Protein AF-0000000066905579 (afdb_homodimer)

Secondary structure (DSSP, 8-state):
-----HHHHHT--HHHHHHHHHHHHHTTT-SSB-HHHHHHHHT--STTHHHHHHHHHHTTSEEEEE-SS-EEEEE-HHHHHHHHHHHHHHHTS-SEEEEEEEE-SSEEEEEEE-TT--EEEEEEE-TTTT--TT------TT-------HHHHHHHHHHHHHHHHHHHHHTT-S-PPEEEEETTEEEEEPP-EEEGGG----S-HHHHHHHHHHHHHHHHHTTEEETT-STTSEEEETTS-EEE--GGGEEEPP-TTS--/-----HHHHHT--HHHHHHHHHHHHHTTT-SSB-HHHHHHHHT--STTHHHHHHHHHHTTSEEEEE-SS-EEEEE-HHHHHHHHHHHHHHHTS-SEEEEEEEE-SSEEEEEEE-TT--EEEEEEE-TTTT--TT------TT-------HHHHHHHHHHHHHHHHHHHHHTT-S-PPEEEEETTEEEEEPP-EEEGGG----S-HHHHHHHHHHHHHHHHHTTEEETT-STTSEEEETTS-EEE--GGGEEEPP-TTS--

Foldseek 3Di:
DPDQDVVVLVPQDPLNLLLLVQQVVQLQQDVFDAPVSSCVRSVDDPPCSVVSVVVCVVVVQWPWDDDPVDTHIHGDLNVVVSNQVVVCCVVQLFVFWADWDDDDPFKTKTWTAGPVRAIKIKIAGHPCSPVDPPPPPPPPPPDSDNDDDSQQVLQVLQVVQLVVQCVCVVVPQQAWAWRDGDRNMTMTGDDAFDQQVPDDDAPDPPVQVVSLVVNQVVQVVVQKHQQPSDRRQWTAHPNGHTYGHDCSSIDGDDDPPDPD/DPDQDVVVLVPQDPLNLLLLVQQVVQLQQDVFDAPVSSCVRSVDDPPCSVVSVVVCVVVVQWPWDDDPVDTHIHGDLNVVVSNQVVVCCVVQLFVFWADWPDDDPFKTKTWTAGPVRAIKIKIFGHPCSPVDPPPPPPPPPPDSDNDDDSQQVLQVLQVVQLVVQCVCVVVPQQAWAWRDGDRNMTMTGDDAFDQQVPDDDAPDPPVQVVSLVVNQVVCVVVQKHQQPSDRRQWTAHPVGHTYGHDCSSIDGDDDPPDPD

Nearest PDB structures (foldseek):
  6hk6-assembly3_E  TM=9.114E-01  e=1.008E-26  Homo sapiens
  6fdn-assembly1_B  TM=9.1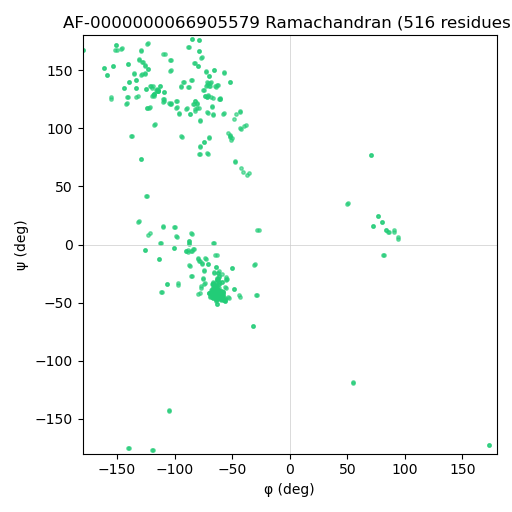80E-01  e=5.402E-25  Homo sapiens
  4gyi-assembly1_A  TM=8.633E-01  e=5.457E-26  Thermochaetoides thermophila DSM 1495
  6fai-assembly1_l  TM=8.806E-01  e=1.103E-23  Saccharomyces cerevisiae S288C
  6fdn-assembly1_A  TM=8.930E-01  e=1.148E-21  Homo sapiens

InterPro domains:
  IPR000687 RIO kinase [SM00090] (66-260)
  IPR000719 Protein kinase domain [PS50011] (95-260)
  IPR011009 Protein kinase-like domain superfamily [SSF56112] (97-257)
  IPR015285 RIO2 kinase winged helix domain, N-terminal [PF09202] (11-90)
  IPR018934 RIO-type domain [PF01163] (108-259)
  IPR030484 Serine/threonine-protein kinase Rio2 [cd05144] (94-259)
  IPR036388 Winged helix-like DNA-binding domain superfamily [G3DSA:1.10.10.10] (2-92)
  IPR036390 Winged helix DNA-binding domain superfamily [SSF46785] (7-92)

Organism: Trichuris trichiura (NCBI:txid36087)

Structure (mmCIF, N/CA/C/O backbone):
data_AF-0000000066905579-model_v1
#
loop_
_entity.id
_entity.type
_entity.pdbx_description
1 polymer 'non-specific serine/threonine protein kinase'
#
loop_
_atom_site.group_PDB
_atom_site.id
_atom_site.type_symbol
_atom_site.label_atom_id
_atom_site.label_alt_id
_atom_site.label_comp_id
_atom_site.label_asym_id
_atom_site.label_entity_id
_atom_site.label_seq_id
_atom_site.pdbx_PDB_ins_code
_atom_site.Cartn_x
_atom_site.Cartn_y
_atom_site.Cartn_z
_atom_site.occupancy
_atom_site.B_iso_or_equiv
_atom_site.auth_seq_id
_atom_site.auth_comp_id
_atom_site.auth_asym_id
_atom_site.auth_atom_id
_atom_site.pdbx_PDB_model_num
ATOM 1 N N . MET A 1 1 ? -20.203 -17.406 2.27 1 39.81 1 MET A N 1
ATOM 2 C CA . MET A 1 1 ? -19.219 -16.422 1.858 1 39.81 1 MET A CA 1
ATOM 3 C C . MET A 1 1 ? -18.953 -16.5 0.359 1 39.81 1 MET A C 1
ATOM 5 O O . MET A 1 1 ? -18.781 -17.594 -0.181 1 39.81 1 MET A O 1
ATOM 9 N N . PRO A 1 2 ? -19.359 -15.609 -0.397 1 47.88 2 PRO A N 1
ATOM 10 C CA . PRO A 1 2 ? -19.344 -15.82 -1.846 1 47.88 2 PRO A CA 1
ATOM 11 C C . PRO A 1 2 ? -17.984 -16.281 -2.355 1 47.88 2 PRO A C 1
ATOM 13 O O . PRO A 1 2 ? -16.953 -15.711 -1.971 1 47.88 2 PRO A O 1
ATOM 16 N N . ARG A 1 3 ? -17.875 -17.562 -2.436 1 58.38 3 ARG A N 1
ATOM 17 C CA . ARG A 1 3 ? -16.719 -18.203 -3.047 1 58.38 3 ARG A CA 1
ATOM 18 C C . ARG A 1 3 ? -16.578 -17.797 -4.508 1 58.38 3 ARG A C 1
ATOM 20 O O . ARG A 1 3 ? -17.562 -17.531 -5.188 1 58.38 3 ARG A O 1
ATOM 27 N N . MET A 1 4 ? -15.352 -17.281 -4.742 1 62.12 4 MET A N 1
ATOM 28 C CA . MET A 1 4 ? -15.07 -16.984 -6.145 1 62.12 4 MET A CA 1
ATOM 29 C C . MET A 1 4 ? -15.562 -18.125 -7.043 1 62.12 4 MET A C 1
ATOM 31 O O . MET A 1 4 ? -15.367 -19.297 -6.73 1 62.12 4 MET A O 1
ATOM 35 N N . ASN A 1 5 ? -16.516 -17.812 -7.848 1 66.94 5 ASN A N 1
ATOM 36 C CA . ASN A 1 5 ? -17 -18.766 -8.844 1 66.94 5 ASN A CA 1
ATOM 37 C C . ASN A 1 5 ? -16.297 -18.562 -10.188 1 66.94 5 ASN A C 1
ATOM 39 O O . ASN A 1 5 ? -16.688 -17.688 -10.969 1 66.94 5 ASN A O 1
ATOM 43 N N . VAL A 1 6 ? -15.227 -19.328 -10.344 1 70.31 6 VAL A N 1
ATOM 44 C CA . VAL A 1 6 ? -14.375 -19.203 -11.523 1 70.31 6 VAL A CA 1
ATOM 45 C C . VAL A 1 6 ? -15.219 -19.375 -12.789 1 70.31 6 VAL A C 1
ATOM 47 O O . VAL A 1 6 ? -14.945 -18.734 -13.812 1 70.31 6 VAL A O 1
ATOM 50 N N . SER A 1 7 ? -16.266 -20.109 -12.672 1 73.12 7 SER A N 1
ATOM 51 C CA . SER A 1 7 ? -17.109 -20.344 -13.836 1 73.12 7 SER A CA 1
ATOM 52 C C . SER A 1 7 ? -17.828 -19.062 -14.258 1 73.12 7 SER A C 1
ATOM 54 O O . SER A 1 7 ? -17.969 -18.781 -15.453 1 73.12 7 SER A O 1
ATOM 56 N N . ILE A 1 8 ? -18.234 -18.344 -13.32 1 73.5 8 ILE A N 1
ATOM 57 C CA . ILE A 1 8 ? -18.938 -17.094 -13.602 1 73.5 8 ILE A CA 1
ATOM 58 C C . ILE A 1 8 ? -17.984 -16.094 -14.25 1 73.5 8 ILE A C 1
ATOM 60 O O . ILE A 1 8 ? -18.359 -15.367 -15.172 1 73.5 8 ILE A O 1
ATOM 64 N N . ILE A 1 9 ? -16.781 -16.156 -13.891 1 76 9 ILE A N 1
ATOM 65 C CA . ILE A 1 9 ? -15.766 -15.234 -14.391 1 76 9 ILE A CA 1
ATOM 66 C C . ILE A 1 9 ? -15.414 -15.586 -15.836 1 76 9 ILE A C 1
ATOM 68 O O . ILE A 1 9 ? -15.273 -14.695 -16.672 1 76 9 ILE A O 1
ATOM 72 N N . ARG A 1 10 ? -15.469 -16.812 -16.109 1 75.62 10 ARG A N 1
ATOM 73 C CA . ARG A 1 10 ? -15.156 -17.281 -17.453 1 75.62 10 ARG A CA 1
ATOM 74 C C . ARG A 1 10 ? -16.297 -16.969 -18.422 1 75.62 10 ARG A C 1
ATOM 76 O O . ARG A 1 10 ? -16.078 -16.828 -19.625 1 75.62 10 ARG A O 1
ATOM 83 N N . GLN A 1 11 ? -17.469 -16.797 -17.844 1 81.25 11 GLN A N 1
ATOM 84 C CA . GLN A 1 11 ? -18.656 -16.594 -18.672 1 81.25 11 GLN A CA 1
ATOM 85 C C . GLN A 1 11 ? -18.875 -15.109 -18.953 1 81.25 11 GLN A C 1
ATOM 87 O O . GLN A 1 11 ? -19.766 -14.742 -19.719 1 81.25 11 GLN A O 1
ATOM 92 N N . ALA A 1 12 ? -18.047 -14.328 -18.328 1 86.56 12 ALA A N 1
ATOM 93 C CA . ALA A 1 12 ? -18.25 -12.898 -18.516 1 86.56 12 ALA A CA 1
ATOM 94 C C . ALA A 1 12 ? -17.922 -12.492 -19.953 1 86.56 12 ALA A C 1
ATOM 96 O O . ALA A 1 12 ? -16.844 -12.836 -20.469 1 86.56 12 ALA A O 1
ATOM 97 N N . THR A 1 13 ? -18.859 -11.82 -20.594 1 86.81 13 THR A N 1
ATOM 98 C CA . THR A 1 13 ? -18.672 -11.352 -21.953 1 86.81 13 THR A CA 1
ATOM 99 C C . THR A 1 13 ? -17.812 -10.086 -21.984 1 86.81 13 THR A C 1
ATOM 101 O O . THR A 1 13 ? -17.531 -9.492 -20.938 1 86.81 13 THR A O 1
ATOM 104 N N . GLY A 1 14 ? -17.359 -9.758 -23.188 1 90.31 14 GLY A N 1
ATOM 105 C CA . GLY A 1 14 ? -16.641 -8.508 -23.344 1 90.31 14 GLY A CA 1
ATOM 106 C C . GLY A 1 14 ? -17.422 -7.301 -22.891 1 90.31 14 GLY A C 1
ATOM 107 O O . GLY A 1 14 ? -16.875 -6.379 -22.281 1 90.31 14 GLY A O 1
ATOM 108 N N . GLU A 1 15 ? -18.688 -7.395 -23.156 1 91.38 15 GLU A N 1
ATOM 109 C CA . GLU A 1 15 ? -19.547 -6.297 -22.75 1 91.38 15 GLU A CA 1
ATOM 110 C C . GLU A 1 15 ? -19.688 -6.238 -21.219 1 91.38 15 GLU A C 1
ATOM 112 O O . GLU A 1 15 ? -19.734 -5.156 -20.641 1 91.38 15 GLU A O 1
ATOM 117 N N . ASP A 1 16 ? -19.844 -7.402 -20.625 1 94.12 16 ASP A N 1
ATOM 118 C CA . ASP A 1 16 ? -19.875 -7.453 -19.156 1 94.12 16 ASP A CA 1
ATOM 119 C C . ASP A 1 16 ? -18.641 -6.758 -18.562 1 94.12 16 ASP A C 1
ATOM 121 O O . ASP A 1 16 ? -18.781 -5.922 -17.672 1 94.12 16 ASP A O 1
ATOM 125 N N . LEU A 1 17 ? -17.516 -7.121 -19.172 1 95.44 17 LEU A N 1
ATOM 126 C CA . LEU A 1 17 ? -16.25 -6.602 -18.672 1 95.44 17 LEU A CA 1
ATOM 127 C C . LEU A 1 17 ? -16.172 -5.09 -18.844 1 95.44 17 LEU A C 1
ATOM 129 O O . LEU A 1 17 ? -15.68 -4.383 -17.969 1 95.44 17 LEU A O 1
ATOM 133 N N . ARG A 1 18 ? -16.672 -4.625 -19.891 1 95.5 18 ARG A N 1
ATOM 134 C CA . ARG A 1 18 ? -16.672 -3.189 -20.156 1 95.5 18 ARG A CA 1
ATOM 135 C C . ARG A 1 18 ? -17.531 -2.449 -19.141 1 95.5 18 ARG A C 1
ATOM 137 O O . ARG A 1 18 ? -17.156 -1.376 -18.656 1 95.5 18 ARG A O 1
ATOM 144 N N . LEU A 1 19 ? -18.656 -2.988 -18.844 1 96.62 19 LEU A N 1
ATOM 145 C CA . LEU A 1 19 ? -19.562 -2.373 -17.859 1 96.62 19 LEU A CA 1
ATOM 146 C C . LEU A 1 19 ? -18.938 -2.385 -16.469 1 96.62 19 LEU A C 1
ATOM 148 O O . LEU A 1 19 ? -19 -1.386 -15.75 1 96.62 19 LEU A O 1
ATOM 152 N N . LEU A 1 20 ? -18.375 -3.545 -16.125 1 97.31 20 LEU A N 1
ATOM 153 C CA . LEU A 1 20 ? -17.703 -3.643 -14.828 1 97.31 20 LEU A CA 1
ATOM 154 C C . LEU A 1 20 ? -16.578 -2.623 -14.727 1 97.31 20 LEU A C 1
ATOM 156 O O . LEU A 1 20 ? -16.406 -1.972 -13.695 1 97.31 20 LEU A O 1
ATOM 160 N N . GLN A 1 21 ? -15.828 -2.453 -15.789 1 97.56 21 GLN A N 1
ATOM 161 C CA . GLN A 1 21 ? -14.727 -1.494 -15.82 1 97.56 21 GLN A CA 1
ATOM 162 C C . GLN A 1 21 ? -15.242 -0.062 -15.695 1 97.56 21 GLN A C 1
ATOM 164 O O . GLN A 1 21 ? -14.617 0.774 -15.039 1 97.56 21 GLN A O 1
ATOM 169 N N . ALA A 1 22 ? -16.297 0.18 -16.344 1 97.5 22 ALA A N 1
ATOM 170 C CA . ALA A 1 22 ? -16.906 1.506 -16.266 1 97.5 22 ALA A CA 1
ATOM 171 C C . ALA A 1 22 ? -17.297 1.845 -14.836 1 97.5 22 ALA A C 1
ATOM 173 O O . ALA A 1 22 ? -17.062 2.961 -14.367 1 97.5 22 ALA A O 1
ATOM 174 N N . VAL A 1 23 ? -17.922 0.894 -14.18 1 97.31 23 VAL A N 1
ATOM 175 C CA . VAL A 1 23 ? -18.312 1.113 -12.789 1 97.31 23 VAL A CA 1
ATOM 176 C C . VAL A 1 23 ? -17.062 1.329 -11.938 1 97.31 23 VAL A C 1
ATOM 178 O O . VAL A 1 23 ? -17.031 2.211 -11.07 1 97.31 23 VAL A O 1
ATOM 181 N N . GLU A 1 24 ? -16.016 0.549 -12.172 1 96.75 24 GLU A N 1
ATOM 182 C CA . GLU A 1 24 ? -14.75 0.708 -11.445 1 96.75 24 GLU A CA 1
ATOM 183 C C . GLU A 1 24 ? -14.203 2.125 -11.602 1 96.75 24 GLU A C 1
ATOM 185 O O . GLU A 1 24 ? -13.812 2.75 -10.609 1 96.75 24 GLU A O 1
ATOM 190 N N . LEU A 1 25 ? -14.188 2.559 -12.812 1 95.81 25 LEU A N 1
ATOM 191 C CA . LEU A 1 25 ? -13.672 3.896 -13.102 1 95.81 25 LEU A CA 1
ATOM 192 C C . LEU A 1 25 ? -14.531 4.961 -12.414 1 95.81 25 LEU A C 1
ATOM 194 O O . LEU A 1 25 ? -14 5.922 -11.859 1 95.81 25 LEU A O 1
ATOM 198 N N . GLY A 1 26 ? -15.82 4.809 -12.453 1 94.81 26 GLY A N 1
ATOM 199 C CA . GLY A 1 26 ? -16.719 5.746 -11.797 1 94.81 26 GLY A CA 1
ATOM 200 C C . GLY A 1 26 ? -16.547 5.781 -10.289 1 94.81 26 GLY A C 1
ATOM 201 O O . GLY A 1 26 ? -16.75 6.82 -9.664 1 94.81 26 GLY A O 1
ATOM 202 N N . MET A 1 27 ? -16.156 4.672 -9.727 1 93.88 27 MET A N 1
ATOM 203 C CA . MET A 1 27 ? -16.031 4.531 -8.273 1 93.88 27 MET A CA 1
ATOM 204 C C . MET A 1 27 ? -14.828 5.293 -7.75 1 93.88 27 MET A C 1
ATOM 206 O O . MET A 1 27 ? -14.68 5.48 -6.543 1 93.88 27 MET A O 1
ATOM 210 N N . LYS A 1 28 ? -13.961 5.723 -8.609 1 89.81 28 LYS A N 1
ATOM 211 C CA . LYS A 1 28 ? -12.82 6.527 -8.188 1 89.81 28 LYS A CA 1
ATOM 212 C C . LYS A 1 28 ? -13.273 7.844 -7.562 1 89.81 28 LYS A C 1
ATOM 214 O O . LYS A 1 28 ? -12.648 8.344 -6.621 1 89.81 28 LYS A O 1
ATOM 219 N N . ASN A 1 29 ? -14.422 8.289 -8.055 1 87.88 29 ASN A N 1
ATOM 220 C CA . ASN A 1 29 ? -14.859 9.602 -7.598 1 87.88 29 ASN A CA 1
ATOM 221 C C . ASN A 1 29 ? -16.266 9.547 -7.027 1 87.88 29 ASN A C 1
ATOM 223 O O . ASN A 1 29 ? -16.797 10.562 -6.562 1 87.88 29 ASN A O 1
ATOM 227 N N . HIS A 1 30 ? -16.891 8.359 -7.129 1 89 30 HIS A N 1
ATOM 228 C CA . HIS A 1 30 ? -18.266 8.219 -6.664 1 89 30 HIS A CA 1
ATOM 229 C C . HIS A 1 30 ? -18.438 6.957 -5.824 1 89 30 HIS A C 1
ATOM 231 O O . HIS A 1 30 ? -17.922 5.895 -6.18 1 89 30 HIS A O 1
ATOM 237 N N . GLU A 1 31 ? -19.078 7.09 -4.77 1 86.69 31 GLU A N 1
ATOM 238 C CA . GLU A 1 31 ? -19.406 5.898 -3.984 1 86.69 31 GLU A CA 1
ATOM 239 C C . GLU A 1 31 ? -20.328 4.957 -4.758 1 86.69 31 GLU A C 1
ATOM 241 O O . GLU A 1 31 ? -20.125 3.74 -4.742 1 86.69 31 GLU A O 1
ATOM 246 N N . LEU A 1 32 ? -21.359 5.598 -5.336 1 92.88 32 LEU A N 1
ATOM 247 C CA . LEU A 1 32 ? -22.297 4.906 -6.215 1 92.88 32 LEU A CA 1
ATOM 248 C C . LEU A 1 32 ? -22.281 5.512 -7.613 1 92.88 32 LEU A C 1
ATOM 250 O O . LEU A 1 32 ? -22.25 6.734 -7.766 1 92.88 32 LEU A O 1
ATOM 254 N N . VAL A 1 33 ? -22.25 4.641 -8.562 1 95.31 33 VAL A N 1
ATOM 255 C CA . VAL A 1 33 ? -22.156 5.113 -9.938 1 95.31 33 VAL A CA 1
ATOM 256 C C . VAL A 1 33 ? -23.516 5.008 -10.625 1 95.31 33 VAL A C 1
ATOM 258 O O . VAL A 1 33 ? -24.078 3.918 -10.734 1 95.31 33 VAL A O 1
ATOM 261 N N . GLY A 1 34 ? -23.969 6.141 -11.094 1 94.56 34 GLY A N 1
ATOM 262 C CA . GLY A 1 34 ? -25.266 6.16 -11.766 1 94.56 34 GLY A CA 1
ATOM 263 C C . GLY A 1 34 ? -25.219 5.609 -13.172 1 94.56 34 GLY A C 1
ATOM 264 O O . GLY A 1 34 ? -24.141 5.551 -13.781 1 94.56 34 GLY A O 1
ATOM 265 N N . GLU A 1 35 ? -26.422 5.227 -13.672 1 93.44 35 GLU A N 1
ATOM 266 C CA . GLU A 1 35 ? -26.531 4.605 -14.984 1 93.44 35 GLU A CA 1
ATOM 267 C C . GLU A 1 35 ? -26 5.531 -16.078 1 93.44 35 GLU A C 1
ATOM 269 O O . GLU A 1 35 ? -25.297 5.09 -16.984 1 93.44 35 GLU A O 1
ATOM 274 N N . PRO A 1 36 ? -26.281 6.836 -16.016 1 92.81 36 PRO A N 1
ATOM 275 C CA . PRO A 1 36 ? -25.766 7.715 -17.062 1 92.81 36 PRO A CA 1
ATOM 276 C C . PRO A 1 36 ? -24.25 7.742 -17.141 1 92.81 36 PRO A C 1
ATOM 278 O O . PRO A 1 36 ? -23.672 7.711 -18.219 1 92.81 36 PRO A O 1
ATOM 281 N N . LEU A 1 37 ? -23.625 7.781 -16 1 94.69 37 LEU A N 1
ATOM 282 C CA . LEU A 1 37 ? -22.172 7.801 -15.977 1 94.69 37 LEU A CA 1
ATOM 283 C C . LEU A 1 37 ? -21.594 6.477 -16.484 1 94.69 37 LEU A C 1
ATOM 285 O O . LEU A 1 37 ? -20.609 6.461 -17.203 1 94.69 37 LEU A O 1
ATOM 289 N N . ILE A 1 38 ? -22.219 5.426 -16.141 1 96.38 38 ILE A N 1
ATOM 290 C CA . ILE A 1 38 ? -21.781 4.113 -16.594 1 96.38 38 ILE A CA 1
ATOM 291 C C . ILE A 1 38 ? -21.859 4.039 -18.109 1 96.38 38 ILE A C 1
ATOM 293 O O . ILE A 1 38 ? -20.922 3.562 -18.766 1 96.38 38 ILE A O 1
ATOM 297 N N . THR A 1 39 ? -22.953 4.508 -18.609 1 93.75 39 THR A N 1
ATOM 298 C CA . THR A 1 39 ? -23.156 4.5 -20.062 1 93.75 39 THR A CA 1
ATOM 299 C C . THR A 1 39 ? -22.078 5.312 -20.766 1 93.75 39 THR A C 1
ATOM 301 O O . THR A 1 39 ? -21.531 4.875 -21.781 1 93.75 39 THR A O 1
ATOM 304 N N . ALA A 1 40 ? -21.719 6.387 -20.234 1 94.44 40 ALA A N 1
ATOM 305 C CA . ALA A 1 40 ? -20.719 7.266 -20.812 1 94.44 40 ALA A CA 1
ATOM 306 C C . ALA A 1 40 ? -19.328 6.621 -20.781 1 94.44 40 ALA A C 1
ATOM 308 O O . ALA A 1 40 ? -18.578 6.699 -21.75 1 94.44 40 ALA A O 1
ATOM 309 N N . LEU A 1 41 ? -19.031 5.984 -19.688 1 94.62 41 LEU A N 1
ATOM 310 C CA . LEU A 1 41 ? -17.703 5.41 -19.484 1 94.62 41 LEU A CA 1
ATOM 311 C C . LEU A 1 41 ? -17.531 4.121 -20.266 1 94.62 41 LEU A C 1
ATOM 313 O O . LEU A 1 41 ? -16.438 3.801 -20.734 1 94.62 41 LEU A O 1
ATOM 317 N N . ALA A 1 42 ? -18.562 3.342 -20.375 1 93.62 42 ALA A N 1
ATOM 318 C CA . ALA A 1 42 ? -18.484 2.031 -21.016 1 93.62 42 ALA A CA 1
ATOM 319 C C . ALA A 1 42 ? -18.5 2.162 -22.547 1 93.62 42 ALA A C 1
ATOM 321 O O . ALA A 1 42 ? -18.156 1.224 -23.25 1 93.62 42 ALA A O 1
ATOM 322 N N . LYS A 1 43 ? -18.844 3.27 -23.031 1 88 43 LYS A N 1
ATOM 323 C CA . LYS A 1 43 ? -18.953 3.516 -24.469 1 88 43 LYS A CA 1
ATOM 324 C C . LYS A 1 43 ? -19.797 2.436 -25.141 1 88 43 LYS A C 1
ATOM 326 O O . LYS A 1 43 ? -19.406 1.908 -26.188 1 88 43 LYS A O 1
ATOM 331 N N . VAL A 1 44 ? -20.781 1.977 -24.469 1 79.25 44 VAL A N 1
ATOM 332 C CA . VAL A 1 44 ? -21.688 0.986 -25.047 1 79.25 44 VAL A CA 1
ATOM 333 C C . VAL A 1 44 ? -23 1.655 -25.438 1 79.25 44 VAL A C 1
ATOM 335 O O . VAL A 1 44 ? -23.297 2.764 -24.984 1 79.25 44 VAL A O 1
ATOM 338 N N . ARG A 1 45 ? -23.719 0.98 -26.359 1 77.44 45 ARG A N 1
ATOM 339 C CA . ARG A 1 45 ? -25.016 1.499 -26.781 1 77.44 45 ARG A CA 1
ATOM 340 C C . ARG A 1 45 ? -26 1.542 -25.609 1 77.44 45 ARG A C 1
ATOM 342 O O . ARG A 1 45 ? -26 0.644 -24.766 1 77.44 45 ARG A O 1
ATOM 349 N N . GLN A 1 46 ? -26.641 2.561 -25.594 1 75.94 46 GLN A N 1
ATOM 350 C CA . GLN A 1 46 ? -27.578 2.811 -24.516 1 75.94 46 GLN A CA 1
ATOM 351 C C . GLN A 1 46 ? -28.688 1.749 -24.484 1 75.94 46 GLN A C 1
ATOM 353 O O . GLN A 1 46 ? -29.219 1.43 -23.422 1 75.94 46 GLN A O 1
ATOM 358 N N . HIS A 1 47 ? -28.859 1.161 -25.625 1 79.75 47 HIS A N 1
ATOM 359 C CA . HIS A 1 47 ? -29.969 0.226 -25.688 1 79.75 47 HIS A CA 1
ATOM 360 C C . HIS A 1 47 ? -29.672 -1.037 -24.875 1 79.75 47 HIS A C 1
ATOM 362 O O . HIS A 1 47 ? -28.672 -1.718 -25.141 1 79.75 47 HIS A O 1
ATOM 368 N N . GLY A 1 48 ? -30.406 -1.287 -23.766 1 84.25 48 GLY A N 1
ATOM 369 C CA . GLY A 1 48 ? -30.359 -2.527 -23.016 1 84.25 48 GLY A CA 1
ATOM 370 C C . GLY A 1 48 ? -29.375 -2.48 -21.859 1 84.25 48 GLY A C 1
ATOM 371 O O . GLY A 1 48 ? -29.078 -3.51 -21.25 1 84.25 48 GLY A O 1
ATOM 372 N N . ILE A 1 49 ? -28.844 -1.358 -21.688 1 90.31 49 ILE A N 1
ATOM 373 C CA . ILE A 1 49 ? -27.828 -1.243 -20.641 1 90.31 49 ILE A CA 1
ATOM 374 C C . ILE A 1 49 ? -28.453 -1.579 -19.281 1 90.31 49 ILE A C 1
ATOM 376 O O . ILE A 1 49 ? -27.812 -2.219 -18.438 1 90.31 49 ILE A O 1
ATOM 380 N N . ASN A 1 50 ? -29.672 -1.146 -19.141 1 90.62 50 ASN A N 1
ATOM 381 C CA . ASN A 1 50 ? -30.359 -1.408 -17.875 1 90.62 50 ASN A CA 1
ATOM 382 C C . ASN A 1 50 ? -30.531 -2.906 -17.625 1 90.62 50 ASN A C 1
ATOM 384 O O . ASN A 1 50 ? -30.297 -3.383 -16.516 1 90.62 50 ASN A O 1
ATOM 388 N N . LYS A 1 51 ? -30.922 -3.566 -18.625 1 93.12 51 LYS A N 1
ATOM 389 C CA . LYS A 1 51 ? -31.094 -5.012 -18.516 1 93.12 51 LYS A CA 1
ATOM 390 C C . LYS A 1 51 ? -29.766 -5.695 -18.203 1 93.12 51 LYS A C 1
ATOM 392 O O . LYS A 1 51 ? -29.703 -6.617 -17.375 1 93.12 51 LYS A O 1
ATOM 397 N N . ARG A 1 52 ? -28.766 -5.273 -18.797 1 94 52 ARG A N 1
ATOM 398 C CA . ARG A 1 52 ? -27.438 -5.855 -18.594 1 94 52 ARG A CA 1
ATOM 399 C C . ARG A 1 52 ? -26.938 -5.578 -17.188 1 94 52 ARG A C 1
ATOM 401 O O . ARG A 1 52 ? -26.359 -6.457 -16.547 1 94 52 ARG A O 1
ATOM 408 N N . LEU A 1 53 ? -27.156 -4.348 -16.781 1 96.38 53 LEU A N 1
ATOM 409 C CA . LEU A 1 53 ? -26.766 -4 -15.422 1 96.38 53 LEU A CA 1
ATOM 410 C C . LEU A 1 53 ? -27.531 -4.844 -14.406 1 96.38 53 LEU A C 1
ATOM 412 O O . LEU A 1 53 ? -26.938 -5.309 -13.422 1 96.38 53 LEU A O 1
ATOM 416 N N . ARG A 1 54 ? -28.719 -5.031 -14.656 1 95.69 54 ARG A N 1
ATOM 417 C CA . ARG A 1 54 ? -29.531 -5.875 -13.773 1 95.69 54 ARG A CA 1
ATOM 418 C C . ARG A 1 54 ? -29 -7.309 -13.766 1 95.69 54 ARG A C 1
ATOM 420 O O . ARG A 1 54 ? -28.984 -7.957 -12.719 1 95.69 54 ARG A O 1
ATOM 427 N N . SER A 1 55 ? -28.656 -7.762 -14.906 1 94.56 55 SER A N 1
ATOM 428 C CA . SER A 1 55 ? -28.094 -9.109 -15.008 1 94.56 55 SER A CA 1
ATOM 429 C C . SER A 1 55 ? -26.828 -9.234 -14.18 1 94.56 55 SER A C 1
ATOM 431 O O . SER A 1 55 ? -26.609 -10.242 -13.508 1 94.56 55 SER A O 1
ATOM 433 N N . LEU A 1 56 ? -25.984 -8.25 -14.25 1 95.81 56 LEU A N 1
ATOM 434 C CA . LEU A 1 56 ? -24.734 -8.258 -13.492 1 95.81 56 LEU A CA 1
ATOM 435 C C . LEU A 1 56 ? -25.016 -8.242 -11.992 1 95.81 56 LEU A C 1
ATOM 437 O O . LEU A 1 56 ? -24.281 -8.852 -11.219 1 95.81 56 LEU A O 1
ATOM 441 N N . VAL A 1 57 ? -26.062 -7.562 -11.586 1 96.31 57 VAL A N 1
ATOM 442 C CA . VAL A 1 57 ? -26.469 -7.543 -10.188 1 96.31 57 VAL A CA 1
ATOM 443 C C . VAL A 1 57 ? -26.969 -8.922 -9.773 1 96.31 57 VAL A C 1
ATOM 445 O O . VAL A 1 57 ? -26.609 -9.43 -8.703 1 96.31 57 VAL A O 1
ATOM 448 N N . GLN A 1 58 ? -27.703 -9.492 -10.609 1 94.69 58 GLN A N 1
ATOM 449 C CA . GLN A 1 58 ? -28.25 -10.812 -10.328 1 94.69 58 GLN A CA 1
ATOM 450 C C . GLN A 1 58 ? -27.125 -11.852 -10.195 1 94.69 58 GLN A C 1
ATOM 452 O O . GLN A 1 58 ? -27.234 -12.781 -9.391 1 94.69 58 GLN A O 1
ATOM 457 N N . ARG A 1 59 ? -26.109 -11.664 -10.961 1 92.94 59 ARG A N 1
ATOM 458 C CA . ARG A 1 59 ? -24.984 -12.594 -10.938 1 92.94 59 ARG A CA 1
ATOM 459 C C . ARG A 1 59 ? -24.016 -12.266 -9.797 1 92.94 59 ARG A C 1
ATOM 461 O O . ARG A 1 59 ? -23.016 -12.945 -9.617 1 92.94 59 ARG A O 1
ATOM 468 N N . GLY A 1 60 ? -24.234 -11.227 -9.062 1 92.94 60 GLY A N 1
ATOM 469 C CA . GLY A 1 60 ? -23.453 -10.875 -7.879 1 92.94 60 GLY A CA 1
ATOM 470 C C . GLY A 1 60 ? -22.203 -10.086 -8.195 1 92.94 60 GLY A C 1
ATOM 471 O O . GLY A 1 60 ? -21.359 -9.875 -7.32 1 92.94 60 GLY A O 1
ATOM 472 N N . LEU A 1 61 ? -22.109 -9.633 -9.492 1 95.06 61 LEU A N 1
ATOM 473 C CA . LEU A 1 61 ? -20.922 -8.914 -9.914 1 95.06 61 LEU A CA 1
ATOM 474 C C . LEU A 1 61 ? -21.031 -7.426 -9.578 1 95.06 61 LEU A C 1
ATOM 476 O O . LEU A 1 61 ? -20.016 -6.75 -9.391 1 95.06 61 LEU A O 1
ATOM 480 N N . LEU A 1 62 ? -22.203 -6.906 -9.508 1 96.38 62 LEU A N 1
ATOM 481 C CA . LEU A 1 62 ? -22.516 -5.547 -9.086 1 96.38 62 LEU A CA 1
ATOM 482 C C . LEU A 1 62 ? -23.547 -5.551 -7.957 1 96.38 62 LEU A C 1
ATOM 484 O O . LEU A 1 62 ? -24.25 -6.547 -7.75 1 96.38 62 LEU A O 1
ATOM 488 N N . ALA A 1 63 ? -23.516 -4.535 -7.191 1 95.56 63 ALA A N 1
ATOM 489 C CA . ALA A 1 63 ? -24.578 -4.254 -6.234 1 95.56 63 ALA A CA 1
ATOM 490 C C . ALA A 1 63 ? -25.297 -2.945 -6.566 1 95.56 63 ALA A C 1
ATOM 492 O O . ALA A 1 63 ? -24.656 -1.966 -6.953 1 95.56 63 ALA A O 1
ATOM 493 N N . TYR A 1 64 ? -26.562 -3.004 -6.543 1 95.38 64 TYR A N 1
ATOM 494 C CA . TYR A 1 64 ? -27.375 -1.79 -6.652 1 95.38 64 TYR A CA 1
ATOM 495 C C . TYR A 1 64 ? -27.828 -1.312 -5.281 1 95.38 64 TYR A C 1
ATOM 497 O O . TYR A 1 64 ? -28.375 -2.09 -4.5 1 95.38 64 TYR A O 1
ATOM 505 N N . VAL A 1 65 ? -27.5 -0.087 -4.973 1 91.5 65 VAL A N 1
ATOM 506 C CA . VAL A 1 65 ? -27.859 0.463 -3.668 1 91.5 65 VAL A CA 1
ATOM 507 C C . VAL A 1 65 ? -28.781 1.658 -3.844 1 91.5 65 VAL A C 1
ATOM 509 O O . VAL A 1 65 ? -28.531 2.545 -4.66 1 91.5 65 VAL A O 1
ATOM 512 N N . LYS A 1 66 ? -29.828 1.612 -3.168 1 88.56 66 LYS A N 1
ATOM 513 C CA . LYS A 1 66 ? -30.781 2.721 -3.139 1 88.56 66 LYS A CA 1
ATOM 514 C C . LYS A 1 66 ? -30.891 3.305 -1.732 1 88.56 66 LYS A C 1
ATOM 516 O O . LYS A 1 66 ? -31.344 2.621 -0.808 1 88.56 66 LYS A O 1
ATOM 521 N N . GLN A 1 67 ? -30.281 4.406 -1.559 1 77.94 67 GLN A N 1
ATOM 522 C CA . GLN A 1 67 ? -30.406 5.141 -0.303 1 77.94 67 GLN A CA 1
ATOM 523 C C . GLN A 1 67 ? -31.203 6.426 -0.494 1 77.94 67 GLN A C 1
ATOM 525 O O . GLN A 1 67 ? -31.625 6.746 -1.609 1 77.94 67 GLN A O 1
ATOM 530 N N . THR A 1 68 ? -31.688 7.062 0.571 1 71 68 THR A N 1
ATOM 531 C CA . THR A 1 68 ? -32.625 8.195 0.569 1 71 68 THR A CA 1
ATOM 532 C C . THR A 1 68 ? -32.219 9.219 -0.49 1 71 68 THR A C 1
ATOM 534 O O . THR A 1 68 ? -33.062 9.719 -1.227 1 71 68 THR A O 1
ATOM 537 N N . ARG A 1 69 ? -30.984 9.539 -0.627 1 73.44 69 ARG A N 1
ATOM 538 C CA . ARG A 1 69 ? -30.625 10.625 -1.539 1 73.44 69 ARG A CA 1
ATOM 539 C C . ARG A 1 69 ? -29.641 10.156 -2.598 1 73.44 69 ARG A C 1
ATOM 541 O O . ARG A 1 69 ? -29.141 10.961 -3.385 1 73.44 69 ARG A O 1
ATOM 548 N N . ARG A 1 70 ? -29.391 8.906 -2.668 1 81.69 70 ARG A N 1
ATOM 549 C CA . ARG A 1 70 ? -28.391 8.477 -3.65 1 81.69 70 ARG A CA 1
ATOM 550 C C . ARG A 1 70 ? -28.625 7.023 -4.059 1 81.69 70 ARG A C 1
ATOM 552 O O . ARG A 1 70 ? -29.031 6.199 -3.236 1 81.69 70 ARG A O 1
ATOM 559 N N . GLU A 1 71 ? -28.75 6.836 -5.41 1 90.88 71 GLU A N 1
ATOM 560 C CA . GLU A 1 71 ? -28.844 5.465 -5.895 1 90.88 71 GLU A CA 1
ATOM 561 C C . GLU A 1 71 ? -27.828 5.203 -7.008 1 90.88 71 GLU A C 1
ATOM 563 O O . GLU A 1 71 ? -27.422 6.125 -7.719 1 90.88 71 GLU A O 1
ATOM 568 N N . GLY A 1 72 ? -27.344 3.988 -7.035 1 94.94 72 GLY A N 1
ATOM 569 C CA . GLY A 1 72 ? -26.406 3.627 -8.094 1 94.94 72 GLY A CA 1
ATOM 570 C C . GLY A 1 72 ? -25.797 2.252 -7.902 1 94.94 72 GLY A C 1
ATOM 571 O O . GLY A 1 72 ? -26.312 1.439 -7.129 1 94.94 72 GLY A O 1
ATOM 572 N N . TYR A 1 73 ? -24.859 2.039 -8.781 1 96.25 73 TYR A N 1
ATOM 573 C CA . TYR A 1 73 ? -24.188 0.743 -8.812 1 96.25 73 TYR A CA 1
ATOM 574 C C . TYR A 1 73 ? -22.812 0.827 -8.195 1 96.25 73 TYR A C 1
ATOM 576 O O . TYR A 1 73 ? -22.172 1.888 -8.203 1 96.25 73 TYR A O 1
ATOM 584 N N . ARG A 1 74 ? -22.391 -0.296 -7.605 1 95.44 74 ARG A N 1
ATOM 585 C CA . ARG A 1 74 ? -21 -0.453 -7.188 1 95.44 74 ARG A CA 1
ATOM 586 C C . ARG A 1 74 ? -20.5 -1.867 -7.465 1 95.44 74 ARG A C 1
ATOM 588 O O . ARG A 1 74 ? -21.297 -2.807 -7.551 1 95.44 74 ARG A O 1
ATOM 595 N N . LEU A 1 75 ? -19.234 -1.987 -7.602 1 95.56 75 LEU A N 1
ATOM 596 C CA . LEU A 1 75 ? -18.625 -3.299 -7.785 1 95.56 75 LEU A CA 1
ATOM 597 C C . LEU A 1 75 ? -18.656 -4.102 -6.488 1 95.56 75 LEU A C 1
ATOM 599 O O . LEU A 1 75 ? -18.422 -3.551 -5.41 1 95.56 75 LEU A O 1
ATOM 603 N N . THR A 1 76 ? -18.984 -5.348 -6.594 1 93.44 76 THR A N 1
ATOM 604 C CA . THR A 1 76 ? -18.75 -6.277 -5.492 1 93.44 76 THR A CA 1
ATOM 605 C C . THR A 1 76 ? -17.359 -6.883 -5.578 1 93.44 76 THR A C 1
ATOM 607 O O . THR A 1 76 ? -16.656 -6.695 -6.57 1 93.44 76 THR A O 1
ATOM 610 N N . PHE A 1 77 ? -16.922 -7.586 -4.562 1 92.88 77 PHE A N 1
ATOM 611 C CA . PHE A 1 77 ? -15.641 -8.289 -4.637 1 92.88 77 PHE A CA 1
ATOM 612 C C . PHE A 1 77 ? -15.664 -9.328 -5.754 1 92.88 77 PHE A C 1
ATOM 614 O O . PHE A 1 77 ? -14.641 -9.57 -6.402 1 92.88 77 PHE A O 1
ATOM 621 N N . PHE A 1 78 ? -16.781 -9.867 -5.961 1 92.75 78 PHE A N 1
ATOM 622 C CA . PHE A 1 78 ? -16.891 -10.844 -7.039 1 92.75 78 PHE A CA 1
ATOM 623 C C . PHE A 1 78 ? -16.688 -10.18 -8.391 1 92.75 78 PHE A C 1
ATOM 625 O O . PHE A 1 78 ? -16 -10.727 -9.258 1 92.75 78 PHE A O 1
ATOM 632 N N . GLY A 1 79 ? -17.359 -9.047 -8.555 1 94.75 79 GLY A N 1
ATOM 633 C CA . GLY A 1 79 ? -17.109 -8.281 -9.766 1 94.75 79 GLY A CA 1
ATOM 634 C C . GLY A 1 79 ? -15.656 -7.875 -9.93 1 94.75 79 GLY A C 1
ATOM 635 O O . GLY A 1 79 ? -15.117 -7.91 -11.039 1 94.75 79 GLY A O 1
ATOM 636 N N . TYR A 1 80 ? -15.094 -7.5 -8.844 1 95.75 80 TYR A N 1
ATOM 637 C CA . TYR A 1 80 ? -13.688 -7.102 -8.844 1 95.75 80 TYR A CA 1
ATOM 638 C C . TYR A 1 80 ? -12.781 -8.281 -9.164 1 95.75 80 TYR A C 1
ATOM 640 O O . TYR A 1 80 ? -11.797 -8.141 -9.891 1 95.75 80 TYR A O 1
ATOM 648 N N . ASP A 1 81 ? -13.148 -9.516 -8.68 1 95.25 81 ASP A N 1
ATOM 649 C CA . ASP A 1 81 ? -12.453 -10.75 -9.031 1 95.25 81 ASP A CA 1
ATOM 650 C C . ASP A 1 81 ? -12.477 -10.977 -10.539 1 95.25 81 ASP A C 1
ATOM 652 O O . ASP A 1 81 ? -11.453 -11.344 -11.133 1 95.25 81 ASP A O 1
ATOM 656 N N . CYS A 1 82 ? -13.609 -10.758 -11.039 1 95.06 82 CYS A N 1
ATOM 657 C CA . CYS A 1 82 ? -13.797 -10.977 -12.469 1 95.06 82 CYS A CA 1
ATOM 658 C C . CYS A 1 82 ? -12.852 -10.094 -13.281 1 95.06 82 CYS A C 1
ATOM 660 O O . CYS A 1 82 ? -12.164 -10.578 -14.188 1 95.06 82 CYS A O 1
ATOM 662 N N . LEU A 1 83 ? -12.82 -8.867 -12.93 1 96.5 83 LEU A N 1
ATOM 663 C CA . LEU A 1 83 ? -11.953 -7.926 -13.625 1 96.5 83 LEU A CA 1
ATOM 664 C C . LEU A 1 83 ? -10.484 -8.305 -13.453 1 96.5 83 LEU A C 1
ATOM 666 O O . LEU A 1 83 ? -9.719 -8.305 -14.422 1 96.5 83 LEU A O 1
ATOM 670 N N . ALA A 1 84 ? -10.086 -8.625 -12.266 1 96.75 84 ALA A N 1
ATOM 671 C CA . ALA A 1 84 ? -8.695 -8.953 -11.953 1 96.75 84 ALA A CA 1
ATOM 672 C C . ALA A 1 84 ? -8.25 -10.211 -12.68 1 96.75 84 ALA A C 1
ATOM 674 O O . ALA A 1 84 ? -7.184 -10.234 -13.297 1 96.75 84 ALA A O 1
ATOM 675 N N . LEU A 1 85 ? -9.031 -11.25 -12.633 1 94.69 85 LEU A N 1
ATOM 676 C CA . LEU A 1 85 ? -8.68 -12.523 -13.242 1 94.69 85 LEU A CA 1
ATOM 677 C C . LEU A 1 85 ? -8.609 -12.391 -14.766 1 94.69 85 LEU A C 1
ATOM 679 O O . LEU A 1 85 ? -7.703 -12.938 -15.398 1 94.69 85 LEU A O 1
ATOM 683 N N . ASN A 1 86 ? -9.578 -11.688 -15.289 1 93.5 86 ASN A N 1
ATOM 684 C CA . ASN A 1 86 ? -9.547 -11.461 -16.734 1 93.5 86 ASN A CA 1
ATOM 685 C C . ASN A 1 86 ? -8.242 -10.797 -17.156 1 93.5 86 ASN A C 1
ATOM 687 O O . ASN A 1 86 ? -7.633 -11.195 -18.156 1 93.5 86 ASN A O 1
ATOM 691 N N . ALA A 1 87 ? -7.895 -9.797 -16.422 1 94.94 87 ALA A N 1
ATOM 692 C CA . ALA A 1 87 ? -6.648 -9.102 -16.719 1 94.94 87 ALA A CA 1
ATOM 693 C C . ALA A 1 87 ? -5.445 -10.031 -16.578 1 94.94 87 ALA A C 1
ATOM 695 O O . ALA A 1 87 ? -4.539 -10.008 -17.422 1 94.94 87 ALA A O 1
ATOM 696 N N . LEU A 1 88 ? -5.391 -10.836 -15.594 1 94.81 88 LEU A N 1
ATOM 697 C CA . LEU A 1 88 ? -4.281 -11.75 -15.344 1 94.81 88 LEU A CA 1
ATOM 698 C C . LEU A 1 88 ? -4.184 -12.805 -16.438 1 94.81 88 LEU A C 1
ATOM 700 O O . LEU A 1 88 ? -3.086 -13.203 -16.828 1 94.81 88 LEU A O 1
ATOM 704 N N . PHE A 1 89 ? -5.324 -13.25 -16.891 1 92.12 89 PHE A N 1
ATOM 705 C CA . PHE A 1 89 ? -5.355 -14.188 -18 1 92.12 89 PHE A CA 1
ATOM 706 C C . PHE A 1 89 ? -4.797 -13.547 -19.266 1 92.12 89 PHE A C 1
ATOM 708 O O . PHE A 1 89 ? -3.951 -14.141 -19.938 1 92.12 89 PHE A O 1
ATOM 715 N N . HIS A 1 90 ? -5.215 -12.352 -19.547 1 91.19 90 HIS A N 1
ATOM 716 C CA . HIS A 1 90 ? -4.82 -11.648 -20.766 1 91.19 90 HIS A CA 1
ATOM 717 C C . HIS A 1 90 ? -3.33 -11.32 -20.75 1 91.19 90 HIS A C 1
ATOM 719 O O . HIS A 1 90 ? -2.676 -11.344 -21.797 1 91.19 90 HIS A O 1
ATOM 725 N N . GLN A 1 91 ? -2.809 -11.039 -19.562 1 91.94 91 GLN A N 1
ATOM 726 C CA . GLN A 1 91 ? -1.396 -10.703 -19.422 1 91.94 91 GLN A CA 1
ATOM 727 C C . GLN A 1 91 ? -0.527 -11.961 -19.438 1 91.94 91 GLN A C 1
ATOM 729 O O . GLN A 1 91 ? 0.701 -11.875 -19.5 1 91.94 91 GLN A O 1
ATOM 734 N N . GLY A 1 92 ? -1.135 -13.102 -19.328 1 91.69 92 GLY A N 1
ATOM 735 C CA . GLY A 1 92 ? -0.412 -14.367 -19.375 1 91.69 92 GLY A CA 1
ATOM 736 C C . GLY A 1 92 ? 0.182 -14.766 -18.031 1 91.69 92 GLY A C 1
ATOM 737 O O . GLY A 1 92 ? 1.032 -15.648 -17.969 1 91.69 92 GLY A O 1
ATOM 738 N N . ALA A 1 93 ? -0.212 -14.109 -17 1 93.19 93 ALA A N 1
ATOM 739 C CA . ALA A 1 93 ? 0.3 -14.414 -15.672 1 93.19 93 ALA A CA 1
ATOM 740 C C . ALA A 1 93 ? -0.317 -15.703 -15.125 1 93.19 93 ALA A C 1
ATOM 742 O O . ALA A 1 93 ? 0.303 -16.406 -14.32 1 93.19 93 ALA A O 1
ATOM 743 N N . VAL A 1 94 ? -1.52 -15.984 -15.547 1 94.75 94 VAL A N 1
ATOM 744 C CA . VAL A 1 94 ? -2.248 -17.172 -15.102 1 94.75 94 VAL A CA 1
ATOM 745 C C . VAL A 1 94 ? -2.99 -17.797 -16.281 1 94.75 94 VAL A C 1
ATOM 747 O O . VAL A 1 94 ? -3.566 -17.078 -17.109 1 94.75 94 VAL A O 1
ATOM 750 N N . GLU A 1 95 ? -2.967 -19.031 -16.297 1 93.75 95 GLU A N 1
ATOM 751 C CA . GLU A 1 95 ? -3.672 -19.75 -17.359 1 93.75 95 GLU A CA 1
ATOM 752 C C . GLU A 1 95 ? -4.945 -20.406 -16.828 1 93.75 95 GLU A C 1
ATOM 754 O O . GLU A 1 95 ? -5.953 -20.484 -17.531 1 93.75 95 GLU A O 1
ATOM 759 N N . SER A 1 96 ? -4.863 -20.828 -15.602 1 92.56 96 SER A N 1
ATOM 760 C CA . SER A 1 96 ? -6.023 -21.484 -15.008 1 92.56 96 SER A CA 1
ATOM 761 C C . SER A 1 96 ? -6.02 -21.328 -13.484 1 92.56 96 SER A C 1
ATOM 763 O O . SER A 1 96 ? -4.965 -21.141 -12.875 1 92.56 96 SER A O 1
ATOM 765 N N . VAL A 1 97 ? -7.195 -21.391 -12.984 1 93.69 97 VAL A N 1
ATOM 766 C CA . VAL A 1 97 ? -7.375 -21.312 -11.539 1 93.69 97 VAL A CA 1
ATOM 767 C C . VAL A 1 97 ? -7.93 -22.641 -11.016 1 93.69 97 VAL A C 1
ATOM 769 O O . VAL A 1 97 ? -8.859 -23.203 -11.602 1 93.69 97 VAL A O 1
ATOM 772 N N . GLY A 1 98 ? -7.285 -23.109 -9.953 1 92.44 98 GLY A N 1
ATOM 773 C CA . GLY A 1 98 ? -7.695 -24.375 -9.367 1 92.44 98 GLY A CA 1
ATOM 774 C C . GLY A 1 98 ? -8.461 -24.219 -8.07 1 92.44 98 GLY A C 1
ATOM 775 O O . GLY A 1 98 ? -9.312 -23.328 -7.945 1 92.44 98 GLY A O 1
ATOM 776 N N . SER A 1 99 ? -8.266 -25.094 -7.109 1 92.19 99 SER A N 1
ATOM 777 C CA . SER A 1 99 ? -9.031 -25.172 -5.867 1 92.19 99 SER A CA 1
ATOM 778 C C . SER A 1 99 ? -8.547 -24.125 -4.863 1 92.19 99 SER A C 1
ATOM 780 O O . SER A 1 99 ? -7.391 -23.703 -4.91 1 92.19 99 SER A O 1
ATOM 782 N N . MET A 1 100 ? -9.445 -23.781 -4.047 1 91.69 100 MET A N 1
ATOM 783 C CA . MET A 1 100 ? -9.094 -22.953 -2.904 1 91.69 100 MET A CA 1
ATOM 784 C C . MET A 1 100 ? -8.281 -23.734 -1.884 1 91.69 100 MET A C 1
ATOM 786 O O . MET A 1 100 ? -8.68 -24.828 -1.482 1 91.69 100 MET A O 1
ATOM 790 N N . ILE A 1 101 ? -7.184 -23.25 -1.475 1 89.88 101 ILE A N 1
ATOM 791 C CA . ILE A 1 101 ? -6.328 -23.984 -0.557 1 89.88 101 ILE A CA 1
ATOM 792 C C . ILE A 1 101 ? -6.266 -23.266 0.789 1 89.88 101 ILE A C 1
ATOM 794 O O . ILE A 1 101 ? -5.715 -23.797 1.759 1 89.88 101 ILE A O 1
ATOM 798 N N . GLY A 1 102 ? -6.719 -22.078 0.861 1 87.19 102 GLY A N 1
ATOM 799 C CA . GLY A 1 102 ? -6.742 -21.312 2.105 1 87.19 102 GLY A CA 1
ATOM 800 C C . GLY A 1 102 ? -7.746 -20.188 2.094 1 87.19 102 GLY A C 1
ATOM 801 O O . GLY A 1 102 ? -8 -19.578 1.046 1 87.19 102 GLY A O 1
ATOM 802 N N . THR A 1 103 ? -8.359 -19.906 3.27 1 85.81 103 THR A N 1
ATOM 803 C CA . THR A 1 103 ? -9.273 -18.781 3.441 1 85.81 103 THR A CA 1
ATOM 804 C C . THR A 1 103 ? -9.07 -18.141 4.805 1 85.81 103 THR A C 1
ATOM 806 O O . THR A 1 103 ? -8.875 -18.828 5.809 1 85.81 103 THR A O 1
ATOM 809 N N . GLY A 1 104 ? -8.859 -16.859 4.738 1 78 104 GLY A N 1
ATOM 810 C CA . GLY A 1 104 ? -8.805 -16.094 5.977 1 78 104 GLY A CA 1
ATOM 811 C C . GLY A 1 104 ? -9.867 -15.023 6.062 1 78 104 GLY A C 1
ATOM 812 O O . GLY A 1 104 ? -10.758 -14.953 5.215 1 78 104 GLY A O 1
ATOM 813 N N . LYS A 1 105 ? -9.797 -14.242 7.168 1 76.06 105 LYS A N 1
ATOM 814 C CA . LYS A 1 105 ? -10.75 -13.156 7.383 1 76.06 105 LYS A CA 1
ATOM 815 C C . LYS A 1 105 ? -10.695 -12.141 6.242 1 76.06 105 LYS A C 1
ATOM 817 O O . LYS A 1 105 ? -11.727 -11.594 5.844 1 76.06 105 LYS A O 1
ATOM 822 N N . GLU A 1 106 ? -9.477 -12.023 5.719 1 83.56 106 GLU A N 1
ATOM 823 C CA . GLU A 1 106 ? -9.359 -10.93 4.762 1 83.56 106 GLU A CA 1
ATOM 824 C C . GLU A 1 106 ? -8.68 -11.391 3.475 1 83.56 106 GLU A C 1
ATOM 826 O O . GLU A 1 106 ? -8.109 -10.578 2.742 1 83.56 106 GLU A O 1
ATOM 831 N N . SER A 1 107 ? -8.672 -12.711 3.229 1 89.5 107 SER A N 1
ATOM 832 C CA . SER A 1 107 ? -8.055 -13.148 1.98 1 89.5 107 SER A CA 1
ATOM 833 C C . SER A 1 107 ? -8.508 -14.555 1.604 1 89.5 107 SER A C 1
ATOM 835 O O . SER A 1 107 ? -8.906 -15.336 2.471 1 89.5 107 SER A O 1
ATOM 837 N N . ASP A 1 108 ? -8.531 -14.859 0.375 1 92.06 108 ASP A N 1
ATOM 838 C CA . ASP A 1 108 ? -8.727 -16.188 -0.19 1 92.06 108 ASP A CA 1
ATOM 839 C C . ASP A 1 108 ? -7.531 -16.594 -1.052 1 92.06 108 ASP A C 1
ATOM 841 O O . ASP A 1 108 ? -6.996 -15.781 -1.806 1 92.06 108 ASP A O 1
ATOM 845 N N . ILE A 1 109 ? -7.117 -17.844 -0.881 1 93.75 109 ILE A N 1
ATOM 846 C CA . ILE A 1 109 ? -5.941 -18.344 -1.591 1 93.75 109 ILE A CA 1
ATOM 847 C C . ILE A 1 109 ? -6.336 -19.5 -2.504 1 93.75 109 ILE A C 1
ATOM 849 O O . ILE A 1 109 ? -6.945 -20.469 -2.055 1 93.75 109 ILE A O 1
ATOM 853 N N . TYR A 1 110 ? -5.938 -19.406 -3.74 1 95.19 110 TYR A N 1
ATOM 854 C CA . TYR A 1 110 ? -6.281 -20.422 -4.73 1 95.19 110 TYR A CA 1
ATOM 855 C C . TYR A 1 110 ? -5.031 -20.953 -5.414 1 95.19 110 TYR A C 1
ATOM 857 O O . TYR A 1 110 ? -4.062 -20.234 -5.617 1 95.19 110 TYR A O 1
ATOM 865 N N . LEU A 1 111 ? -5.094 -22.25 -5.762 1 96.12 111 LEU A N 1
ATOM 866 C CA . LEU A 1 111 ? -4.102 -22.797 -6.68 1 96.12 111 LEU A CA 1
ATOM 867 C C . LEU A 1 111 ? -4.34 -22.297 -8.102 1 96.12 111 LEU A C 1
ATOM 869 O O . LEU A 1 111 ? -5.477 -21.984 -8.477 1 96.12 111 LEU A O 1
ATOM 873 N N . ALA A 1 112 ? -3.268 -22.172 -8.805 1 96.5 112 ALA A N 1
ATOM 874 C CA . ALA A 1 112 ? -3.342 -21.766 -10.203 1 96.5 112 ALA A CA 1
ATOM 875 C C . ALA A 1 112 ? -2.189 -22.344 -11.008 1 96.5 112 ALA A C 1
ATOM 877 O O . ALA A 1 112 ? -1.31 -23.016 -10.453 1 96.5 112 ALA A O 1
ATOM 878 N N . LYS A 1 113 ? -2.268 -22.172 -12.32 1 96.56 113 LYS A N 1
ATOM 879 C CA . LYS A 1 113 ? -1.199 -22.625 -13.203 1 96.56 113 LYS A CA 1
ATOM 880 C C . LYS A 1 113 ? -0.849 -21.578 -14.242 1 96.56 113 LYS A C 1
ATOM 882 O O . LYS A 1 113 ? -1.712 -20.797 -14.672 1 96.56 113 LYS A O 1
ATOM 887 N N . SER A 1 114 ? 0.42 -21.594 -14.57 1 95.81 114 SER A N 1
ATOM 888 C CA . SER A 1 114 ? 0.867 -20.766 -15.688 1 95.81 114 SER A CA 1
ATOM 889 C C . SER A 1 114 ? 0.682 -21.484 -17.016 1 95.81 114 SER A C 1
ATOM 891 O O . SER A 1 114 ? 0.244 -22.625 -17.047 1 95.81 114 SER A O 1
ATOM 893 N N . LYS A 1 115 ? 1.008 -20.734 -18.078 1 93.12 115 LYS A N 1
ATOM 894 C CA . LYS A 1 115 ? 0.935 -21.328 -19.406 1 93.12 115 LYS A CA 1
ATOM 895 C C . LYS A 1 115 ? 1.89 -22.516 -19.547 1 93.12 115 LYS A C 1
ATOM 897 O O . LYS A 1 115 ? 1.595 -23.484 -20.25 1 93.12 115 LYS A O 1
ATOM 902 N N . GLU A 1 116 ? 3.021 -22.422 -18.875 1 94.69 116 GLU A N 1
ATOM 903 C CA . GLU A 1 116 ? 4.039 -23.469 -18.906 1 94.69 116 GLU A CA 1
ATOM 904 C C . GLU A 1 116 ? 3.748 -24.547 -17.859 1 94.69 116 GLU A C 1
ATOM 906 O O . GLU A 1 116 ? 4.609 -25.375 -17.562 1 94.69 116 GLU A O 1
ATOM 911 N N . GLU A 1 117 ? 2.586 -24.484 -17.266 1 93.31 117 GLU A N 1
ATOM 912 C CA . GLU A 1 117 ? 2.084 -25.484 -16.344 1 93.31 117 GLU A CA 1
ATOM 913 C C . GLU A 1 117 ? 2.82 -25.422 -15.008 1 93.31 117 GLU A C 1
ATOM 915 O O . GLU A 1 117 ? 2.863 -26.406 -14.273 1 93.31 117 GLU A O 1
ATOM 920 N N . GLN A 1 118 ? 3.479 -24.328 -14.836 1 95.44 118 GLN A N 1
ATOM 921 C CA . GLN A 1 118 ? 4.047 -24.109 -13.508 1 95.44 118 GLN A CA 1
ATOM 922 C C . GLN A 1 118 ? 2.953 -23.859 -12.477 1 95.44 118 GLN A C 1
ATOM 924 O O . GLN A 1 118 ? 1.982 -23.156 -12.758 1 95.44 118 GLN A O 1
ATOM 929 N N . GLU A 1 119 ? 3.146 -24.453 -11.289 1 97.31 119 GLU A N 1
ATOM 930 C CA . GLU A 1 119 ? 2.168 -24.266 -10.219 1 97.31 119 GLU A CA 1
ATOM 931 C C . GLU A 1 119 ? 2.295 -22.875 -9.602 1 97.31 119 GLU A C 1
ATOM 933 O O . GLU A 1 119 ? 3.402 -22.406 -9.312 1 97.31 119 GLU A O 1
ATOM 938 N N . LEU A 1 120 ? 1.154 -22.25 -9.453 1 97.88 120 LEU A N 1
ATOM 939 C CA . LEU A 1 120 ? 1.076 -20.891 -8.906 1 97.88 120 LEU A CA 1
ATOM 940 C C . LEU A 1 120 ? 0.048 -20.828 -7.781 1 97.88 120 LEU A C 1
ATOM 942 O O . LEU A 1 120 ? -0.695 -21.781 -7.551 1 97.88 120 LEU A O 1
ATOM 946 N N . VAL A 1 121 ? 0.135 -19.719 -7.074 1 97.12 121 VAL A N 1
ATOM 947 C CA . VAL A 1 121 ? -0.852 -19.359 -6.059 1 97.12 121 VAL A CA 1
ATOM 948 C C . VAL A 1 121 ? -1.42 -17.969 -6.363 1 97.12 121 VAL A C 1
ATOM 950 O O . VAL A 1 121 ? -0.68 -17.047 -6.73 1 97.12 121 VAL A O 1
ATOM 953 N N . ILE A 1 122 ? -2.748 -17.875 -6.277 1 97 122 ILE A N 1
ATOM 954 C CA . ILE A 1 122 ? -3.404 -16.578 -6.355 1 97 122 ILE A CA 1
ATOM 955 C C . ILE A 1 122 ? -3.969 -16.203 -4.984 1 97 122 ILE A C 1
ATOM 957 O O . ILE A 1 122 ? -4.711 -16.969 -4.379 1 97 122 ILE A O 1
ATOM 961 N N . LYS A 1 123 ? -3.578 -15.109 -4.488 1 95.38 123 LYS A N 1
ATOM 962 C CA . LYS A 1 123 ? -4.137 -14.562 -3.256 1 95.38 123 LYS A CA 1
ATOM 963 C C . LYS A 1 123 ? -5.094 -13.414 -3.551 1 95.38 123 LYS A C 1
ATOM 965 O O . LYS A 1 123 ? -4.707 -12.422 -4.164 1 95.38 123 LYS A O 1
ATOM 970 N N . PHE A 1 124 ? -6.379 -13.508 -3.146 1 95.5 124 PHE A N 1
ATOM 971 C CA . PHE A 1 124 ? -7.371 -12.438 -3.215 1 95.5 124 PHE A CA 1
ATOM 972 C C . PHE A 1 124 ? -7.469 -11.703 -1.882 1 95.5 124 PHE A C 1
ATOM 974 O O . PHE A 1 124 ? -7.879 -12.289 -0.875 1 95.5 124 PHE A O 1
ATOM 981 N N . THR A 1 125 ? -7.047 -10.461 -1.894 1 93.06 125 THR A N 1
ATOM 982 C CA . THR A 1 125 ? -7.168 -9.648 -0.691 1 93.06 125 THR A CA 1
ATOM 983 C C . THR A 1 125 ? -8.578 -9.062 -0.573 1 93.06 125 THR A C 1
ATOM 985 O O . THR A 1 125 ? -9.062 -8.398 -1.492 1 93.06 125 THR A O 1
ATOM 988 N N . ARG A 1 126 ? -9.273 -9.32 0.548 1 91 126 ARG A N 1
ATOM 989 C CA . ARG A 1 126 ? -10.656 -8.898 0.72 1 91 126 ARG A CA 1
ATOM 990 C C . ARG A 1 126 ? -10.844 -8.148 2.035 1 91 126 ARG A C 1
ATOM 992 O O . ARG A 1 126 ? -11.531 -8.633 2.941 1 91 126 ARG A O 1
ATOM 999 N N . LEU A 1 127 ? -10.383 -6.992 2.049 1 86.94 127 LEU A N 1
ATOM 1000 C CA . LEU A 1 127 ? -10.531 -6.18 3.254 1 86.94 127 LEU A CA 1
ATOM 1001 C C . LEU A 1 127 ? -11.984 -5.766 3.457 1 86.94 127 LEU A C 1
ATOM 1003 O O . LEU A 1 127 ? -12.688 -5.469 2.49 1 86.94 127 LEU A O 1
ATOM 1007 N N . GLY A 1 128 ? -12.438 -5.688 4.77 1 78.94 128 GLY A N 1
ATOM 1008 C CA . GLY A 1 128 ? -13.773 -5.227 5.094 1 78.94 128 GLY A CA 1
ATOM 1009 C C . GLY A 1 128 ? -14.828 -6.309 4.934 1 78.94 128 GLY A C 1
ATOM 1010 O O . GLY A 1 128 ? -16.016 -6.066 5.176 1 78.94 128 GLY A O 1
ATOM 1011 N N . ARG A 1 129 ? -14.438 -7.418 4.375 1 74.12 129 ARG A N 1
ATOM 1012 C CA . ARG A 1 129 ? -15.367 -8.531 4.184 1 74.12 129 ARG A CA 1
ATOM 1013 C C . ARG A 1 129 ? -16.141 -8.828 5.465 1 74.12 129 ARG A C 1
ATOM 1015 O O . ARG A 1 129 ? -17.328 -9.156 5.418 1 74.12 129 ARG A O 1
ATOM 1022 N N . SER A 1 130 ? -15.477 -8.727 6.551 1 64 130 SER A N 1
ATOM 1023 C CA . SER A 1 130 ? -16.125 -9.039 7.828 1 64 130 SER A CA 1
ATOM 1024 C C . SER A 1 130 ? -16.812 -7.809 8.406 1 64 130 SER A C 1
ATOM 1026 O O . SER A 1 130 ? -17.391 -7.871 9.492 1 64 130 SER A O 1
ATOM 1028 N N . SER A 1 131 ? -16.594 -6.672 7.688 1 60.66 131 SER A N 1
ATOM 1029 C CA . SER A 1 131 ? -17.125 -5.438 8.266 1 60.66 131 SER A CA 1
ATOM 1030 C C . SER A 1 131 ? -18.656 -5.41 8.203 1 60.66 131 SER A C 1
ATOM 1032 O O . SER A 1 131 ? -19.25 -5.691 7.16 1 60.66 131 SER A O 1
ATOM 1034 N N . PHE A 1 132 ? -19.328 -5.867 9.266 1 51.72 132 PHE A N 1
ATOM 1035 C CA . PHE A 1 132 ? -20.781 -5.789 9.398 1 51.72 132 PHE A CA 1
ATOM 1036 C C . PHE A 1 132 ? -21.281 -4.383 9.07 1 51.72 132 PHE A C 1
ATOM 1038 O O . PHE A 1 132 ? -20.609 -3.396 9.383 1 51.72 132 PHE A O 1
ATOM 1045 N N . ARG A 1 133 ? -21.953 -4.105 7.949 1 48.09 133 ARG A N 1
ATOM 1046 C CA . ARG A 1 133 ? -22.594 -2.959 7.312 1 48.09 133 ARG A CA 1
ATOM 1047 C C . ARG A 1 133 ? -23.125 -1.978 8.359 1 48.09 133 ARG A C 1
ATOM 1049 O O . ARG A 1 133 ? -23.734 -0.966 8.008 1 48.09 133 ARG A O 1
ATOM 1056 N N . GLN A 1 134 ? -23.25 -2.391 9.578 1 42.34 134 GLN A N 1
ATOM 1057 C CA . GLN A 1 134 ? -24.219 -1.528 10.242 1 42.34 134 GLN A CA 1
ATOM 1058 C C . GLN A 1 134 ? -23.719 -0.089 10.312 1 42.34 134 GLN A C 1
ATOM 1060 O O . GLN A 1 134 ? -24.344 0.765 10.938 1 42.34 134 GLN A O 1
ATOM 1065 N N . LEU A 1 135 ? -22.547 0.051 9.969 1 41.28 135 LEU A N 1
ATOM 1066 C CA . LEU A 1 135 ? -22.297 1.4 10.461 1 41.28 135 LEU A CA 1
ATOM 1067 C C . LEU A 1 135 ? -23.016 2.438 9.609 1 41.28 135 LEU A C 1
ATOM 1069 O O . LEU A 1 135 ? -22.781 2.518 8.398 1 41.28 135 LEU A O 1
ATOM 1073 N N . ARG A 1 136 ? -24.25 2.586 9.82 1 38.72 136 ARG A N 1
ATOM 1074 C CA . ARG A 1 136 ? -25.062 3.703 9.352 1 38.72 136 ARG A CA 1
ATOM 1075 C C . ARG A 1 136 ? -24.281 5.012 9.406 1 38.72 136 ARG A C 1
ATOM 1077 O O . ARG A 1 136 ? -24.094 5.586 10.484 1 38.72 136 ARG A O 1
ATOM 1084 N N . LEU A 1 137 ? -23.219 5.105 8.742 1 42.19 137 LEU A N 1
ATOM 1085 C CA . LEU A 1 137 ? -22.625 6.434 8.867 1 42.19 137 LEU A CA 1
ATOM 1086 C C . LEU A 1 137 ? -23.641 7.512 8.5 1 42.19 137 LEU A C 1
ATOM 1088 O O . LEU A 1 137 ? -24.312 7.422 7.465 1 42.19 137 LEU A O 1
ATOM 1092 N N . LYS A 1 138 ? -24.297 8.07 9.422 1 40 138 LYS A N 1
ATOM 1093 C CA . LYS A 1 138 ? -24.891 9.383 9.188 1 40 138 LYS A CA 1
ATOM 1094 C C . LYS A 1 138 ? -23.953 10.281 8.398 1 40 138 LYS A C 1
ATOM 1096 O O . LYS A 1 138 ? -22.984 10.82 8.953 1 40 138 LYS A O 1
ATOM 1101 N N . ARG A 1 139 ? -23.656 9.859 7.203 1 40.34 139 ARG A N 1
ATOM 1102 C CA . ARG A 1 139 ? -22.812 10.688 6.355 1 40.34 139 ARG A CA 1
ATOM 1103 C C . ARG A 1 139 ? -23.312 12.125 6.297 1 40.34 139 ARG A C 1
ATOM 1105 O O . ARG A 1 139 ? -24.5 12.359 6.02 1 40.34 139 ARG A O 1
ATOM 1112 N N . ASP A 1 140 ? -22.938 13.008 7.055 1 37.66 140 ASP A N 1
ATOM 1113 C CA . ASP A 1 140 ? -23.156 14.398 6.664 1 37.66 140 ASP A CA 1
ATOM 1114 C C . ASP A 1 140 ? -22.844 14.609 5.184 1 37.66 140 ASP A C 1
ATOM 1116 O O . ASP A 1 140 ? -21.781 14.195 4.707 1 37.66 140 ASP A O 1
ATOM 1120 N N . TYR A 1 141 ? -23.812 14.633 4.344 1 36.91 141 TYR A N 1
ATOM 1121 C CA . TYR A 1 141 ? -24 14.828 2.912 1 36.91 141 TYR A CA 1
ATOM 1122 C C . TYR A 1 141 ? -22.906 15.727 2.338 1 36.91 141 TYR A C 1
ATOM 1124 O O . TYR A 1 141 ? -22.641 15.688 1.136 1 36.91 141 TYR A O 1
ATOM 1132 N N . HIS A 1 142 ? -22.5 16.812 2.918 1 37.69 142 HIS A N 1
ATOM 1133 C CA . HIS A 1 142 ? -21.875 17.938 2.227 1 37.69 142 HIS A CA 1
ATOM 1134 C C . HIS A 1 142 ? -20.422 17.656 1.904 1 37.69 142 HIS A C 1
ATOM 1136 O O . HIS A 1 142 ? -19.781 18.406 1.169 1 37.69 142 HIS A O 1
ATOM 1142 N N . ALA A 1 143 ? -19.547 17.062 2.707 1 41.69 143 ALA A N 1
ATOM 1143 C CA . ALA A 1 143 ? -18.109 17.219 2.449 1 41.69 143 ALA A CA 1
ATOM 1144 C C . ALA A 1 143 ? -17.656 16.312 1.305 1 41.69 143 ALA A C 1
ATOM 1146 O O . ALA A 1 143 ? -17.984 15.125 1.277 1 41.69 143 ALA A O 1
ATOM 1147 N N . ARG A 1 144 ? -17.359 16.688 0.128 1 43.53 144 ARG A N 1
ATOM 1148 C CA . ARG A 1 144 ? -16.688 16.234 -1.093 1 43.53 144 ARG A CA 1
ATOM 1149 C C . ARG A 1 144 ? -15.625 15.188 -0.784 1 43.53 144 ARG A C 1
ATOM 1151 O O . ARG A 1 144 ? -14.641 15.062 -1.516 1 43.53 144 ARG A O 1
ATOM 1158 N N . ARG A 1 145 ? -15.562 14.617 0.403 1 50.41 145 ARG A N 1
ATOM 1159 C CA . ARG A 1 145 ? -14.336 13.859 0.64 1 50.41 145 ARG A CA 1
ATOM 1160 C C . ARG A 1 145 ? -14.438 12.469 0.027 1 50.41 145 ARG A C 1
ATOM 1162 O O . ARG A 1 145 ? -15.492 11.828 0.083 1 50.41 145 ARG A O 1
ATOM 1169 N N . SER A 1 146 ? -13.617 12.156 -0.938 1 53.62 146 SER A N 1
ATOM 1170 C CA . SER A 1 146 ? -13.445 10.914 -1.687 1 53.62 146 SER A CA 1
ATOM 1171 C C . SER A 1 146 ? -13.57 9.695 -0.777 1 53.62 146 SER A C 1
ATOM 1173 O O . SER A 1 146 ? -12.977 9.656 0.302 1 53.62 146 SER A O 1
ATOM 1175 N N . HIS A 1 147 ? -14.734 9.031 -0.814 1 67.12 147 HIS A N 1
ATOM 1176 C CA . HIS A 1 147 ? -15 7.773 -0.13 1 67.12 147 HIS A CA 1
ATOM 1177 C C . HIS A 1 147 ? -14.008 6.695 -0.546 1 67.12 147 HIS A C 1
ATOM 1179 O O . HIS A 1 147 ? -13.781 6.484 -1.738 1 67.12 147 HIS A O 1
ATOM 1185 N N . ILE A 1 148 ? -13.188 6.324 0.462 1 72.62 148 ILE A N 1
ATOM 1186 C CA . ILE A 1 148 ? -12.266 5.23 0.172 1 72.62 148 ILE A CA 1
ATOM 1187 C C . ILE A 1 148 ? -12.992 3.895 0.285 1 72.62 148 ILE A C 1
ATOM 1189 O O . ILE A 1 148 ? -13.57 3.58 1.329 1 72.62 148 ILE A O 1
ATOM 1193 N N . SER A 1 149 ? -13.07 3.164 -0.826 1 86.12 149 SER A N 1
ATOM 1194 C CA . SER A 1 149 ? -13.766 1.881 -0.864 1 86.12 149 SER A CA 1
ATOM 1195 C C . SER A 1 149 ? -12.875 0.754 -0.352 1 86.12 149 SER A C 1
ATOM 1197 O O . SER A 1 149 ? -11.648 0.865 -0.381 1 86.12 149 SER A O 1
ATOM 1199 N N . TRP A 1 150 ? -13.531 -0.282 0.107 1 87.81 150 TRP A N 1
A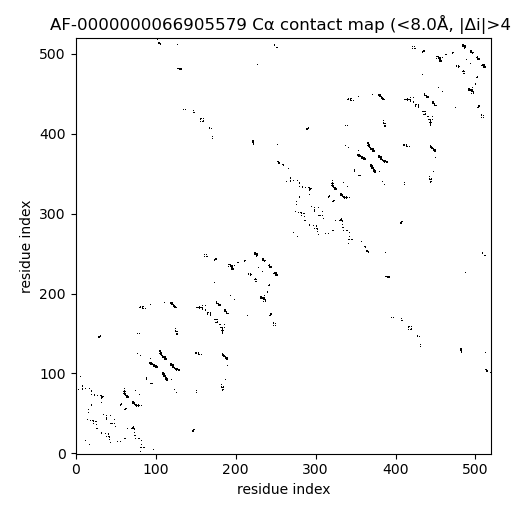TOM 1200 C CA . TRP A 1 150 ? -12.82 -1.485 0.535 1 87.81 150 TRP A CA 1
ATOM 1201 C C . TRP A 1 150 ? -12.078 -2.123 -0.633 1 87.81 150 TRP A C 1
ATOM 1203 O O . TRP A 1 150 ? -11.016 -2.721 -0.447 1 87.81 150 TRP A O 1
ATOM 12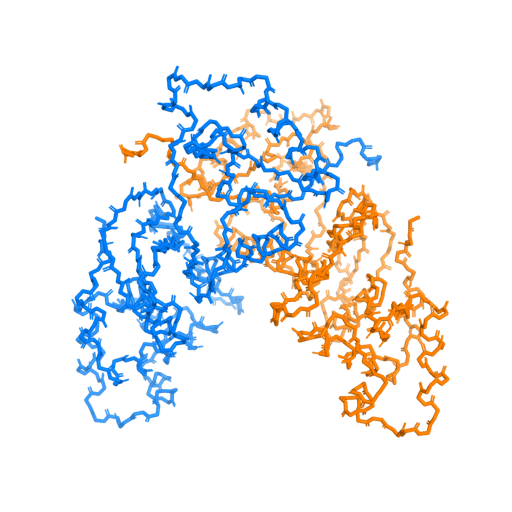13 N N . LEU A 1 151 ? -12.625 -1.916 -1.788 1 93.06 151 LEU A N 1
ATOM 1214 C CA . LEU A 1 151 ? -11.961 -2.436 -2.979 1 93.06 151 LEU A CA 1
ATOM 1215 C C . LEU A 1 151 ? -10.625 -1.738 -3.199 1 93.06 151 LEU A C 1
ATOM 1217 O O . LEU A 1 151 ? -9.617 -2.393 -3.488 1 93.06 151 LEU A O 1
ATOM 1221 N N . TYR A 1 152 ? -10.633 -0.471 -3.014 1 92.75 152 TYR A N 1
ATOM 1222 C CA . TYR A 1 152 ? -9.398 0.285 -3.184 1 92.75 152 TYR A CA 1
ATOM 1223 C C . TYR A 1 152 ? -8.383 -0.082 -2.107 1 92.75 152 TYR A C 1
ATOM 1225 O O . TYR A 1 152 ? -7.195 -0.249 -2.396 1 92.75 152 TYR A O 1
ATOM 1233 N N . LEU A 1 153 ? -8.82 -0.161 -0.923 1 91.56 153 LEU A N 1
ATOM 1234 C CA . LEU A 1 153 ? -7.926 -0.542 0.167 1 91.56 153 LEU A CA 1
ATOM 1235 C C . LEU A 1 153 ? -7.316 -1.918 -0.081 1 91.56 153 LEU A C 1
ATOM 1237 O O . LEU A 1 153 ? -6.133 -2.137 0.183 1 91.56 153 LEU A O 1
ATOM 1241 N N . SER A 1 154 ? -8.141 -2.816 -0.581 1 94.06 154 SER A N 1
ATOM 1242 C CA . SER A 1 154 ? -7.648 -4.148 -0.922 1 94.06 154 SER A CA 1
ATOM 1243 C C . SER A 1 154 ? -6.609 -4.086 -2.037 1 94.06 154 SER A C 1
ATOM 1245 O O . SER A 1 154 ? -5.59 -4.777 -1.982 1 94.06 154 SER A O 1
ATOM 1247 N N . ARG A 1 155 ? -6.859 -3.248 -2.984 1 96.38 155 ARG A N 1
ATOM 1248 C CA . ARG A 1 155 ? -5.961 -3.082 -4.121 1 96.38 155 ARG A CA 1
ATOM 1249 C C . ARG A 1 155 ? -4.598 -2.561 -3.668 1 96.38 155 ARG A C 1
ATOM 1251 O O . ARG A 1 155 ? -3.561 -3.107 -4.047 1 96.38 155 ARG A O 1
ATOM 1258 N N . ILE A 1 156 ? -4.617 -1.517 -2.912 1 93.81 156 ILE A N 1
ATOM 1259 C CA . ILE A 1 156 ? -3.361 -0.897 -2.498 1 93.81 156 ILE A CA 1
ATOM 1260 C C . ILE A 1 156 ? -2.604 -1.84 -1.567 1 93.81 156 ILE A C 1
ATOM 1262 O O . ILE A 1 156 ? -1.37 -1.878 -1.582 1 93.81 156 ILE A O 1
ATOM 1266 N N . SER A 1 157 ? -3.287 -2.58 -0.782 1 93.38 157 SER A N 1
ATOM 1267 C CA . SER A 1 157 ? -2.656 -3.576 0.078 1 93.38 157 SER A CA 1
ATOM 1268 C C . SER A 1 157 ? -1.981 -4.668 -0.745 1 93.38 157 SER A C 1
ATOM 1270 O O . SER A 1 157 ? -0.85 -5.062 -0.456 1 93.38 157 SER A O 1
ATOM 1272 N N . ALA A 1 158 ? -2.678 -5.137 -1.715 1 95.88 158 ALA A N 1
ATOM 1273 C CA . ALA A 1 158 ? -2.111 -6.152 -2.598 1 95.88 158 ALA A CA 1
ATOM 1274 C C . ALA A 1 158 ? -0.886 -5.617 -3.334 1 95.88 158 ALA A C 1
ATOM 1276 O O . ALA A 1 158 ? 0.127 -6.309 -3.453 1 95.88 158 ALA A O 1
ATOM 1277 N N . ALA A 1 159 ? -0.99 -4.43 -3.771 1 95.69 159 ALA A N 1
ATOM 1278 C CA . ALA A 1 159 ? 0.121 -3.803 -4.484 1 95.69 159 ALA A CA 1
ATOM 1279 C C . ALA A 1 159 ? 1.354 -3.695 -3.59 1 95.69 159 ALA A C 1
ATOM 1281 O O . ALA A 1 159 ? 2.471 -3.99 -4.023 1 95.69 159 ALA A O 1
ATOM 1282 N N . LYS A 1 160 ? 1.14 -3.283 -2.41 1 93.94 160 LYS A N 1
ATOM 1283 C CA . LYS A 1 160 ? 2.248 -3.164 -1.468 1 93.94 160 LYS A CA 1
ATOM 1284 C C . LYS A 1 160 ? 2.879 -4.523 -1.186 1 93.94 160 LYS A C 1
ATOM 1286 O O . LYS A 1 160 ? 4.105 -4.66 -1.184 1 93.94 160 LYS A O 1
ATOM 1291 N N . GLU A 1 161 ? 2.012 -5.445 -0.937 1 93.38 161 GLU A N 1
ATOM 1292 C CA . GLU A 1 161 ? 2.52 -6.785 -0.663 1 93.38 161 GLU A CA 1
ATOM 1293 C C . GLU A 1 161 ? 3.365 -7.301 -1.823 1 93.38 161 GLU A C 1
ATOM 1295 O O . GLU A 1 161 ? 4.465 -7.816 -1.615 1 93.38 161 GLU A O 1
ATOM 1300 N N . HIS A 1 162 ? 2.865 -7.164 -2.99 1 95.56 162 HIS A N 1
ATOM 1301 C CA . HIS A 1 162 ? 3.588 -7.621 -4.172 1 95.56 162 HIS A CA 1
ATOM 1302 C C . HIS A 1 162 ? 4.914 -6.883 -4.328 1 95.56 162 HIS A C 1
ATOM 1304 O O . HIS A 1 162 ? 5.941 -7.496 -4.621 1 95.56 162 HIS A O 1
ATOM 1310 N N . ALA A 1 163 ? 4.887 -5.629 -4.148 1 93.25 163 ALA A N 1
ATOM 1311 C CA . ALA A 1 163 ? 6.09 -4.812 -4.285 1 93.25 163 ALA A CA 1
ATOM 1312 C C . ALA A 1 163 ? 7.148 -5.227 -3.266 1 93.25 163 ALA A C 1
ATOM 1314 O O . ALA A 1 163 ? 8.336 -5.32 -3.598 1 93.25 163 ALA A O 1
ATOM 1315 N N . PHE A 1 164 ? 6.723 -5.434 -2.111 1 91.31 164 PHE A N 1
ATOM 1316 C CA . PHE A 1 164 ? 7.645 -5.863 -1.066 1 91.31 164 PHE A CA 1
ATOM 1317 C C . PHE A 1 164 ? 8.227 -7.234 -1.386 1 91.31 164 PHE A C 1
ATOM 1319 O O . PHE A 1 164 ? 9.43 -7.449 -1.252 1 91.31 164 PHE A O 1
ATOM 1326 N N . MET A 1 165 ? 7.379 -8.109 -1.802 1 93.5 165 MET A N 1
ATOM 1327 C CA . MET A 1 165 ? 7.855 -9.438 -2.184 1 93.5 165 MET A CA 1
ATOM 1328 C C . MET A 1 165 ? 8.891 -9.344 -3.297 1 93.5 165 MET A C 1
ATOM 1330 O O . MET A 1 165 ? 9.914 -10.039 -3.26 1 93.5 165 MET A O 1
ATOM 1334 N N . GLN A 1 166 ? 8.617 -8.531 -4.242 1 92.94 166 GLN A N 1
ATOM 1335 C CA . GLN A 1 166 ? 9.547 -8.336 -5.344 1 92.94 166 GLN A CA 1
ATOM 1336 C C . GLN A 1 166 ? 10.891 -7.801 -4.848 1 92.94 166 GLN A C 1
ATOM 1338 O O . GLN A 1 166 ? 11.945 -8.297 -5.238 1 92.94 166 GLN A O 1
ATOM 1343 N N . ALA A 1 167 ? 10.828 -6.828 -4.016 1 89.38 167 ALA A N 1
ATOM 1344 C CA . ALA A 1 167 ? 12.047 -6.227 -3.467 1 89.38 167 ALA A CA 1
ATOM 1345 C C . ALA A 1 167 ? 12.867 -7.258 -2.697 1 89.38 167 ALA A C 1
ATOM 1347 O O . ALA A 1 167 ? 14.094 -7.305 -2.822 1 89.38 167 ALA A O 1
ATOM 1348 N N . LEU A 1 168 ? 12.18 -8.023 -1.938 1 90.94 168 LEU A N 1
ATOM 1349 C CA . LEU A 1 168 ? 12.852 -9.047 -1.14 1 90.94 168 LEU A CA 1
ATOM 1350 C C . LEU A 1 168 ? 13.406 -10.156 -2.029 1 90.94 168 LEU A C 1
ATOM 1352 O O . LEU A 1 168 ? 14.539 -10.609 -1.827 1 90.94 168 LEU A O 1
ATOM 1356 N N . HIS A 1 169 ? 12.602 -10.578 -2.951 1 92.88 169 HIS A N 1
ATOM 1357 C CA . HIS A 1 169 ? 13.055 -11.602 -3.887 1 92.88 169 HIS A CA 1
ATOM 1358 C C . HIS A 1 169 ? 14.297 -11.148 -4.648 1 92.88 169 HIS A C 1
ATOM 1360 O O . HIS A 1 169 ? 15.258 -11.906 -4.797 1 92.88 169 HIS A O 1
ATOM 1366 N N . ASP A 1 170 ? 14.305 -9.914 -5.09 1 87.06 170 ASP A N 1
ATOM 1367 C CA . ASP A 1 170 ? 15.422 -9.336 -5.82 1 87.06 170 ASP A CA 1
ATOM 1368 C C . ASP A 1 170 ? 16.688 -9.336 -4.965 1 87.06 170 ASP A C 1
ATOM 1370 O O . ASP A 1 170 ? 17.797 -9.383 -5.496 1 87.06 170 ASP A O 1
ATOM 1374 N N . ARG A 1 171 ? 16.516 -9.297 -3.746 1 85.62 171 ARG A N 1
ATOM 1375 C CA . ARG A 1 171 ? 17.641 -9.266 -2.814 1 85.62 171 ARG A CA 1
ATOM 1376 C C . ARG A 1 171 ? 17.922 -10.664 -2.258 1 85.62 171 ARG A C 1
ATOM 1378 O O . ARG A 1 171 ? 18.594 -10.805 -1.23 1 85.62 171 ARG A O 1
ATOM 1385 N N . GLN A 1 172 ? 17.281 -11.664 -2.754 1 91.44 172 GLN A N 1
ATOM 1386 C CA . GLN A 1 172 ? 17.547 -13.078 -2.527 1 91.44 172 GLN A CA 1
ATOM 1387 C C . GLN A 1 172 ? 17.047 -13.516 -1.154 1 91.44 172 GLN A C 1
ATOM 1389 O O . GLN A 1 172 ? 17.672 -14.359 -0.504 1 91.44 172 GLN A O 1
ATOM 1394 N N . PHE A 1 173 ? 16.125 -12.82 -0.689 1 93.19 173 PHE A N 1
ATOM 1395 C CA . PHE A 1 173 ? 15.414 -13.344 0.476 1 93.19 173 PHE A CA 1
ATOM 1396 C C . PHE A 1 173 ? 14.648 -14.609 0.119 1 93.19 173 PHE A C 1
ATOM 1398 O O . PHE A 1 173 ? 14.242 -14.797 -1.03 1 93.19 173 PHE A O 1
ATOM 1405 N N . PRO A 1 174 ? 14.492 -15.5 1.103 1 95.62 174 PRO A N 1
ATOM 1406 C CA . PRO A 1 174 ? 13.719 -16.719 0.85 1 95.62 174 PRO A CA 1
ATOM 1407 C C . PRO A 1 174 ? 12.211 -16.484 0.884 1 95.62 174 PRO A C 1
ATOM 1409 O O . PRO A 1 174 ? 11.547 -16.844 1.854 1 95.62 174 PRO A O 1
ATOM 1412 N N . VAL A 1 175 ? 11.68 -15.922 -0.176 1 95.94 175 VAL A N 1
ATOM 1413 C CA . VAL A 1 175 ? 10.258 -15.633 -0.354 1 95.94 175 VAL A CA 1
ATOM 1414 C C . VAL A 1 175 ? 9.781 -16.219 -1.685 1 95.94 175 VAL A C 1
ATOM 1416 O O . VAL A 1 175 ? 10.586 -16.516 -2.564 1 95.94 175 VAL A O 1
ATOM 1419 N N . PRO A 1 176 ? 8.461 -16.469 -1.793 1 96.12 176 PRO A N 1
ATOM 1420 C CA . PRO A 1 176 ? 7.984 -16.938 -3.094 1 96.12 176 PRO A CA 1
ATOM 1421 C C . PRO A 1 176 ? 8.312 -15.977 -4.23 1 96.12 176 PRO A C 1
ATOM 1423 O O . PRO A 1 176 ? 8.352 -14.766 -4.02 1 96.12 176 PRO A O 1
ATOM 1426 N N . CYS A 1 177 ? 8.531 -16.484 -5.371 1 95.81 177 CYS A N 1
ATOM 1427 C CA . CYS A 1 177 ? 8.742 -15.641 -6.535 1 95.81 177 CYS A CA 1
ATOM 1428 C C . CYS A 1 177 ? 7.473 -14.891 -6.906 1 95.81 177 CYS A C 1
ATOM 1430 O O . CYS A 1 177 ? 6.441 -15.508 -7.191 1 95.81 177 CYS A O 1
ATOM 1432 N N . PRO A 1 178 ? 7.539 -13.578 -6.863 1 95.56 178 PRO A N 1
ATOM 1433 C CA . PRO A 1 178 ? 6.371 -12.828 -7.332 1 95.56 178 PRO A CA 1
ATOM 1434 C C . PRO A 1 178 ? 6.168 -12.938 -8.844 1 95.56 178 PRO A C 1
ATOM 1436 O O . PRO A 1 178 ? 7.133 -12.875 -9.602 1 95.56 178 PRO A O 1
ATOM 1439 N N . VAL A 1 179 ? 4.938 -13.133 -9.25 1 96.19 179 VAL A N 1
ATOM 1440 C CA . VAL A 1 179 ? 4.645 -13.328 -10.664 1 96.19 179 VAL A CA 1
ATOM 1441 C C . VAL A 1 179 ? 3.871 -12.133 -11.211 1 96.19 179 VAL A C 1
ATOM 1443 O O . VAL A 1 179 ? 4.117 -11.68 -12.328 1 96.19 179 VAL A O 1
ATOM 1446 N N . GLY A 1 180 ? 2.945 -11.641 -10.438 1 95.38 180 GLY A N 1
ATOM 1447 C CA . GLY A 1 180 ? 2.172 -10.492 -10.898 1 95.38 180 GLY A CA 1
ATOM 1448 C C . GLY A 1 180 ? 1.145 -10.023 -9.883 1 95.38 180 GLY A C 1
ATOM 1449 O O . GLY A 1 180 ? 0.928 -10.68 -8.867 1 95.38 180 GLY A O 1
ATOM 1450 N N . VAL A 1 181 ? 0.65 -8.844 -10.195 1 96.81 181 VAL A N 1
ATOM 1451 C CA . VAL A 1 181 ? -0.401 -8.266 -9.359 1 96.81 181 VAL A CA 1
ATOM 1452 C C . VAL A 1 181 ? -1.386 -7.492 -10.234 1 96.81 181 VAL A C 1
ATOM 1454 O O . VAL A 1 181 ? -0.986 -6.844 -11.203 1 96.81 181 VAL A O 1
ATOM 1457 N N . ASN A 1 182 ? -2.629 -7.68 -10.016 1 97.75 182 ASN A N 1
ATOM 1458 C CA . ASN A 1 182 ? -3.689 -6.906 -10.656 1 97.75 182 ASN A CA 1
ATOM 1459 C C . ASN A 1 182 ? -4.836 -6.621 -9.688 1 97.75 182 ASN A C 1
ATOM 1461 O O . ASN A 1 182 ? -5.441 -7.551 -9.148 1 97.75 182 ASN A O 1
ATOM 1465 N N . ARG A 1 183 ? -5.082 -5.297 -9.508 1 97.44 183 ARG A N 1
ATOM 1466 C CA . ARG A 1 183 ? -6.102 -4.887 -8.547 1 97.44 183 ARG A CA 1
ATOM 1467 C C . ARG A 1 183 ? -5.832 -5.492 -7.172 1 97.44 183 ARG A C 1
ATOM 1469 O O . ARG A 1 183 ? -4.82 -5.184 -6.539 1 97.44 183 ARG A O 1
ATOM 1476 N N . HIS A 1 184 ? -6.719 -6.293 -6.641 1 97 184 HIS A N 1
ATOM 1477 C CA . HIS A 1 184 ? -6.574 -6.84 -5.297 1 97 184 HIS A CA 1
ATOM 1478 C C . HIS A 1 184 ? -6.051 -8.273 -5.332 1 97 184 HIS A C 1
ATOM 1480 O O . HIS A 1 184 ? -6.09 -8.977 -4.324 1 97 184 HIS A O 1
ATOM 1486 N N . CYS A 1 185 ? -5.512 -8.711 -6.469 1 97.12 185 CYS A N 1
ATOM 1487 C CA . CYS A 1 185 ? -5.062 -10.094 -6.637 1 97.12 185 CYS A CA 1
ATOM 1488 C C . CYS A 1 185 ? -3.551 -10.148 -6.828 1 97.12 185 CYS A C 1
ATOM 1490 O O . CYS A 1 185 ? -2.994 -9.422 -7.648 1 97.12 185 CYS A O 1
ATOM 1492 N N . ILE A 1 186 ? -2.93 -11.047 -6.078 1 97.44 186 ILE A N 1
ATOM 1493 C CA . ILE A 1 186 ? -1.497 -11.289 -6.219 1 97.44 186 ILE A CA 1
ATOM 1494 C C . ILE A 1 186 ? -1.265 -12.703 -6.738 1 97.44 186 ILE A C 1
ATOM 1496 O O . ILE A 1 186 ? -1.901 -13.656 -6.277 1 97.44 186 ILE A O 1
ATOM 1500 N N . VAL A 1 187 ? -0.428 -12.828 -7.715 1 97.69 187 VAL A N 1
ATOM 1501 C CA . VAL A 1 187 ? -0.008 -14.125 -8.234 1 97.69 187 VAL A CA 1
ATOM 1502 C C . VAL A 1 187 ? 1.446 -14.391 -7.848 1 97.69 187 VAL A C 1
ATOM 1504 O O . VAL A 1 187 ? 2.307 -13.523 -8.023 1 97.69 187 VAL A O 1
ATOM 1507 N N . MET A 1 188 ? 1.722 -15.516 -7.328 1 97.56 188 MET A N 1
ATOM 1508 C CA . MET A 1 188 ? 3.08 -15.867 -6.922 1 97.56 188 MET A CA 1
ATOM 1509 C C . MET A 1 188 ? 3.342 -17.359 -7.125 1 97.56 188 MET A C 1
ATOM 1511 O O . MET A 1 188 ? 2.41 -18.125 -7.363 1 97.56 188 MET A O 1
ATOM 1515 N N . GLU A 1 189 ? 4.555 -17.688 -7.012 1 97.06 189 GLU A N 1
ATOM 1516 C CA . GLU A 1 189 ? 4.98 -19.062 -7.141 1 97.06 189 GLU A CA 1
ATOM 1517 C C . GLU A 1 189 ? 4.395 -19.938 -6.027 1 97.06 189 GLU A C 1
ATOM 1519 O O . GLU A 1 189 ? 4.34 -19.516 -4.871 1 97.06 189 GLU A O 1
ATOM 1524 N N . TYR A 1 190 ? 3.914 -21.094 -6.438 1 97.06 190 TYR A N 1
ATOM 1525 C CA . TYR A 1 190 ? 3.564 -22.094 -5.441 1 97.06 190 TYR A CA 1
ATOM 1526 C C . TYR A 1 190 ? 4.812 -22.688 -4.801 1 97.06 190 TYR A C 1
ATOM 1528 O O . TYR A 1 190 ? 5.73 -23.125 -5.5 1 97.06 190 TYR A O 1
ATOM 1536 N N . VAL A 1 191 ? 4.887 -22.672 -3.533 1 96 191 VAL A N 1
ATOM 1537 C CA . VAL A 1 191 ? 6 -23.266 -2.799 1 96 191 VAL A CA 1
ATOM 1538 C C . VAL A 1 191 ? 5.613 -24.656 -2.303 1 96 191 VAL A C 1
ATOM 1540 O O . VAL A 1 191 ? 4.66 -24.797 -1.53 1 96 191 VAL A O 1
ATOM 1543 N N . ASP A 1 192 ? 6.355 -25.562 -2.803 1 94.06 192 ASP A N 1
ATOM 1544 C CA . ASP A 1 192 ? 6.152 -26.922 -2.314 1 94.06 192 ASP A CA 1
ATOM 1545 C C . ASP A 1 192 ? 6.809 -27.109 -0.95 1 94.06 192 ASP A C 1
ATOM 1547 O O . ASP A 1 192 ? 7.953 -27.562 -0.865 1 94.06 192 ASP A O 1
ATOM 1551 N N . GLY A 1 193 ? 6.121 -26.75 0.084 1 94 193 GLY A N 1
ATOM 1552 C CA . GLY A 1 193 ? 6.586 -26.844 1.459 1 94 193 GLY A CA 1
ATOM 1553 C C . GLY A 1 193 ? 5.461 -27.031 2.459 1 94 193 GLY A C 1
ATOM 1554 O O . GLY A 1 193 ? 4.285 -26.969 2.098 1 94 193 GLY A O 1
ATOM 1555 N N . VAL A 1 194 ? 5.91 -27.375 3.654 1 92.69 194 VAL A N 1
ATOM 1556 C CA . VAL A 1 194 ? 4.977 -27.578 4.758 1 92.69 194 VAL A CA 1
ATOM 1557 C C . VAL A 1 194 ? 5.176 -26.484 5.809 1 92.69 194 VAL A C 1
ATOM 1559 O O . VAL A 1 194 ? 6.312 -26.109 6.121 1 92.69 194 VAL A O 1
ATOM 1562 N N . PRO A 1 195 ? 4.043 -26 6.25 1 93.06 195 PRO A N 1
ATOM 1563 C CA . PRO A 1 195 ? 4.227 -25.047 7.348 1 93.06 195 PRO A CA 1
ATOM 1564 C C . PRO A 1 195 ? 5.09 -25.609 8.477 1 93.06 195 PRO A C 1
ATOM 1566 O O . PRO A 1 195 ? 4.961 -26.781 8.836 1 93.06 195 PRO A O 1
ATOM 1569 N N . LEU A 1 196 ? 5.934 -24.734 8.984 1 93.5 196 LEU A N 1
ATOM 1570 C CA . LEU A 1 196 ? 6.832 -25.125 10.062 1 93.5 196 LEU A CA 1
ATOM 1571 C C . LEU A 1 196 ? 6.051 -25.688 11.242 1 93.5 196 LEU A C 1
ATOM 1573 O O . LEU A 1 196 ? 6.52 -26.609 11.914 1 93.5 196 LEU A O 1
ATOM 1577 N N . ALA A 1 197 ? 4.816 -25.219 11.438 1 91.56 197 ALA A N 1
ATOM 1578 C CA . ALA A 1 197 ? 3.947 -25.672 12.523 1 91.56 197 ALA A CA 1
ATOM 1579 C C . ALA A 1 197 ? 3.604 -27.141 12.375 1 91.56 197 ALA A C 1
ATOM 1581 O O . ALA A 1 197 ? 3.225 -27.797 13.352 1 91.56 197 ALA A O 1
ATOM 1582 N N . HIS A 1 198 ? 3.77 -27.656 11.211 1 91.75 198 HIS A N 1
ATOM 1583 C CA . HIS A 1 198 ? 3.371 -29.031 10.938 1 91.75 198 HIS A CA 1
ATOM 1584 C C . HIS A 1 198 ? 4.59 -29.922 10.68 1 91.75 198 HIS A C 1
ATOM 1586 O O . HIS A 1 198 ? 4.445 -31.094 10.328 1 91.75 198 HIS A O 1
ATOM 1592 N N . VAL A 1 199 ? 5.684 -29.344 10.773 1 89.12 199 VAL A N 1
ATOM 1593 C CA . VAL A 1 199 ? 6.906 -30.109 10.547 1 89.12 199 VAL A CA 1
ATOM 1594 C C . VAL A 1 199 ? 7.27 -30.891 11.797 1 89.12 199 VAL A C 1
ATOM 1596 O O . VAL A 1 199 ? 7.391 -30.328 12.883 1 89.12 199 VAL A O 1
ATOM 1599 N N . THR A 1 200 ? 7.344 -32.156 11.633 1 86.81 200 THR A N 1
ATOM 1600 C CA . THR A 1 200 ? 7.645 -33 12.773 1 86.81 200 THR A CA 1
ATOM 1601 C C . THR A 1 200 ? 9.133 -33.344 12.82 1 86.81 200 THR A C 1
ATOM 1603 O O . THR A 1 200 ? 9.688 -33.594 13.891 1 86.81 200 THR A O 1
ATOM 1606 N N . GLU A 1 201 ? 9.766 -33.469 11.703 1 86.31 201 GLU A N 1
ATOM 1607 C CA . GLU A 1 201 ? 11.188 -33.781 11.648 1 86.31 201 GLU A CA 1
ATOM 1608 C C . GLU A 1 201 ? 11.914 -32.875 10.672 1 86.31 201 GLU A C 1
ATOM 1610 O O . GLU A 1 201 ? 11.406 -32.594 9.586 1 86.31 201 GLU A O 1
ATOM 1615 N N . VAL A 1 202 ? 12.938 -32.281 11.234 1 83.56 202 VAL A N 1
ATOM 1616 C CA . VAL A 1 202 ? 13.812 -31.484 10.398 1 83.56 202 VAL A CA 1
ATOM 1617 C C . VAL A 1 202 ? 15.227 -32.062 10.406 1 83.56 202 VAL A C 1
ATOM 1619 O O . VAL A 1 202 ? 15.742 -32.438 11.461 1 83.56 202 VAL A O 1
ATOM 1622 N N . ALA A 1 203 ? 15.75 -32.25 9.18 1 84.44 203 ALA A N 1
ATOM 1623 C CA . ALA A 1 203 ? 17.062 -32.875 9.055 1 84.44 203 ALA A CA 1
ATOM 1624 C C . ALA A 1 203 ? 18.125 -32.094 9.82 1 84.44 203 ALA A C 1
ATOM 1626 O O . ALA A 1 203 ? 18.969 -32.656 10.492 1 84.44 203 ALA A O 1
ATOM 1627 N N . ASN A 1 204 ? 18.047 -30.781 9.734 1 92 204 ASN A N 1
ATOM 1628 C CA . ASN A 1 204 ? 19.031 -29.906 10.391 1 92 204 ASN A CA 1
ATOM 1629 C C . ASN A 1 204 ? 18.359 -28.719 11.062 1 92 204 ASN A C 1
ATOM 1631 O O . ASN A 1 204 ? 18.25 -27.641 10.469 1 92 204 ASN A O 1
ATOM 1635 N N . VAL A 1 205 ? 18.094 -28.891 12.266 1 91.69 205 VAL A N 1
ATOM 1636 C CA . VAL A 1 205 ? 17.359 -27.891 13.039 1 91.69 205 VAL A CA 1
ATOM 1637 C C . VAL A 1 205 ? 18.219 -26.641 13.211 1 91.69 205 VAL A C 1
ATOM 1639 O O . VAL A 1 205 ? 17.703 -25.516 13.094 1 91.69 205 VAL A O 1
ATOM 1642 N N . ALA A 1 206 ? 19.484 -26.859 13.461 1 93.94 206 ALA A N 1
ATOM 1643 C CA . ALA A 1 206 ? 20.391 -25.734 13.672 1 93.94 206 ALA A CA 1
ATOM 1644 C C . ALA A 1 206 ? 20.469 -24.859 12.43 1 93.94 206 ALA A C 1
ATOM 1646 O O . ALA A 1 206 ? 20.453 -23.625 12.531 1 93.94 206 ALA A O 1
ATOM 1647 N N . GLU A 1 207 ? 20.578 -25.516 11.367 1 94.69 207 GLU A N 1
ATOM 1648 C CA . GLU A 1 207 ? 20.656 -24.781 10.102 1 94.69 207 GLU A CA 1
ATOM 1649 C C . GLU A 1 207 ? 19.375 -24.016 9.82 1 94.69 207 GLU A C 1
ATOM 1651 O O . GLU A 1 207 ? 19.422 -22.859 9.391 1 94.69 207 GLU A O 1
ATOM 1656 N N . LEU A 1 208 ? 18.297 -24.641 10.031 1 94.81 208 LEU A N 1
ATOM 1657 C CA . LEU A 1 208 ? 17 -23.984 9.828 1 94.81 208 LEU A CA 1
ATOM 1658 C C . LEU A 1 208 ? 16.859 -22.766 10.742 1 94.81 208 LEU A C 1
ATOM 1660 O O . LEU A 1 208 ? 16.453 -21.703 10.289 1 94.81 208 LEU A O 1
ATOM 1664 N N . TYR A 1 209 ? 17.219 -22.984 11.977 1 95.06 209 TYR A N 1
ATOM 1665 C CA . TYR A 1 209 ? 17.172 -21.891 12.938 1 95.06 209 TYR A CA 1
ATOM 1666 C C . TYR A 1 209 ? 18.047 -20.719 12.492 1 95.06 209 TYR A C 1
ATOM 1668 O O . TYR A 1 209 ? 17.609 -19.562 12.531 1 95.06 209 TYR A O 1
ATOM 1676 N N . GLU A 1 210 ? 19.172 -20.984 12.062 1 96.06 210 GLU A N 1
ATOM 1677 C CA . GLU A 1 210 ? 20.094 -19.953 11.594 1 96.06 210 GLU A CA 1
ATOM 1678 C C . GLU A 1 210 ? 19.531 -19.188 10.398 1 96.06 210 GLU A C 1
ATOM 1680 O O . GLU A 1 210 ? 19.641 -17.969 10.32 1 96.06 210 GLU A O 1
ATOM 1685 N N . GLN A 1 211 ? 18.938 -19.875 9.5 1 95.88 211 GLN A N 1
ATOM 1686 C CA . GLN A 1 211 ? 18.328 -19.266 8.32 1 95.88 211 GLN A CA 1
ATOM 1687 C C . GLN A 1 211 ? 17.188 -18.328 8.703 1 95.88 211 GLN A C 1
ATOM 1689 O O . GLN A 1 211 ? 17.031 -17.266 8.125 1 95.88 211 GLN A O 1
ATOM 1694 N N . LEU A 1 212 ? 16.469 -18.75 9.672 1 96 212 LEU A N 1
ATOM 1695 C CA . LEU A 1 212 ? 15.344 -17.953 10.125 1 96 212 LEU A CA 1
ATOM 1696 C C . LEU A 1 212 ? 15.82 -16.688 10.828 1 96 212 LEU A C 1
ATOM 1698 O O . LEU A 1 212 ? 15.273 -15.602 10.609 1 96 212 LEU A O 1
ATOM 1702 N N . ILE A 1 213 ? 16.844 -16.844 11.633 1 96.06 213 ILE A N 1
ATOM 1703 C CA . ILE A 1 213 ? 17.406 -15.688 12.312 1 96.06 213 ILE A CA 1
ATOM 1704 C C . ILE A 1 213 ? 18.016 -14.742 11.289 1 96.06 213 ILE A C 1
ATOM 1706 O O . ILE A 1 213 ? 17.828 -13.523 11.375 1 96.06 213 ILE A O 1
ATOM 1710 N N . ASP A 1 214 ? 18.703 -15.352 10.375 1 95.06 214 ASP A N 1
ATOM 1711 C CA . ASP A 1 214 ? 19.297 -14.547 9.312 1 95.06 214 ASP A CA 1
ATOM 1712 C C . ASP A 1 214 ? 18.234 -13.766 8.555 1 95.06 214 ASP A C 1
ATOM 1714 O O . ASP A 1 214 ? 18.422 -12.594 8.227 1 95.06 214 ASP A O 1
ATOM 1718 N N . PHE A 1 215 ? 17.156 -14.391 8.273 1 94.19 215 PHE A N 1
ATOM 1719 C CA . PHE A 1 215 ? 16.047 -13.734 7.598 1 94.19 215 PHE A CA 1
ATOM 1720 C C . PHE A 1 215 ? 15.586 -12.508 8.375 1 94.19 215 PHE A C 1
ATOM 1722 O O . PHE A 1 215 ? 15.461 -11.414 7.816 1 94.19 215 PHE A O 1
ATOM 1729 N N . ALA A 1 216 ? 15.406 -12.672 9.641 1 93.5 216 ALA A N 1
ATOM 1730 C CA . ALA A 1 216 ? 14.891 -11.602 10.492 1 93.5 216 ALA A CA 1
ATOM 1731 C C . ALA A 1 216 ? 15.891 -10.445 10.578 1 93.5 216 ALA A C 1
ATOM 1733 O O . ALA A 1 216 ? 15.508 -9.281 10.508 1 93.5 216 ALA A O 1
ATOM 1734 N N . VAL A 1 217 ? 17.141 -10.758 10.734 1 92 217 VAL A N 1
ATOM 1735 C CA . VAL A 1 217 ? 18.188 -9.758 10.875 1 92 217 VAL A CA 1
ATOM 1736 C C . VAL A 1 217 ? 18.312 -8.961 9.578 1 92 217 VAL A C 1
ATOM 1738 O O . VAL A 1 217 ? 18.359 -7.73 9.602 1 92 217 VAL A O 1
ATOM 1741 N N . ARG A 1 218 ? 18.297 -9.672 8.492 1 90 218 ARG A N 1
ATOM 1742 C CA . ARG A 1 218 ? 18.422 -9.016 7.191 1 90 218 ARG A CA 1
ATOM 1743 C C . ARG A 1 218 ? 17.219 -8.117 6.914 1 90 218 ARG A C 1
ATOM 1745 O O . ARG A 1 218 ? 17.375 -7.031 6.344 1 90 218 ARG A O 1
ATOM 1752 N N . LEU A 1 219 ? 16.109 -8.625 7.227 1 89.94 219 LEU A N 1
ATOM 1753 C CA . LEU A 1 219 ? 14.891 -7.836 7.047 1 89.94 219 LEU A CA 1
ATOM 1754 C C . LEU A 1 219 ? 14.961 -6.543 7.852 1 89.94 219 LEU A C 1
ATOM 1756 O O . LEU A 1 219 ? 14.633 -5.473 7.344 1 89.94 219 LEU A O 1
ATOM 1760 N N . ALA A 1 220 ? 15.406 -6.621 9.023 1 85.88 220 ALA A N 1
ATOM 1761 C CA . ALA A 1 220 ? 15.562 -5.465 9.906 1 85.88 220 ALA A CA 1
ATOM 1762 C C . ALA A 1 220 ? 16.578 -4.477 9.344 1 85.88 220 ALA A C 1
ATOM 1764 O O . ALA A 1 220 ? 16.406 -3.264 9.461 1 85.88 220 ALA A O 1
ATOM 1765 N N . GLU A 1 221 ? 17.578 -5.07 8.781 1 84 221 GLU A N 1
ATOM 1766 C CA . GLU A 1 221 ? 18.594 -4.227 8.172 1 84 221 GLU A CA 1
ATOM 1767 C C . GLU A 1 221 ? 18.031 -3.396 7.031 1 84 221 GLU A C 1
ATOM 1769 O O . GLU A 1 221 ? 18.562 -2.338 6.691 1 84 221 GLU A O 1
ATOM 1774 N N . CYS A 1 222 ? 16.969 -3.951 6.5 1 80 222 CYS A N 1
ATOM 1775 C CA . CYS A 1 222 ? 16.281 -3.223 5.441 1 80 222 CYS A CA 1
ATOM 1776 C C . CYS A 1 222 ? 15.242 -2.271 6.02 1 80 222 CYS A C 1
ATOM 1778 O O . CYS A 1 222 ? 14.5 -1.633 5.273 1 80 222 CYS A O 1
ATOM 1780 N N . GLY A 1 223 ? 15.203 -2.232 7.34 1 78.56 223 GLY A N 1
ATOM 1781 C CA . GLY A 1 223 ? 14.234 -1.358 7.98 1 78.56 223 GLY A CA 1
ATOM 1782 C C . GLY A 1 223 ? 12.844 -1.947 8.031 1 78.56 223 GLY A C 1
ATOM 1783 O O . GLY A 1 223 ? 11.852 -1.213 8.102 1 78.56 223 GLY A O 1
ATOM 1784 N N . LEU A 1 224 ? 12.758 -3.225 7.887 1 83.94 224 LEU A N 1
ATOM 1785 C CA . LEU A 1 224 ? 11.461 -3.898 7.859 1 83.94 224 LEU A CA 1
ATOM 1786 C C . LEU A 1 224 ? 11.383 -4.973 8.938 1 83.94 224 LEU A C 1
ATOM 1788 O O . LEU A 1 224 ? 12.414 -5.469 9.398 1 83.94 224 LEU A O 1
ATOM 1792 N N . ILE A 1 225 ? 10.195 -5.156 9.344 1 85.12 225 ILE A N 1
ATOM 1793 C CA . ILE A 1 225 ? 9.914 -6.293 10.211 1 85.12 225 ILE A CA 1
ATOM 1794 C C . ILE A 1 225 ? 8.664 -7.023 9.711 1 85.12 225 ILE A C 1
ATOM 1796 O O . ILE A 1 225 ? 7.75 -6.398 9.18 1 85.12 225 ILE A O 1
ATOM 1800 N N . HIS A 1 226 ? 8.695 -8.281 9.789 1 88.19 226 HIS A N 1
ATOM 1801 C CA . HIS A 1 226 ? 7.5 -9.086 9.555 1 88.19 226 HIS A CA 1
ATOM 1802 C C . HIS A 1 226 ? 6.68 -9.242 10.828 1 88.19 226 HIS A C 1
ATOM 1804 O O . HIS A 1 226 ? 7.055 -10.008 11.727 1 88.19 226 HIS A O 1
ATOM 1810 N N . CYS A 1 227 ? 5.559 -8.719 10.938 1 83.56 227 CYS A N 1
ATOM 1811 C CA . CYS A 1 227 ? 4.809 -8.594 12.18 1 83.56 227 CYS A CA 1
ATOM 1812 C C . CYS A 1 227 ? 4.18 -9.93 12.578 1 83.56 227 CYS A C 1
ATOM 1814 O O . CYS A 1 227 ? 3.779 -10.117 13.727 1 83.56 227 CYS A O 1
ATOM 1816 N N . ASP A 1 228 ? 4.109 -10.797 11.734 1 85.62 228 ASP A N 1
ATOM 1817 C CA . ASP A 1 228 ? 3.551 -12.117 12.023 1 85.62 228 ASP A CA 1
ATOM 1818 C C . ASP A 1 228 ? 4.539 -13.219 11.664 1 85.62 228 ASP A C 1
ATOM 1820 O O . ASP A 1 228 ? 4.176 -14.203 11.016 1 85.62 228 ASP A O 1
ATOM 1824 N N . PHE A 1 229 ? 5.812 -12.992 11.992 1 89.88 229 PHE A N 1
ATOM 1825 C CA . PHE A 1 229 ? 6.867 -13.961 11.742 1 89.88 229 PHE A CA 1
ATOM 1826 C C . PHE A 1 229 ? 6.785 -15.117 12.727 1 89.88 229 PHE A C 1
ATOM 1828 O O . PHE A 1 229 ? 7.414 -15.086 13.789 1 89.88 229 PHE A O 1
ATOM 1835 N N . ASN A 1 230 ? 5.984 -16.156 12.359 1 89.81 230 ASN A N 1
ATOM 1836 C CA . ASN A 1 230 ? 5.77 -17.312 13.219 1 89.81 230 ASN A CA 1
ATOM 1837 C C . ASN A 1 230 ? 5.738 -18.609 12.422 1 89.81 230 ASN A C 1
ATOM 1839 O O . ASN A 1 230 ? 5.984 -18.594 11.211 1 89.81 230 ASN A O 1
ATOM 1843 N N . GLU A 1 231 ? 5.453 -19.719 13.047 1 91.38 231 GLU A N 1
ATOM 1844 C CA . GLU A 1 231 ? 5.586 -21.047 12.469 1 91.38 231 GLU A CA 1
ATOM 1845 C C . GLU A 1 231 ? 4.527 -21.297 11.398 1 91.38 231 GLU A C 1
ATOM 1847 O O . GLU A 1 231 ? 4.664 -22.203 10.578 1 91.38 231 GLU A O 1
ATOM 1852 N N . PHE A 1 232 ? 3.502 -20.531 11.359 1 88 232 PHE A N 1
ATOM 1853 C CA . PHE A 1 232 ? 2.445 -20.703 10.375 1 88 232 PHE A CA 1
ATOM 1854 C C . PHE A 1 232 ? 2.781 -19.969 9.086 1 88 232 PHE A C 1
ATOM 1856 O O . PHE A 1 232 ? 2.203 -20.234 8.031 1 88 232 PHE A O 1
ATOM 1863 N N . ASN A 1 233 ? 3.715 -19.016 9.133 1 90.94 233 ASN A N 1
ATOM 1864 C CA . ASN A 1 233 ? 4.059 -18.188 7.98 1 90.94 233 ASN A CA 1
ATOM 1865 C C . ASN A 1 233 ? 5.445 -18.531 7.441 1 90.94 233 ASN A C 1
ATOM 1867 O O . ASN A 1 233 ? 6.043 -17.734 6.711 1 90.94 233 ASN A O 1
ATOM 1871 N N . VAL A 1 234 ? 5.914 -19.656 7.871 1 95.38 234 VAL A N 1
ATOM 1872 C CA . VAL A 1 234 ? 7.156 -20.219 7.348 1 95.38 234 VAL A CA 1
ATOM 1873 C C . VAL A 1 234 ? 6.902 -21.594 6.758 1 95.38 234 VAL A C 1
ATOM 1875 O O . VAL A 1 234 ? 6.477 -22.516 7.465 1 95.38 234 VAL A O 1
ATOM 1878 N N . LEU A 1 235 ? 7.148 -21.719 5.473 1 95.56 235 LEU A N 1
ATOM 1879 C CA . LEU A 1 235 ? 7.094 -23.016 4.82 1 95.56 235 LEU A CA 1
ATOM 1880 C C . LEU A 1 235 ? 8.477 -23.656 4.754 1 95.56 235 LEU A C 1
ATOM 1882 O O . LEU A 1 235 ? 9.461 -22.984 4.457 1 95.56 235 LEU A O 1
ATOM 1886 N N . VAL A 1 236 ? 8.523 -24.906 5.055 1 96.12 236 VAL A N 1
ATOM 1887 C CA . VAL A 1 236 ? 9.781 -25.625 4.973 1 96.12 236 VAL A CA 1
ATOM 1888 C C . VAL A 1 236 ? 9.742 -26.609 3.799 1 96.12 236 VAL A C 1
ATOM 1890 O O . VAL A 1 236 ? 8.859 -27.469 3.725 1 96.12 236 VAL A O 1
ATOM 1893 N N . THR A 1 237 ? 10.711 -26.469 2.961 1 94.88 237 THR A N 1
ATOM 1894 C CA . THR A 1 237 ? 10.781 -27.312 1.777 1 94.88 237 THR A CA 1
ATOM 1895 C C . THR A 1 237 ? 11.328 -28.703 2.131 1 94.88 237 THR A C 1
ATOM 1897 O O . THR A 1 237 ? 11.766 -28.922 3.26 1 94.88 237 THR A O 1
ATOM 1900 N N . SER A 1 238 ? 11.359 -29.594 1.108 1 91.75 238 SER A N 1
ATOM 1901 C CA . SER A 1 238 ? 11.875 -30.938 1.305 1 91.75 238 SER A CA 1
ATOM 1902 C C . SER A 1 238 ? 13.367 -30.922 1.621 1 91.75 238 SER A C 1
ATOM 1904 O O . SER A 1 238 ? 13.875 -31.812 2.295 1 91.75 238 SER A O 1
ATOM 1906 N N . GLU A 1 239 ? 14.031 -29.906 1.204 1 91.38 239 GLU A N 1
ATOM 1907 C CA . GLU A 1 239 ? 15.469 -29.766 1.439 1 91.38 239 GLU A CA 1
ATOM 1908 C C . GLU A 1 239 ? 15.742 -29.141 2.803 1 91.38 239 GLU A C 1
ATOM 1910 O O . GLU A 1 239 ? 16.906 -29 3.199 1 91.38 239 GLU A O 1
ATOM 1915 N N . GLY A 1 240 ? 14.664 -28.766 3.416 1 91.88 240 GLY A N 1
ATOM 1916 C CA . GLY A 1 240 ? 14.82 -28.219 4.75 1 91.88 240 GLY A CA 1
ATOM 1917 C C . GLY A 1 240 ? 15.008 -26.719 4.75 1 91.88 240 GLY A C 1
ATOM 1918 O O . GLY A 1 240 ? 15.359 -26.125 5.777 1 91.88 240 GLY A O 1
ATOM 1919 N N . ASN A 1 241 ? 14.773 -26.078 3.648 1 94.44 241 ASN A N 1
ATOM 1920 C CA . ASN A 1 241 ? 14.945 -24.625 3.541 1 94.44 241 ASN A CA 1
ATOM 1921 C C . ASN A 1 241 ? 13.648 -23.891 3.848 1 94.44 241 ASN A C 1
ATOM 1923 O O . ASN A 1 241 ? 12.57 -24.328 3.445 1 94.44 241 ASN A O 1
ATOM 1927 N N . PRO A 1 242 ? 13.758 -22.75 4.586 1 96.5 242 PRO A N 1
ATOM 1928 C CA . PRO A 1 242 ? 12.555 -21.969 4.891 1 96.5 242 PRO A CA 1
ATOM 1929 C C . PRO A 1 242 ? 12.18 -21 3.777 1 96.5 242 PRO A C 1
ATOM 1931 O O . PRO A 1 242 ? 13.062 -20.422 3.133 1 96.5 242 PRO A O 1
ATOM 1934 N N . ILE A 1 243 ? 10.93 -20.859 3.521 1 97.12 243 ILE A N 1
ATOM 1935 C CA . ILE A 1 243 ? 10.328 -19.828 2.684 1 97.12 243 ILE A CA 1
ATOM 1936 C C . ILE A 1 243 ? 9.281 -19.062 3.48 1 97.12 243 ILE A C 1
ATOM 1938 O O . ILE A 1 243 ? 8.305 -19.641 3.961 1 97.12 243 ILE A O 1
ATOM 1942 N N . VAL A 1 244 ? 9.516 -17.75 3.66 1 95.75 244 VAL A N 1
ATOM 1943 C CA . VAL A 1 244 ? 8.602 -16.938 4.453 1 95.75 244 VAL A CA 1
ATOM 1944 C C . VAL A 1 244 ? 7.488 -16.391 3.557 1 95.75 244 VAL A C 1
ATOM 1946 O O . VAL A 1 244 ? 7.75 -15.945 2.438 1 95.75 244 VAL A O 1
ATOM 1949 N N . ILE A 1 245 ? 6.242 -16.469 4.059 1 91.94 245 ILE A N 1
ATOM 1950 C CA . ILE A 1 245 ? 5.105 -16.016 3.26 1 91.94 245 ILE A CA 1
ATOM 1951 C C . ILE A 1 245 ? 4.332 -14.938 4.016 1 91.94 245 ILE A C 1
ATOM 1953 O O . ILE A 1 245 ? 4.68 -14.594 5.148 1 91.94 245 ILE A O 1
ATOM 1957 N N . ASP A 1 246 ? 3.32 -14.281 3.393 1 87.81 246 ASP A N 1
ATOM 1958 C CA . ASP A 1 246 ? 2.361 -13.328 3.943 1 87.81 246 ASP A CA 1
ATOM 1959 C C . ASP A 1 246 ? 3.039 -12 4.289 1 87.81 246 ASP A C 1
ATOM 1961 O O . ASP A 1 246 ? 3.121 -11.633 5.461 1 87.81 246 ASP A O 1
ATOM 1965 N N . PHE A 1 247 ? 3.307 -11.211 3.355 1 86 247 PHE A N 1
ATOM 1966 C CA . PHE A 1 247 ? 4.145 -10.031 3.545 1 86 247 PHE A CA 1
ATOM 1967 C C . PHE A 1 247 ? 3.291 -8.773 3.672 1 86 247 PHE A C 1
ATOM 1969 O O . PHE A 1 247 ? 3.818 -7.676 3.85 1 86 247 PHE A O 1
ATOM 1976 N N . PRO A 1 248 ? 1.917 -8.836 3.533 1 77.75 248 PRO A N 1
ATOM 1977 C CA . PRO A 1 248 ? 1.161 -7.703 4.07 1 77.75 248 PRO A CA 1
ATOM 1978 C C . PRO A 1 248 ? 1.558 -7.355 5.504 1 77.75 248 PRO A C 1
ATOM 1980 O O . PRO A 1 248 ? 1.333 -6.23 5.957 1 77.75 248 PRO A O 1
ATOM 1983 N N . GLN A 1 249 ? 2.131 -8.258 6.148 1 72.94 249 GLN A N 1
ATOM 1984 C CA . GLN A 1 249 ? 2.518 -8.141 7.551 1 72.94 249 GLN A CA 1
ATOM 1985 C C . GLN A 1 249 ? 3.9 -7.512 7.688 1 72.94 249 GLN A C 1
ATOM 1987 O O . GLN A 1 249 ? 4.414 -7.363 8.805 1 72.94 249 GLN A O 1
ATOM 1992 N N . ALA A 1 250 ? 4.488 -7.184 6.574 1 71.94 250 ALA A N 1
ATOM 1993 C CA . ALA A 1 250 ? 5.766 -6.469 6.633 1 71.94 250 ALA A CA 1
ATOM 1994 C C . ALA A 1 250 ? 5.547 -4.969 6.816 1 71.94 250 ALA A C 1
ATOM 1996 O O . ALA A 1 250 ? 4.809 -4.344 6.051 1 71.94 250 ALA A O 1
ATOM 1997 N N . VAL A 1 251 ? 6.082 -4.48 7.859 1 76.69 251 VAL A N 1
ATOM 1998 C CA . VAL A 1 251 ? 5.918 -3.062 8.156 1 76.69 251 VAL A CA 1
ATOM 1999 C C . VAL A 1 251 ? 7.273 -2.441 8.484 1 76.69 251 VAL A C 1
ATOM 2001 O O . VAL A 1 251 ? 8.242 -3.154 8.766 1 76.69 251 VAL A O 1
ATOM 2004 N N . SER A 1 252 ? 7.301 -1.197 8.352 1 74.19 252 SER A N 1
ATOM 2005 C CA . SER A 1 252 ? 8.531 -0.484 8.68 1 74.19 252 SER A CA 1
ATOM 2006 C C . SER A 1 252 ? 8.773 -0.46 10.188 1 74.19 252 SER A C 1
ATOM 2008 O O . SER A 1 252 ? 7.824 -0.429 10.969 1 74.19 252 SER A O 1
ATOM 2010 N N . THR A 1 253 ? 10.07 -0.648 10.609 1 64.56 253 THR A N 1
ATOM 2011 C CA . THR A 1 253 ? 10.461 -0.678 12.008 1 64.56 253 THR A CA 1
ATOM 2012 C C . THR A 1 253 ? 10.43 0.726 12.609 1 64.56 253 THR A C 1
ATOM 2014 O O . THR A 1 253 ? 10.656 1.712 11.906 1 64.56 253 THR A O 1
ATOM 2017 N N . LYS A 1 254 ? 9.688 0.854 13.797 1 57.66 254 LYS A N 1
ATOM 2018 C CA . LYS A 1 254 ? 9.805 2.088 14.57 1 57.66 254 LYS A CA 1
ATOM 2019 C C . LYS A 1 254 ? 10.93 1.985 15.594 1 57.66 254 LYS A C 1
ATOM 2021 O O . LYS A 1 254 ? 11.242 0.895 16.078 1 57.66 254 LYS A O 1
ATOM 2026 N N . HIS A 1 255 ? 12.008 2.736 15.602 1 48.09 255 HIS A N 1
ATOM 2027 C CA . HIS A 1 255 ? 12.805 2.717 16.828 1 48.09 255 HIS A CA 1
ATOM 2028 C C . HIS A 1 255 ? 12.047 3.342 17.984 1 48.09 255 HIS A C 1
ATOM 2030 O O . HIS A 1 255 ? 11.5 4.438 17.859 1 48.09 255 HIS A O 1
ATOM 2036 N N . PRO A 1 256 ? 11.648 2.508 19.016 1 43.31 256 PRO A N 1
ATOM 2037 C CA . PRO A 1 256 ? 11.102 3.125 20.234 1 43.31 256 PRO A CA 1
ATOM 2038 C C . PRO A 1 256 ? 11.727 4.488 20.531 1 43.31 256 PRO A C 1
ATOM 2040 O O . PRO A 1 256 ? 11.023 5.414 20.938 1 43.31 256 PRO A O 1
ATOM 2043 N N . ASN A 1 257 ? 13.039 4.406 20.938 1 36.66 257 ASN A N 1
ATOM 2044 C CA . ASN A 1 257 ? 13.703 5.48 21.656 1 36.66 257 ASN A CA 1
ATOM 2045 C C . ASN A 1 257 ? 13.867 6.727 20.797 1 36.66 257 ASN A C 1
ATOM 2047 O O . ASN A 1 257 ? 14.797 7.508 20.984 1 36.66 257 ASN A O 1
ATOM 2051 N N . SER A 1 258 ? 13.461 6.77 19.688 1 36.09 258 SER A N 1
ATOM 2052 C CA . SER A 1 258 ? 13.836 8.07 19.141 1 36.09 258 SER A CA 1
ATOM 2053 C C . SER A 1 258 ? 13.227 9.211 19.953 1 36.09 258 SER A C 1
ATOM 2055 O O . SER A 1 258 ? 12.125 9.078 20.484 1 36.09 258 SER A O 1
ATOM 2057 N N . GLU A 1 259 ? 14.07 10.141 20.406 1 32.53 259 GLU A N 1
ATOM 2058 C CA . GLU A 1 259 ? 13.875 11.273 21.297 1 32.53 259 GLU A CA 1
ATOM 2059 C C . GLU A 1 259 ? 12.633 12.086 20.906 1 32.53 259 GLU A C 1
ATOM 2061 O O . GLU A 1 259 ? 12.562 12.625 19.812 1 32.53 259 GLU A O 1
ATOM 2066 N N . LEU A 1 260 ? 11.438 11.633 21.078 1 29.03 260 LEU A N 1
ATOM 2067 C CA . LEU A 1 260 ? 10.484 12.711 21.312 1 29.03 260 LEU A CA 1
ATOM 2068 C C . LEU A 1 260 ? 11.086 13.781 22.219 1 29.03 260 LEU A C 1
ATOM 2070 O O . LEU A 1 260 ? 11.75 13.461 23.203 1 29.03 260 LEU A O 1
ATOM 2074 N N . MET B 1 1 ? 22.656 12.18 8.641 1 39.97 1 MET B N 1
ATOM 2075 C CA . MET B 1 1 ? 21.484 11.695 7.93 1 39.97 1 MET B CA 1
ATOM 2076 C C . MET B 1 1 ? 20.828 12.828 7.141 1 39.97 1 MET B C 1
ATOM 2078 O O . MET B 1 1 ? 20.641 13.93 7.656 1 39.97 1 MET B O 1
ATOM 2082 N N . PRO B 1 2 ? 20.891 12.852 5.895 1 48.38 2 PRO B N 1
ATOM 2083 C CA . PRO B 1 2 ? 20.5 14.055 5.156 1 48.38 2 PRO B CA 1
ATOM 2084 C C . PRO B 1 2 ? 19.109 14.562 5.551 1 48.38 2 PRO B C 1
ATOM 2086 O O . PRO B 1 2 ? 18.172 13.781 5.652 1 48.38 2 PRO B O 1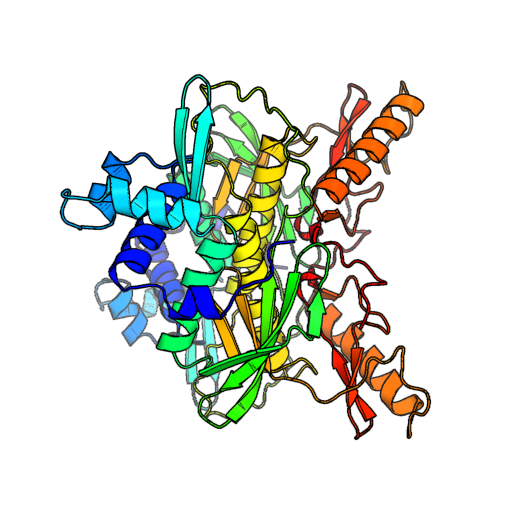
ATOM 2089 N N . ARG B 1 3 ? 19.156 15.469 6.473 1 58.88 3 ARG B N 1
ATOM 2090 C CA . ARG B 1 3 ? 17.953 16.203 6.883 1 58.88 3 ARG B CA 1
ATOM 2091 C C . ARG B 1 3 ? 17.375 16.984 5.719 1 58.88 3 ARG B C 1
ATOM 2093 O O . ARG B 1 3 ? 18.109 17.438 4.836 1 58.88 3 ARG B O 1
ATOM 2100 N N . MET B 1 4 ? 16.094 16.672 5.539 1 62.62 4 MET B N 1
ATOM 2101 C CA . MET B 1 4 ? 15.398 17.484 4.543 1 62.62 4 MET B CA 1
ATOM 2102 C C . MET B 1 4 ? 15.766 18.969 4.695 1 62.62 4 MET B C 1
ATOM 2104 O O . MET B 1 4 ? 15.797 19.484 5.812 1 62.62 4 MET B O 1
ATOM 2108 N N . ASN B 1 5 ? 16.422 19.484 3.719 1 67 5 ASN B N 1
ATOM 2109 C CA . ASN B 1 5 ? 16.734 20.906 3.678 1 67 5 ASN B CA 1
ATOM 2110 C C . ASN B 1 5 ? 15.664 21.688 2.9 1 67 5 ASN B C 1
ATOM 2112 O O . ASN B 1 5 ? 15.711 21.734 1.669 1 67 5 ASN B O 1
ATOM 2116 N N . VAL B 1 6 ? 14.703 22.172 3.67 1 70.44 6 VAL B N 1
ATOM 2117 C CA . VAL B 1 6 ? 13.547 22.859 3.09 1 70.44 6 VAL B CA 1
ATOM 2118 C C . VAL B 1 6 ? 14.016 24 2.199 1 70.44 6 VAL B C 1
ATOM 2120 O O . VAL B 1 6 ? 13.398 24.297 1.175 1 70.44 6 VAL B O 1
ATOM 2123 N N . SER B 1 7 ? 15.141 24.562 2.531 1 73.31 7 SER B N 1
ATOM 2124 C CA . SER B 1 7 ? 15.656 25.672 1.754 1 73.31 7 SER B CA 1
ATOM 2125 C C . SER B 1 7 ? 16.062 25.234 0.352 1 73.31 7 SER B C 1
ATOM 2127 O O . SER B 1 7 ? 15.82 25.953 -0.624 1 73.31 7 SER B O 1
ATOM 2129 N N . ILE B 1 8 ? 16.625 24.109 0.287 1 73.19 8 ILE B N 1
ATOM 2130 C CA . ILE B 1 8 ? 17.062 23.578 -1 1 73.19 8 ILE B CA 1
ATOM 2131 C C . ILE B 1 8 ? 15.852 23.281 -1.873 1 73.19 8 ILE B C 1
ATOM 2133 O O . ILE B 1 8 ? 15.875 23.516 -3.082 1 73.19 8 ILE B O 1
ATOM 2137 N N . ILE B 1 9 ? 14.812 22.906 -1.271 1 75.81 9 ILE B N 1
ATOM 2138 C CA . ILE B 1 9 ? 13.594 22.531 -1.986 1 75.81 9 ILE B CA 1
ATOM 2139 C C . ILE B 1 9 ? 12.898 23.781 -2.521 1 75.81 9 ILE B C 1
ATOM 2141 O O . ILE B 1 9 ? 12.43 23.797 -3.66 1 75.81 9 ILE B O 1
ATOM 2145 N N . ARG B 1 10 ? 13.023 24.797 -1.784 1 75.62 10 ARG B N 1
ATOM 2146 C CA . ARG B 1 10 ? 12.406 26.062 -2.189 1 75.62 10 ARG B CA 1
ATOM 2147 C C . ARG B 1 10 ? 13.18 26.719 -3.324 1 75.62 10 ARG B C 1
ATOM 2149 O O . ARG B 1 10 ? 12.617 27.484 -4.102 1 75.62 10 ARG B O 1
ATOM 2156 N N . GLN B 1 11 ? 14.438 26.328 -3.418 1 80.88 11 GLN B N 1
ATOM 2157 C CA . GLN B 1 11 ? 15.312 26.969 -4.406 1 80.88 11 GLN B CA 1
ATOM 2158 C C . GLN B 1 11 ? 15.266 26.219 -5.734 1 80.88 11 GLN B C 1
ATOM 2160 O O . GLN B 1 11 ? 15.859 26.656 -6.723 1 80.88 11 GLN B O 1
ATOM 2165 N N . ALA B 1 12 ? 14.57 25.125 -5.703 1 86.56 12 ALA B N 1
ATOM 2166 C CA . ALA B 1 12 ? 14.523 24.359 -6.941 1 86.56 12 ALA B CA 1
ATOM 2167 C C . ALA B 1 12 ? 13.766 25.109 -8.031 1 86.56 12 ALA B C 1
ATOM 2169 O O . ALA B 1 12 ? 12.648 25.578 -7.805 1 86.56 12 ALA B O 1
ATOM 2170 N N . THR B 1 13 ? 14.414 25.266 -9.18 1 86.75 13 THR B N 1
ATOM 2171 C CA . THR B 1 13 ? 13.797 25.953 -10.312 1 86.75 13 THR B CA 1
ATOM 2172 C C . THR B 1 13 ? 12.82 25.031 -11.031 1 86.75 13 THR B C 1
ATOM 2174 O O . THR B 1 13 ? 12.766 23.828 -10.758 1 86.75 13 THR B O 1
ATOM 2177 N N . GLY B 1 14 ? 12.016 25.641 -11.875 1 90.31 14 GLY B N 1
ATOM 2178 C CA . GLY B 1 14 ? 11.125 24.844 -12.719 1 90.31 14 GLY B CA 1
ATOM 2179 C C . GLY B 1 14 ? 11.859 23.812 -13.547 1 90.31 14 GLY B C 1
ATOM 2180 O O . GLY B 1 14 ? 11.383 22.688 -13.703 1 90.31 14 GLY B O 1
ATOM 2181 N N . GLU B 1 15 ? 12.992 24.234 -13.984 1 91.31 15 GLU B N 1
ATOM 2182 C CA . GLU B 1 15 ? 13.805 23.312 -14.781 1 91.31 15 GLU B CA 1
ATOM 2183 C C . GLU B 1 15 ? 14.336 22.172 -13.93 1 91.31 15 GLU B C 1
ATOM 2185 O O . GLU B 1 15 ? 14.398 21.031 -14.383 1 91.31 15 GLU B O 1
ATOM 2190 N N . ASP B 1 16 ? 14.789 22.516 -12.734 1 94.06 16 ASP B N 1
ATOM 2191 C CA . ASP B 1 16 ? 15.227 21.469 -11.812 1 94.06 16 ASP B CA 1
ATOM 2192 C C . ASP B 1 16 ? 14.133 20.406 -11.625 1 94.06 16 ASP B C 1
ATOM 2194 O O . ASP B 1 16 ? 14.398 19.203 -11.742 1 94.06 16 ASP B O 1
ATOM 2198 N N . LEU B 1 17 ? 12.93 20.953 -11.438 1 95.44 17 LEU B N 1
ATOM 2199 C CA . LEU B 1 17 ? 11.797 20.078 -11.156 1 95.44 17 LEU B CA 1
ATOM 2200 C C . LEU B 1 17 ? 11.484 19.203 -12.367 1 95.44 17 LEU B C 1
ATOM 2202 O O . LEU B 1 17 ? 11.164 18.016 -12.219 1 95.44 17 LEU B O 1
ATOM 2206 N N . ARG B 1 18 ? 11.625 19.734 -13.492 1 95.44 18 ARG B N 1
ATOM 2207 C CA . ARG B 1 18 ? 11.375 18.984 -14.719 1 95.44 18 ARG B CA 1
ATOM 2208 C C . ARG B 1 18 ? 12.383 17.844 -14.875 1 95.44 18 ARG B C 1
ATOM 2210 O O . ARG B 1 18 ? 12.023 16.734 -15.281 1 95.44 18 ARG B O 1
ATOM 2217 N N . LEU B 1 19 ? 13.602 18.125 -14.602 1 96.62 19 LEU B N 1
ATOM 2218 C CA . LEU B 1 19 ? 14.641 17.109 -14.703 1 96.62 19 LEU B CA 1
ATOM 2219 C C . LEU B 1 19 ? 14.43 16 -13.672 1 96.62 19 LEU B C 1
ATOM 2221 O O . LEU B 1 19 ? 14.562 14.82 -13.984 1 96.62 19 LEU B O 1
ATOM 2225 N N . LEU B 1 20 ? 14.141 16.438 -12.445 1 97.31 20 LEU B N 1
ATOM 2226 C CA . LEU B 1 20 ? 13.867 15.469 -11.391 1 97.31 20 LEU B CA 1
ATOM 2227 C C . LEU B 1 20 ? 12.688 14.578 -11.781 1 97.31 20 LEU B C 1
ATOM 2229 O O . LEU B 1 20 ? 12.734 13.359 -11.586 1 97.31 20 LEU B O 1
ATOM 2233 N N . GLN B 1 21 ? 11.664 15.156 -12.359 1 97.56 21 GLN B N 1
ATOM 2234 C CA . GLN B 1 21 ? 10.484 14.406 -12.789 1 97.56 21 GLN B CA 1
ATOM 2235 C C . GLN B 1 21 ? 10.828 13.438 -13.914 1 97.56 21 GLN B C 1
ATOM 2237 O O . GLN B 1 21 ? 10.312 12.32 -13.961 1 97.56 21 GLN B O 1
ATOM 2242 N N . ALA B 1 22 ? 11.633 13.891 -14.781 1 97.5 22 ALA B N 1
ATOM 2243 C CA . ALA B 1 22 ? 12.07 13.031 -15.883 1 97.5 22 ALA B CA 1
ATOM 2244 C C . ALA B 1 22 ? 12.789 11.797 -15.359 1 97.5 22 ALA B C 1
ATOM 2246 O O . ALA B 1 22 ? 12.547 10.68 -15.828 1 97.5 22 ALA B O 1
ATOM 2247 N N . VAL B 1 23 ? 13.68 12.016 -14.422 1 97.31 23 VAL B N 1
ATOM 2248 C CA . VAL B 1 23 ? 14.398 10.891 -13.828 1 97.31 23 VAL B CA 1
ATOM 2249 C C . VAL B 1 23 ? 13.414 9.961 -13.125 1 97.31 23 VAL B C 1
ATOM 2251 O O . VAL B 1 23 ? 13.508 8.734 -13.242 1 97.31 23 VAL B O 1
ATOM 2254 N N . GLU B 1 24 ? 12.445 10.508 -12.406 1 96.75 24 GLU B N 1
ATOM 2255 C CA . GLU B 1 24 ? 11.422 9.719 -11.742 1 96.75 24 GLU B CA 1
ATOM 2256 C C . GLU B 1 24 ? 10.68 8.82 -12.734 1 96.75 24 GLU B C 1
ATOM 2258 O O . GLU B 1 24 ? 10.484 7.633 -12.484 1 96.75 24 GLU B O 1
ATOM 2263 N N . LEU B 1 25 ? 10.273 9.445 -13.805 1 95.81 25 LEU B N 1
ATOM 2264 C CA . LEU B 1 25 ? 9.539 8.703 -14.828 1 95.81 25 LEU B CA 1
ATOM 2265 C C . LEU B 1 25 ? 10.406 7.602 -15.43 1 95.81 25 LEU B C 1
ATOM 2267 O O . LEU B 1 25 ? 9.93 6.484 -15.641 1 95.81 25 LEU B O 1
ATOM 2271 N N . GLY B 1 26 ? 11.648 7.898 -15.688 1 94.88 26 GLY B N 1
ATOM 2272 C CA . GLY B 1 26 ? 12.562 6.906 -16.219 1 94.88 26 GLY B CA 1
ATOM 2273 C C . GLY B 1 26 ? 12.805 5.746 -15.281 1 94.88 26 GLY B C 1
ATOM 2274 O O . GLY B 1 26 ? 13.023 4.613 -15.719 1 94.88 26 GLY B O 1
ATOM 2275 N N . MET B 1 27 ? 12.727 6 -14 1 93.94 27 MET B N 1
ATOM 2276 C CA . MET B 1 27 ? 13.031 5.008 -12.977 1 93.94 27 MET B CA 1
ATOM 2277 C C . MET B 1 27 ? 11.914 3.967 -12.883 1 93.94 27 MET B C 1
ATOM 2279 O O . MET B 1 27 ? 12.078 2.934 -12.234 1 93.94 27 MET B O 1
ATOM 2283 N N . LYS B 1 28 ? 10.812 4.211 -13.492 1 89.94 28 LYS B N 1
ATOM 2284 C CA . LYS B 1 28 ? 9.734 3.227 -13.516 1 89.94 28 LYS B CA 1
ATOM 2285 C C . LYS B 1 28 ? 10.172 1.953 -14.234 1 89.94 28 LYS B C 1
ATOM 2287 O O . LYS B 1 28 ? 9.773 0.851 -13.852 1 89.94 28 LYS B O 1
ATOM 2292 N N . ASN B 1 29 ? 11.07 2.178 -15.172 1 87.88 29 ASN B N 1
ATOM 2293 C CA . ASN B 1 29 ? 11.445 1.023 -15.984 1 87.88 29 ASN B CA 1
ATOM 2294 C C . ASN B 1 29 ? 12.953 0.805 -15.984 1 87.88 29 ASN B C 1
ATOM 2296 O O . ASN B 1 29 ? 13.445 -0.147 -16.594 1 87.88 29 ASN B O 1
ATOM 2300 N N . HIS B 1 30 ? 13.68 1.742 -15.344 1 89.12 30 HIS B N 1
ATOM 2301 C CA . HIS B 1 30 ? 15.133 1.659 -15.336 1 89.12 30 HIS B CA 1
ATOM 2302 C C . HIS B 1 30 ? 15.688 1.89 -13.93 1 89.12 30 HIS B C 1
ATOM 2304 O O . HIS B 1 30 ? 15.227 2.787 -13.219 1 89.12 30 HIS B O 1
ATOM 2310 N N . GLU B 1 31 ? 16.562 1.111 -13.562 1 86.75 31 GLU B N 1
ATOM 2311 C CA . GLU B 1 31 ? 17.234 1.351 -12.289 1 86.75 31 GLU B CA 1
ATOM 2312 C C . GLU B 1 31 ? 18.016 2.66 -12.312 1 86.75 31 GLU B C 1
ATOM 2314 O O . GLU B 1 31 ? 18 3.424 -11.344 1 86.75 31 GLU B O 1
ATOM 2319 N N . LEU B 1 32 ? 18.766 2.799 -13.414 1 92.94 32 LEU B N 1
ATOM 2320 C CA . LEU B 1 32 ? 19.516 4.023 -13.688 1 92.94 32 LEU B CA 1
ATOM 2321 C C . LEU B 1 32 ? 19.031 4.66 -14.992 1 92.94 32 LEU B C 1
ATOM 2323 O O . LEU B 1 32 ? 18.812 3.961 -15.984 1 92.94 32 LEU B O 1
ATOM 2327 N N . VAL B 1 33 ? 18.875 5.938 -14.93 1 95.38 33 VAL B N 1
ATOM 2328 C CA . VAL B 1 33 ? 18.344 6.637 -16.094 1 95.38 33 VAL B CA 1
ATOM 2329 C C . VAL B 1 33 ? 19.469 7.387 -16.812 1 95.38 33 VAL B C 1
ATOM 2331 O O . VAL B 1 33 ? 20.109 8.258 -16.219 1 95.38 33 VAL B O 1
ATOM 2334 N N . GLY B 1 34 ? 19.641 7.051 -18.062 1 94.62 34 GLY B N 1
ATOM 2335 C CA . GLY B 1 34 ? 20.688 7.699 -18.844 1 94.62 34 GLY B CA 1
ATOM 2336 C C . GLY B 1 34 ? 20.328 9.102 -19.281 1 94.62 34 GLY B C 1
ATOM 2337 O O . GLY B 1 34 ? 19.141 9.453 -19.328 1 94.62 34 GLY B O 1
ATOM 2338 N N . GLU B 1 35 ? 21.375 9.859 -19.641 1 93.44 35 GLU B N 1
ATOM 2339 C CA . GLU B 1 35 ? 21.203 11.258 -20.016 1 93.44 35 GLU B CA 1
ATOM 2340 C C . GLU B 1 35 ? 20.281 11.383 -21.234 1 93.44 35 GLU B C 1
ATOM 2342 O O . GLU B 1 35 ? 19.406 12.258 -21.266 1 93.44 35 GLU B O 1
ATOM 2347 N N . PRO B 1 36 ? 20.391 10.516 -22.219 1 92.81 36 PRO B N 1
ATOM 2348 C CA . PRO B 1 36 ? 19.516 10.648 -23.391 1 92.81 36 PRO B CA 1
ATOM 2349 C C . PRO B 1 36 ? 18.047 10.484 -23.031 1 92.81 36 PRO B C 1
ATOM 2351 O O . PRO B 1 36 ? 17.203 11.242 -23.516 1 92.81 36 PRO B O 1
ATOM 2354 N N . LEU B 1 37 ? 17.75 9.547 -22.203 1 94.69 37 LEU B N 1
ATOM 2355 C CA . LEU B 1 37 ? 16.359 9.328 -21.797 1 94.69 37 LEU B CA 1
ATOM 2356 C C . LEU B 1 37 ? 15.852 10.508 -20.984 1 94.69 37 LEU B C 1
ATOM 2358 O O . LEU B 1 37 ? 14.703 10.938 -21.141 1 94.69 37 LEU B O 1
ATOM 2362 N N . ILE B 1 38 ? 16.672 11.023 -20.156 1 96.38 38 ILE B N 1
ATOM 2363 C CA . ILE B 1 38 ? 16.281 12.172 -19.328 1 96.38 38 ILE B CA 1
ATOM 2364 C C . ILE B 1 38 ? 15.961 13.359 -20.234 1 96.38 38 ILE B C 1
ATOM 2366 O O . ILE B 1 38 ? 14.953 14.047 -20.031 1 96.38 38 ILE B O 1
ATOM 2370 N N . THR B 1 39 ? 16.797 13.562 -21.203 1 93.75 39 THR B N 1
ATOM 2371 C CA . THR B 1 39 ? 16.609 14.656 -22.141 1 93.75 39 THR B CA 1
ATOM 2372 C C . THR B 1 39 ? 15.281 14.508 -22.875 1 93.75 39 THR B C 1
ATOM 2374 O O . THR B 1 39 ? 14.539 15.477 -23.031 1 93.75 39 THR B O 1
ATOM 2377 N N . ALA B 1 40 ? 14.961 13.359 -23.25 1 94.44 40 ALA B N 1
ATOM 2378 C CA . ALA B 1 40 ? 13.734 13.086 -23.984 1 94.44 40 ALA B CA 1
ATOM 2379 C C . ALA B 1 40 ? 12.508 13.312 -23.109 1 94.44 40 ALA B C 1
ATOM 2381 O O . ALA B 1 40 ? 11.508 13.883 -23.562 1 94.44 40 ALA B O 1
ATOM 2382 N N . LEU B 1 41 ? 12.594 12.883 -21.875 1 94.62 41 LEU B N 1
ATOM 2383 C CA . LEU B 1 41 ? 11.453 12.945 -20.969 1 94.62 41 LEU B CA 1
ATOM 2384 C C . LEU B 1 41 ? 11.25 14.367 -20.453 1 94.62 41 LEU B C 1
ATOM 2386 O O . LEU B 1 41 ? 10.117 14.773 -20.188 1 94.62 41 LEU B O 1
ATOM 2390 N N . ALA B 1 42 ? 12.289 15.086 -20.203 1 93.56 42 ALA B N 1
ATOM 2391 C CA . ALA B 1 42 ? 12.219 16.422 -19.609 1 93.56 42 ALA B CA 1
ATOM 2392 C C . ALA B 1 42 ? 11.812 17.453 -20.641 1 93.56 42 ALA B C 1
ATOM 2394 O O . ALA B 1 42 ? 11.391 18.562 -20.297 1 93.56 42 ALA B O 1
ATOM 2395 N N . LYS B 1 43 ? 11.852 17.125 -21.859 1 87.75 43 LYS B N 1
ATOM 2396 C CA . LYS B 1 43 ? 11.539 18.047 -22.953 1 87.75 43 LYS B CA 1
ATOM 2397 C C . LYS B 1 43 ? 12.297 19.359 -22.797 1 87.75 43 LYS B C 1
ATOM 2399 O O . LYS B 1 43 ? 11.711 20.438 -22.953 1 87.75 43 LYS B O 1
ATOM 2404 N N . VAL B 1 44 ? 13.477 19.281 -22.297 1 78.75 44 VAL B N 1
ATOM 2405 C CA . VAL B 1 44 ? 14.312 20.484 -22.172 1 78.75 44 VAL B CA 1
ATOM 2406 C C . VAL B 1 44 ? 15.367 20.5 -23.266 1 78.75 44 VAL B C 1
ATOM 2408 O O . VAL B 1 44 ? 15.633 19.469 -23.891 1 78.75 44 VAL B O 1
ATOM 2411 N N . ARG B 1 45 ? 15.875 21.719 -23.531 1 77.12 45 ARG B N 1
ATOM 2412 C CA . ARG B 1 45 ? 16.922 21.844 -24.547 1 77.12 45 ARG B CA 1
ATOM 2413 C C . ARG B 1 45 ? 18.172 21.078 -24.125 1 77.12 45 ARG B C 1
ATOM 2415 O O . ARG B 1 45 ? 18.531 21.047 -22.938 1 77.12 45 ARG B O 1
ATOM 2422 N N . GLN B 1 46 ? 18.656 20.453 -25.031 1 75.31 46 GLN B N 1
ATOM 2423 C CA . GLN B 1 46 ? 19.828 19.609 -24.828 1 75.31 46 GLN B CA 1
ATOM 2424 C C . GLN B 1 46 ? 21.016 20.422 -24.312 1 75.31 46 GLN B C 1
ATOM 2426 O O . GLN B 1 46 ? 21.859 19.922 -23.578 1 75.31 46 GLN B O 1
ATOM 2431 N N . HIS B 1 47 ? 20.953 21.688 -24.641 1 79.56 47 HIS B N 1
ATOM 2432 C CA . HIS B 1 47 ? 22.125 22.469 -24.281 1 79.56 47 HIS B CA 1
ATOM 2433 C C . HIS B 1 47 ? 22.203 22.688 -22.781 1 79.56 47 HIS B C 1
ATOM 2435 O O . HIS B 1 47 ? 21.281 23.203 -22.156 1 79.56 47 HIS B O 1
ATOM 2441 N N . GLY B 1 48 ? 23.234 22.109 -22.094 1 84.19 48 GLY B N 1
ATOM 2442 C CA . GLY B 1 48 ? 23.562 22.359 -20.703 1 84.19 48 GLY B CA 1
ATOM 2443 C C . GLY B 1 48 ? 22.922 21.359 -19.766 1 84.19 48 GLY B C 1
ATOM 2444 O O . GLY B 1 48 ? 22.922 21.562 -18.547 1 84.19 48 GLY B O 1
ATOM 2445 N N . ILE B 1 49 ? 22.328 20.422 -20.344 1 90.38 49 ILE B N 1
ATOM 2446 C CA . ILE B 1 49 ? 21.625 19.453 -19.5 1 90.38 49 ILE B CA 1
ATOM 2447 C C . ILE B 1 49 ? 22.641 18.75 -18.594 1 90.38 49 ILE B C 1
ATOM 2449 O O . ILE B 1 49 ? 22.344 18.469 -17.438 1 90.38 49 ILE B O 1
ATOM 2453 N N . ASN B 1 50 ? 23.781 18.5 -19.172 1 90.56 50 ASN B N 1
ATOM 2454 C CA . ASN B 1 50 ? 24.812 17.844 -18.391 1 90.56 50 ASN B CA 1
ATOM 2455 C C . ASN B 1 50 ? 25.234 18.656 -17.188 1 90.56 50 ASN B C 1
ATOM 2457 O O . ASN B 1 50 ? 25.391 18.125 -16.078 1 90.56 50 ASN B O 1
ATOM 2461 N N . LYS B 1 51 ? 25.422 19.891 -17.406 1 93.12 51 LYS B N 1
ATOM 2462 C CA . LYS B 1 51 ? 25.797 20.781 -16.312 1 93.12 51 LYS B CA 1
ATOM 2463 C C . LYS B 1 51 ? 24.703 20.828 -15.258 1 93.12 51 LYS B C 1
ATOM 2465 O O . LYS B 1 51 ? 25 20.844 -14.055 1 93.12 51 LYS B O 1
ATOM 2470 N N . ARG B 1 52 ? 23.531 20.875 -15.656 1 94 52 ARG B N 1
ATOM 2471 C CA . ARG B 1 52 ? 22.391 20.953 -14.734 1 94 52 ARG B CA 1
ATOM 2472 C C . ARG B 1 52 ? 22.266 19.656 -13.938 1 94 52 ARG B C 1
ATOM 2474 O O . ARG B 1 52 ? 22 19.688 -12.734 1 94 52 ARG B O 1
ATOM 2481 N N . LEU B 1 53 ? 22.438 18.562 -14.656 1 96.38 53 LEU B N 1
ATOM 2482 C CA . LEU B 1 53 ? 22.391 17.281 -13.977 1 96.38 53 LEU B CA 1
ATOM 2483 C C . LEU B 1 53 ? 23.5 17.172 -12.93 1 96.38 53 LEU B C 1
ATOM 2485 O O . LEU B 1 53 ? 23.266 16.688 -11.82 1 96.38 53 LEU B O 1
ATOM 2489 N N . ARG B 1 54 ? 24.594 17.641 -13.266 1 95.75 54 ARG B N 1
ATOM 2490 C CA . ARG B 1 54 ? 25.719 17.641 -12.328 1 95.75 54 ARG B CA 1
ATOM 2491 C C . ARG B 1 54 ? 25.391 18.516 -11.117 1 95.75 54 ARG B C 1
ATOM 2493 O O . ARG B 1 54 ? 25.734 18.172 -9.984 1 95.75 54 ARG B O 1
ATOM 2500 N N . SER B 1 55 ? 24.812 19.625 -11.375 1 94.56 55 SER B N 1
ATOM 2501 C CA . SER B 1 55 ? 24.422 20.516 -10.289 1 94.56 55 SER B CA 1
ATOM 2502 C C . SER B 1 55 ? 23.453 19.828 -9.344 1 94.56 55 SER B C 1
ATOM 2504 O O . SER B 1 55 ? 23.547 19.969 -8.125 1 94.56 55 SER B O 1
ATOM 2506 N N . LEU B 1 56 ? 22.5 19.125 -9.883 1 95.81 56 LEU B N 1
ATOM 2507 C CA . LEU B 1 56 ? 21.516 18.406 -9.078 1 95.81 56 LEU B CA 1
ATOM 2508 C C . LEU B 1 56 ? 22.188 17.328 -8.242 1 95.81 56 LEU B C 1
ATOM 2510 O O . LEU B 1 56 ? 21.781 17.062 -7.113 1 95.81 56 LEU B O 1
ATOM 2514 N N . VAL B 1 57 ? 23.219 16.703 -8.789 1 96.31 57 VAL B N 1
ATOM 2515 C CA . VAL B 1 57 ? 23.984 15.695 -8.055 1 96.31 57 VAL B CA 1
ATOM 2516 C C . VAL B 1 57 ? 24.75 16.359 -6.914 1 96.31 57 VAL B C 1
ATOM 2518 O O . VAL B 1 57 ? 24.75 15.859 -5.789 1 96.31 57 VAL B O 1
ATOM 2521 N N . GLN B 1 58 ? 25.281 17.453 -7.207 1 94.62 58 GLN B N 1
ATOM 2522 C CA . GLN B 1 58 ? 26.047 18.172 -6.203 1 94.62 58 GLN B CA 1
ATOM 2523 C C . GLN B 1 58 ? 25.156 18.625 -5.047 1 94.62 58 GLN B C 1
ATOM 2525 O O . GLN B 1 58 ? 25.594 18.656 -3.896 1 94.62 58 GLN B O 1
ATOM 2530 N N . ARG B 1 59 ? 23.938 18.938 -5.375 1 92.88 59 ARG B N 1
ATOM 2531 C CA . ARG B 1 59 ? 23 19.406 -4.363 1 92.88 59 ARG B CA 1
ATOM 2532 C C . ARG B 1 59 ? 22.344 18.219 -3.645 1 92.88 59 ARG B C 1
ATOM 2534 O O . ARG B 1 59 ? 21.531 18.406 -2.75 1 92.88 59 ARG B O 1
ATOM 2541 N N . GLY B 1 60 ? 22.609 17.016 -4.027 1 92.88 60 GLY B N 1
ATOM 2542 C CA . GLY B 1 60 ? 22.156 15.812 -3.348 1 92.88 60 GLY B CA 1
ATOM 2543 C C . GLY B 1 60 ? 20.766 15.367 -3.785 1 92.88 60 GLY B C 1
ATOM 2544 O O . GLY B 1 60 ? 20.188 14.477 -3.176 1 92.88 60 GLY B O 1
ATOM 2545 N N . LEU B 1 61 ? 20.281 16.016 -4.887 1 95.06 61 LEU B N 1
ATOM 2546 C CA . LEU B 1 61 ? 18.922 15.703 -5.348 1 95.06 61 LEU B CA 1
ATOM 2547 C C . LEU B 1 61 ? 18.938 14.492 -6.273 1 95.06 61 LEU B C 1
ATOM 2549 O O . LEU B 1 61 ? 17.938 13.789 -6.387 1 95.06 61 LEU B O 1
ATOM 2553 N N . LEU B 1 62 ? 20.016 14.25 -6.945 1 96.38 62 LEU B N 1
ATOM 2554 C CA . LEU B 1 62 ? 20.266 13.078 -7.781 1 96.38 62 LEU B CA 1
ATOM 2555 C C . LEU B 1 62 ? 21.547 12.375 -7.367 1 96.38 62 LEU B C 1
ATOM 2557 O O . LEU B 1 62 ? 22.391 12.969 -6.691 1 96.38 62 LEU B O 1
ATOM 2561 N N . ALA B 1 63 ? 21.594 11.133 -7.633 1 95.56 63 ALA B N 1
ATOM 2562 C CA . ALA B 1 63 ? 22.844 10.375 -7.547 1 95.56 63 ALA B CA 1
ATOM 2563 C C . ALA B 1 63 ? 23.266 9.852 -8.914 1 95.56 63 ALA B C 1
ATOM 2565 O O . ALA B 1 63 ? 22.422 9.398 -9.695 1 95.56 63 ALA B O 1
ATOM 2566 N N . TYR B 1 64 ? 24.5 10.031 -9.203 1 95.38 64 TYR B N 1
ATOM 2567 C CA . TYR B 1 64 ? 25.078 9.414 -10.391 1 95.38 64 TYR B CA 1
ATOM 2568 C C . TYR B 1 64 ? 25.828 8.141 -10.031 1 95.38 64 TYR B C 1
ATOM 2570 O O . TYR B 1 64 ? 26.672 8.141 -9.125 1 95.38 64 TYR B O 1
ATOM 2578 N N . VAL B 1 65 ? 25.438 7.062 -10.656 1 91.62 65 VAL B N 1
ATOM 2579 C CA . VAL B 1 65 ? 26.062 5.777 -10.359 1 91.62 65 VAL B CA 1
ATOM 2580 C C . VAL B 1 65 ? 26.75 5.23 -11.602 1 91.62 65 VAL B C 1
ATOM 2582 O O . VAL B 1 65 ? 26.172 5.215 -12.688 1 91.62 65 VAL B O 1
ATOM 2585 N N . LYS B 1 66 ? 27.938 4.898 -11.43 1 88.62 66 LYS B N 1
ATOM 2586 C CA . LYS B 1 66 ? 28.703 4.258 -12.492 1 88.62 66 LYS B CA 1
ATOM 2587 C C . LYS B 1 66 ? 29.141 2.852 -12.086 1 88.62 66 LYS B C 1
ATOM 2589 O O . LYS B 1 66 ? 29.906 2.682 -11.133 1 88.62 66 LYS B O 1
ATOM 2594 N N . GLN B 1 67 ? 28.453 1.931 -12.617 1 77.69 67 GLN B N 1
ATOM 2595 C CA . GLN B 1 67 ? 28.828 0.535 -12.422 1 77.69 67 GLN B CA 1
ATOM 2596 C C . GLN B 1 67 ? 29.391 -0.069 -13.711 1 77.69 67 GLN B C 1
ATOM 2598 O O . GLN B 1 67 ? 29.453 0.602 -14.742 1 77.69 67 GLN B O 1
ATOM 2603 N N . THR B 1 68 ? 30.094 -1.228 -13.664 1 70.12 68 THR B N 1
ATOM 2604 C CA . THR B 1 68 ? 30.828 -1.856 -14.75 1 70.12 68 THR B CA 1
ATOM 2605 C C . THR B 1 68 ? 30.016 -1.805 -16.047 1 70.12 68 THR B C 1
ATOM 2607 O O . THR B 1 68 ? 30.562 -1.505 -17.109 1 70.12 68 THR B O 1
ATOM 2610 N N . ARG B 1 69 ? 28.781 -2.104 -16.047 1 72.38 69 ARG B N 1
ATOM 2611 C CA . ARG B 1 69 ? 28.062 -2.188 -17.312 1 72.38 69 ARG B CA 1
ATOM 2612 C C . ARG B 1 69 ? 26.875 -1.224 -17.344 1 72.38 69 ARG B C 1
ATOM 2614 O O . ARG B 1 69 ? 26.094 -1.23 -18.281 1 72.38 69 ARG B O 1
ATOM 2621 N N . ARG B 1 70 ? 26.766 -0.365 -16.406 1 82.06 70 ARG B N 1
ATOM 2622 C CA . ARG B 1 70 ? 25.609 0.521 -16.422 1 82.06 70 ARG B CA 1
ATOM 2623 C C . ARG B 1 70 ? 25.906 1.812 -15.664 1 82.06 70 ARG B C 1
ATOM 2625 O O . ARG B 1 70 ? 26.609 1.798 -14.656 1 82.06 70 ARG B O 1
ATOM 2632 N N . GLU B 1 71 ? 25.656 2.961 -16.391 1 90.81 71 GLU B N 1
ATOM 2633 C CA . GLU B 1 71 ? 25.781 4.242 -15.695 1 90.81 71 GLU B CA 1
ATOM 2634 C C . GLU B 1 71 ? 24.547 5.109 -15.906 1 90.81 71 GLU B C 1
ATOM 2636 O O . GLU B 1 71 ? 23.844 4.973 -16.922 1 90.81 71 GLU B O 1
ATOM 2641 N N . GLY B 1 72 ? 24.219 5.867 -14.898 1 94.94 72 GLY B N 1
ATOM 2642 C CA . GLY B 1 72 ? 23.094 6.77 -15.016 1 94.94 72 GLY B CA 1
ATOM 2643 C C . GLY B 1 72 ? 22.719 7.457 -13.719 1 94.94 72 GLY B C 1
ATOM 2644 O O . GLY B 1 72 ? 23.531 7.48 -12.781 1 94.94 72 GLY B O 1
ATOM 2645 N N . TYR B 1 73 ? 21.625 8.133 -13.844 1 96.31 73 TYR B N 1
ATOM 2646 C CA . TYR B 1 73 ? 21.141 8.93 -12.719 1 96.31 73 TYR B CA 1
ATOM 2647 C C . TYR B 1 73 ? 19.984 8.234 -12.016 1 96.31 73 TYR B C 1
ATOM 2649 O O . TYR B 1 73 ? 19.25 7.465 -12.641 1 96.31 73 TYR B O 1
ATOM 2657 N N . ARG B 1 74 ? 19.875 8.492 -10.719 1 95.44 74 ARG B N 1
ATOM 2658 C CA . ARG B 1 74 ? 18.688 8.117 -9.961 1 95.44 74 ARG B CA 1
ATOM 2659 C C . ARG B 1 74 ? 18.312 9.195 -8.953 1 95.44 74 ARG B C 1
ATOM 2661 O O . ARG B 1 74 ? 19.172 9.977 -8.531 1 95.44 74 ARG B O 1
ATOM 2668 N N . LEU B 1 75 ? 17.078 9.211 -8.602 1 95.56 75 LEU B N 1
ATOM 2669 C CA . LEU B 1 75 ? 16.609 10.141 -7.582 1 95.56 75 LEU B CA 1
ATOM 2670 C C . LEU B 1 75 ? 17.094 9.719 -6.199 1 95.56 75 LEU B C 1
ATOM 2672 O O . LEU B 1 75 ? 17.094 8.523 -5.875 1 95.56 75 LEU B O 1
ATOM 2676 N N . THR B 1 76 ? 17.547 10.648 -5.434 1 93.44 76 THR B N 1
ATOM 2677 C CA . THR B 1 76 ? 17.75 10.422 -4.008 1 93.44 76 THR B CA 1
ATOM 2678 C C . THR B 1 76 ? 16.469 10.711 -3.227 1 93.44 76 THR B C 1
ATOM 2680 O O . THR B 1 76 ? 15.492 11.234 -3.785 1 93.44 76 THR B O 1
ATOM 2683 N N . PHE B 1 77 ? 16.422 10.367 -1.961 1 92.88 77 PHE B N 1
ATOM 2684 C CA . PHE B 1 77 ? 15.266 10.727 -1.138 1 92.88 77 PHE B CA 1
ATOM 2685 C C . PHE B 1 77 ? 15.109 12.242 -1.061 1 92.88 77 PHE B C 1
ATOM 2687 O O . PHE B 1 77 ? 13.992 12.75 -1 1 92.88 77 PHE B O 1
ATOM 2694 N N . PHE B 1 78 ? 16.188 12.898 -1.095 1 92.69 78 PHE B N 1
ATOM 2695 C CA . PHE B 1 78 ? 16.125 14.352 -1.066 1 92.69 78 PHE B CA 1
ATOM 2696 C C . PHE B 1 78 ? 15.477 14.891 -2.334 1 92.69 78 PHE B C 1
ATOM 2698 O O . PHE B 1 78 ? 14.656 15.812 -2.275 1 92.69 78 PHE B O 1
ATOM 2705 N N . GLY B 1 79 ? 15.922 14.336 -3.451 1 94.75 79 GLY B N 1
ATOM 2706 C CA . GLY B 1 79 ? 15.258 14.703 -4.691 1 94.75 79 GLY B CA 1
ATOM 2707 C C . GLY B 1 79 ? 13.773 14.375 -4.695 1 94.75 79 GLY B C 1
ATOM 2708 O O . GLY B 1 79 ? 12.961 15.148 -5.203 1 94.75 79 GLY B O 1
ATOM 2709 N N . TYR B 1 80 ? 13.484 13.25 -4.156 1 95.81 80 TYR B N 1
ATOM 2710 C CA . TYR B 1 80 ? 12.094 12.805 -4.066 1 95.81 80 TYR B CA 1
ATOM 2711 C C . TYR B 1 80 ? 11.297 13.719 -3.145 1 95.81 80 TYR B C 1
ATOM 2713 O O . TYR B 1 80 ? 10.141 14.039 -3.43 1 95.81 80 TYR B O 1
ATOM 2721 N N . ASP B 1 81 ? 11.93 14.219 -2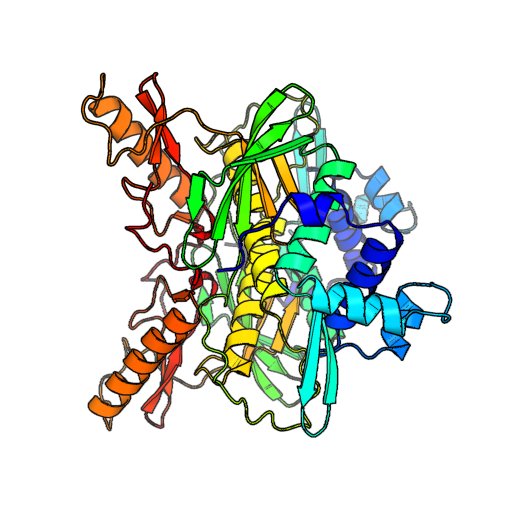.033 1 95.25 81 ASP B N 1
ATOM 2722 C CA . ASP B 1 81 ? 11.328 15.211 -1.145 1 95.25 81 ASP B CA 1
ATOM 2723 C C . ASP B 1 81 ? 10.961 16.484 -1.908 1 95.25 81 ASP B C 1
ATOM 2725 O O . ASP B 1 81 ? 9.867 17.031 -1.726 1 95.25 81 ASP B O 1
ATOM 2729 N N . CYS B 1 82 ? 11.883 16.844 -2.691 1 95.06 82 CYS B N 1
ATOM 2730 C CA . CYS B 1 82 ? 11.688 18.078 -3.457 1 95.06 82 CYS B CA 1
ATOM 2731 C C . CYS B 1 82 ? 10.461 17.984 -4.348 1 95.06 82 CYS B C 1
ATOM 2733 O O . CYS B 1 82 ? 9.617 18.875 -4.363 1 95.06 82 CYS B O 1
ATOM 2735 N N . LEU B 1 83 ? 10.367 16.891 -5.031 1 96.5 83 LEU B N 1
ATOM 2736 C CA . LEU B 1 83 ? 9.227 16.688 -5.922 1 96.5 83 LEU B CA 1
ATOM 2737 C C . LEU B 1 83 ? 7.926 16.625 -5.133 1 96.5 83 LEU B C 1
ATOM 2739 O O . LEU B 1 83 ? 6.93 17.234 -5.516 1 96.5 83 LEU B O 1
ATOM 2743 N N . ALA B 1 84 ? 7.918 15.906 -4.059 1 96.75 84 ALA B N 1
ATOM 2744 C CA . ALA B 1 84 ? 6.719 15.711 -3.246 1 96.75 84 ALA B CA 1
ATOM 2745 C C . ALA B 1 84 ? 6.25 17.031 -2.639 1 96.75 84 ALA B C 1
ATOM 2747 O O . ALA B 1 84 ? 5.066 17.359 -2.715 1 96.75 84 ALA B O 1
ATOM 2748 N N . LEU B 1 85 ? 7.141 17.766 -2.053 1 94.69 85 LEU B N 1
ATOM 2749 C CA . LEU B 1 85 ? 6.793 19.016 -1.39 1 94.69 85 LEU B CA 1
ATOM 2750 C C . LEU B 1 85 ? 6.297 20.047 -2.4 1 94.69 85 LEU B C 1
ATOM 2752 O O . LEU B 1 85 ? 5.324 20.766 -2.137 1 94.69 85 LEU B O 1
ATOM 2756 N N . ASN B 1 86 ? 6.984 20.094 -3.502 1 93.44 86 ASN B N 1
ATOM 2757 C CA . ASN B 1 86 ? 6.531 21.016 -4.547 1 93.44 86 ASN B CA 1
ATOM 2758 C C . ASN B 1 86 ? 5.086 20.734 -4.945 1 93.44 86 ASN B C 1
ATOM 2760 O O . ASN B 1 86 ? 4.285 21.656 -5.09 1 93.44 86 ASN B O 1
ATOM 2764 N N . ALA B 1 87 ? 4.832 19.469 -5.133 1 94.94 87 ALA B N 1
ATOM 2765 C CA . ALA B 1 87 ? 3.473 19.078 -5.504 1 94.94 87 ALA B CA 1
ATOM 2766 C C . ALA B 1 87 ? 2.48 19.453 -4.402 1 94.94 87 ALA B C 1
ATOM 2768 O O . ALA B 1 87 ? 1.386 19.938 -4.68 1 94.94 87 ALA B O 1
ATOM 2769 N N . LEU B 1 88 ? 2.805 19.234 -3.184 1 94.75 88 LEU B N 1
ATOM 2770 C CA . LEU B 1 88 ? 1.925 19.516 -2.053 1 94.75 88 LEU B CA 1
ATOM 2771 C C . LEU B 1 88 ? 1.668 21.016 -1.912 1 94.75 88 LEU B C 1
ATOM 2773 O O . LEU B 1 88 ? 0.561 21.422 -1.562 1 94.75 88 LEU B O 1
ATOM 2777 N N . PHE B 1 89 ? 2.691 21.781 -2.166 1 92.06 89 PHE B N 1
ATOM 2778 C CA . PHE B 1 89 ? 2.533 23.234 -2.16 1 92.06 89 PHE B CA 1
ATOM 2779 C C . PHE B 1 89 ? 1.574 23.672 -3.256 1 92.06 89 PHE B C 1
ATOM 2781 O O . PHE B 1 89 ? 0.658 24.469 -3.006 1 92.06 89 PHE B O 1
ATOM 2788 N N . HIS B 1 90 ? 1.744 23.141 -4.43 1 91.19 90 HIS B N 1
ATOM 2789 C CA . HIS B 1 90 ? 0.945 23.531 -5.586 1 91.19 90 HIS B CA 1
ATOM 2790 C C . HIS B 1 90 ? -0.513 23.125 -5.41 1 91.19 90 HIS B C 1
ATOM 2792 O O . HIS B 1 90 ? -1.419 23.828 -5.855 1 91.19 90 HIS B O 1
ATOM 2798 N N . GLN B 1 91 ? -0.716 22 -4.742 1 91.88 91 GLN B N 1
ATOM 2799 C CA . GLN B 1 91 ? -2.066 21.484 -4.52 1 91.88 91 GLN B CA 1
ATOM 2800 C C . GLN B 1 91 ? -2.742 22.219 -3.365 1 91.88 91 GLN B C 1
ATOM 2802 O O . GLN B 1 91 ? -3.939 22.047 -3.125 1 91.88 91 GLN B O 1
ATOM 2807 N N . GLY B 1 92 ? -1.998 22.969 -2.617 1 91.62 92 GLY B N 1
ATOM 2808 C CA . GLY B 1 92 ? -2.541 23.734 -1.514 1 91.62 92 GLY B CA 1
ATOM 2809 C C . GLY B 1 92 ? -2.689 22.938 -0.236 1 91.62 92 GLY B C 1
ATOM 2810 O O . GLY B 1 92 ? -3.369 23.359 0.699 1 91.62 92 GLY B O 1
ATOM 2811 N N . ALA B 1 93 ? -2.109 21.797 -0.19 1 93.12 93 ALA B N 1
ATOM 2812 C CA . ALA B 1 93 ? -2.193 20.938 0.993 1 93.12 93 ALA B CA 1
ATOM 2813 C C . ALA B 1 93 ? -1.292 21.453 2.109 1 93.12 93 ALA B C 1
ATOM 2815 O O . ALA B 1 93 ? -1.572 21.25 3.291 1 93.12 93 ALA B O 1
ATOM 2816 N N . VAL B 1 94 ? -0.22 22.109 1.726 1 94.69 94 VAL B N 1
ATOM 2817 C CA . VAL B 1 94 ? 0.747 22.656 2.674 1 94.69 94 VAL B CA 1
ATOM 2818 C C . VAL B 1 94 ? 1.211 24.031 2.209 1 94.69 94 VAL B C 1
ATOM 2820 O O . VAL B 1 94 ? 1.441 24.234 1.016 1 94.69 94 VAL B O 1
ATOM 2823 N N . GLU B 1 95 ? 1.342 24.859 3.127 1 93.69 95 GLU B N 1
ATOM 2824 C CA . GLU B 1 95 ? 1.816 26.203 2.811 1 93.69 95 GLU B CA 1
ATOM 2825 C C . GLU B 1 95 ? 3.258 26.406 3.271 1 93.69 95 GLU B C 1
ATOM 2827 O O . GLU B 1 95 ? 4.031 27.109 2.623 1 93.69 95 GLU B O 1
ATOM 2832 N N . SER B 1 96 ? 3.562 25.766 4.355 1 92.56 96 SER B N 1
ATOM 2833 C CA . SER B 1 96 ? 4.914 25.906 4.891 1 92.56 96 SER B CA 1
ATOM 2834 C C . SER B 1 96 ? 5.309 24.672 5.707 1 92.56 96 SER B C 1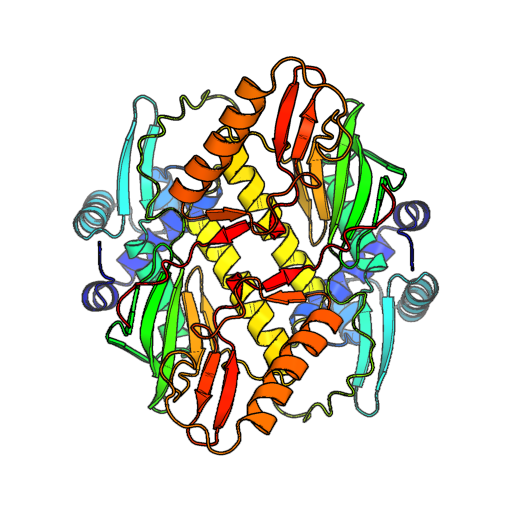
ATOM 2836 O O . SER B 1 96 ? 4.445 23.969 6.227 1 92.56 96 SER B O 1
ATOM 2838 N N . VAL B 1 97 ? 6.57 24.484 5.746 1 93.56 97 VAL B N 1
ATOM 2839 C CA . VAL B 1 97 ? 7.133 23.391 6.531 1 93.56 97 VAL B CA 1
ATOM 2840 C C . VAL B 1 97 ? 7.969 23.969 7.676 1 93.56 97 VAL B C 1
ATOM 2842 O O . VAL B 1 97 ? 8.766 24.891 7.477 1 93.56 97 VAL B O 1
ATOM 2845 N N . GLY B 1 98 ? 7.703 23.406 8.859 1 92.38 98 GLY B N 1
ATOM 2846 C CA . GLY B 1 98 ? 8.414 23.859 10.039 1 92.38 98 GLY B CA 1
ATOM 2847 C C . GLY B 1 98 ? 9.477 22.891 10.508 1 92.38 98 GLY B C 1
ATOM 2848 O O . GLY B 1 98 ? 10.211 22.312 9.695 1 92.38 98 GLY B O 1
ATOM 2849 N N . SER B 1 99 ? 9.664 22.734 11.812 1 92.12 99 SER B N 1
ATOM 2850 C CA . SER B 1 99 ? 10.742 21.953 12.414 1 92.12 99 SER B CA 1
ATOM 2851 C C . SER B 1 99 ? 10.422 20.469 12.391 1 92.12 99 SER B C 1
ATOM 2853 O O . SER B 1 99 ? 9.25 20.078 12.359 1 92.12 99 SER B O 1
ATOM 2855 N N . MET B 1 100 ? 11.461 19.734 12.383 1 91.69 100 MET B N 1
ATOM 2856 C CA . MET B 1 100 ? 11.328 18.297 12.57 1 91.69 100 MET B CA 1
ATOM 2857 C C . MET B 1 100 ? 10.938 17.969 14.008 1 91.69 100 MET B C 1
ATOM 2859 O O . MET B 1 100 ? 11.562 18.438 14.953 1 91.69 100 MET B O 1
ATOM 2863 N N . ILE B 1 101 ? 9.93 17.203 14.203 1 89.88 101 ILE B N 1
ATOM 2864 C CA . ILE B 1 101 ? 9.453 16.922 15.555 1 89.88 101 ILE B CA 1
ATOM 2865 C C . ILE B 1 101 ? 9.672 15.438 15.867 1 89.88 101 ILE B C 1
ATOM 2867 O O . ILE B 1 101 ? 9.469 15.008 17 1 89.88 101 ILE B O 1
ATOM 2871 N N . GLY B 1 102 ? 9.969 14.648 14.906 1 87.12 102 GLY B N 1
ATOM 2872 C CA . GLY B 1 102 ? 10.242 13.227 15.109 1 87.12 102 GLY B CA 1
ATOM 2873 C C . GLY B 1 102 ? 11.047 12.609 13.984 1 87.12 102 GLY B C 1
ATOM 2874 O O . GLY B 1 102 ? 10.93 13.023 12.828 1 87.12 102 GLY B O 1
ATOM 2875 N N . THR B 1 103 ? 11.914 11.641 14.344 1 85.69 103 THR B N 1
ATOM 2876 C CA . THR B 1 103 ? 12.688 10.883 13.367 1 85.69 103 THR B CA 1
ATOM 2877 C C . THR B 1 103 ? 12.781 9.414 13.773 1 85.69 103 THR B C 1
ATOM 2879 O O . THR B 1 103 ? 12.922 9.102 14.961 1 85.69 103 THR B O 1
ATOM 2882 N N . GLY B 1 104 ? 12.414 8.602 12.836 1 78 104 GLY B N 1
ATOM 2883 C CA . GLY B 1 104 ? 12.609 7.172 13.047 1 78 104 GLY B CA 1
ATOM 2884 C C . GLY B 1 104 ? 13.516 6.535 12.008 1 78 104 GLY B C 1
ATOM 2885 O O . GLY B 1 104 ? 14.125 7.234 11.195 1 78 104 GLY B O 1
ATOM 2886 N N . LYS B 1 105 ? 13.656 5.191 12.133 1 76 105 LYS B N 1
ATOM 2887 C CA . LYS B 1 105 ? 14.492 4.441 11.203 1 76 105 LYS B CA 1
ATOM 2888 C C . LYS B 1 105 ? 14.008 4.609 9.766 1 76 105 LYS B C 1
ATOM 2890 O O . LYS B 1 105 ? 14.812 4.676 8.836 1 76 105 LYS B O 1
ATOM 2895 N N . GLU B 1 106 ? 12.672 4.758 9.688 1 83.31 106 GLU B N 1
ATOM 2896 C CA . GLU B 1 106 ? 12.164 4.734 8.32 1 83.31 106 GLU B CA 1
ATOM 2897 C C . GLU B 1 106 ? 11.219 5.902 8.055 1 83.31 106 GLU B C 1
ATOM 2899 O O . GLU B 1 106 ? 10.375 5.84 7.16 1 83.31 106 GLU B O 1
ATOM 2904 N N . SER B 1 107 ? 11.312 6.953 8.883 1 89.5 107 SER B N 1
ATOM 2905 C CA . SER B 1 107 ? 10.438 8.094 8.609 1 89.5 107 SER B CA 1
ATOM 2906 C C . SER B 1 107 ? 10.938 9.352 9.305 1 89.5 107 SER B C 1
ATOM 2908 O O . SER B 1 107 ? 11.648 9.273 10.305 1 89.5 107 SER B O 1
ATOM 2910 N N . ASP B 1 108 ? 10.664 10.461 8.766 1 92.06 108 ASP B N 1
ATOM 2911 C CA . ASP B 1 108 ? 10.859 11.781 9.352 1 92.06 108 ASP B CA 1
ATOM 2912 C C . ASP B 1 108 ? 9.539 12.547 9.445 1 92.06 108 ASP B C 1
ATOM 2914 O O . ASP B 1 108 ? 8.719 12.5 8.523 1 92.06 108 ASP B O 1
ATOM 2918 N N . ILE B 1 109 ? 9.344 13.188 10.602 1 93.81 109 ILE B N 1
ATOM 2919 C CA . ILE B 1 109 ? 8.086 13.891 10.844 1 93.81 109 ILE B CA 1
ATOM 2920 C C . ILE B 1 109 ? 8.359 15.383 11.031 1 93.81 109 ILE B C 1
ATOM 2922 O O . ILE B 1 109 ? 9.188 15.773 11.859 1 93.81 109 ILE B O 1
ATOM 2926 N N . TYR B 1 110 ? 7.641 16.188 10.32 1 95.12 110 TYR B N 1
ATOM 2927 C CA . TYR B 1 110 ? 7.828 17.641 10.367 1 95.12 110 TYR B CA 1
ATOM 2928 C C . TYR B 1 110 ? 6.516 18.344 10.688 1 95.12 110 TYR B C 1
ATOM 2930 O O . TYR B 1 110 ? 5.441 17.891 10.289 1 95.12 110 TYR B O 1
ATOM 2938 N N . LEU B 1 111 ? 6.641 19.469 11.398 1 96.12 111 LEU B N 1
ATOM 2939 C CA . LEU B 1 111 ? 5.512 20.391 11.508 1 96.12 111 LEU B CA 1
ATOM 2940 C C . LEU B 1 111 ? 5.289 21.125 10.195 1 96.12 111 LEU B C 1
ATOM 2942 O O . LEU B 1 111 ? 6.23 21.344 9.43 1 96.12 111 LEU B O 1
ATOM 2946 N N . ALA B 1 112 ? 4.055 21.438 9.977 1 96.44 112 ALA B N 1
ATOM 2947 C CA . ALA B 1 112 ? 3.691 22.203 8.789 1 96.44 112 ALA B CA 1
ATOM 2948 C C . ALA B 1 112 ? 2.443 23.047 9.039 1 96.44 112 ALA B C 1
ATOM 2950 O O . ALA B 1 112 ? 1.84 22.969 10.117 1 96.44 112 ALA B O 1
ATOM 2951 N N . LYS B 1 113 ? 2.139 23.906 8.078 1 96.56 113 LYS B N 1
ATOM 2952 C CA . LYS B 1 113 ? 0.937 24.734 8.172 1 96.56 113 LYS B CA 1
ATOM 2953 C C . LYS B 1 113 ? 0.187 24.766 6.844 1 96.56 113 LYS B C 1
ATOM 2955 O O . LYS B 1 113 ? 0.798 24.672 5.777 1 96.56 113 LYS B O 1
ATOM 2960 N N . SER B 1 114 ? -1.116 24.859 6.996 1 95.81 114 SER B N 1
ATOM 2961 C CA . SER B 1 114 ? -1.949 25.078 5.816 1 95.81 114 SER B CA 1
ATOM 2962 C C . SER B 1 114 ? -2.047 26.562 5.48 1 95.81 114 SER B C 1
ATOM 2964 O O . SER B 1 114 ? -1.492 27.406 6.191 1 95.81 114 SER B O 1
ATOM 2966 N N . LYS B 1 115 ? -2.732 26.828 4.375 1 93.06 115 LYS B N 1
ATOM 2967 C CA . LYS B 1 115 ? -2.953 28.219 3.969 1 93.06 115 LYS B CA 1
ATOM 2968 C C . LYS B 1 115 ? -3.752 28.969 5.023 1 93.06 115 LYS B C 1
ATOM 2970 O O . LYS B 1 115 ? -3.543 30.172 5.227 1 93.06 115 LYS B O 1
ATOM 2975 N N . GLU B 1 116 ? -4.66 28.266 5.672 1 94.69 116 GLU B N 1
ATOM 2976 C CA . GLU B 1 116 ? -5.504 28.844 6.707 1 94.69 116 GLU B CA 1
ATOM 2977 C C . GLU B 1 116 ? -4.809 28.828 8.062 1 94.69 116 GLU B C 1
ATOM 2979 O O . GLU B 1 116 ? -5.445 29.047 9.102 1 94.69 116 GLU B O 1
ATOM 2984 N N . GLU B 1 117 ? -3.545 28.484 8.07 1 93.25 117 GLU B N 1
ATOM 2985 C CA . GLU B 1 117 ? -2.686 28.516 9.25 1 93.25 117 GLU B CA 1
ATOM 2986 C C . GLU B 1 117 ? -3.031 27.406 10.227 1 93.25 117 GLU B C 1
ATOM 2988 O O . GLU B 1 117 ? -2.744 27.5 11.422 1 93.25 117 GLU B O 1
ATOM 2993 N N . GLN B 1 118 ? -3.76 26.469 9.711 1 95.44 118 GLN B N 1
ATOM 2994 C CA . GLN B 1 118 ? -3.969 25.281 10.516 1 95.44 118 GLN B CA 1
ATOM 2995 C C . GLN B 1 118 ? -2.676 24.484 10.664 1 95.44 118 GLN B C 1
ATOM 2997 O O . GLN B 1 118 ? -1.91 24.344 9.711 1 95.44 118 GLN B O 1
ATOM 3002 N N . GLU B 1 119 ? -2.457 23.969 11.891 1 97.31 119 GLU B N 1
ATOM 3003 C CA . GLU B 1 119 ? -1.26 23.172 12.141 1 97.31 119 GLU B CA 1
ATOM 3004 C C . GLU B 1 119 ? -1.385 21.781 11.523 1 97.31 119 GLU B C 1
ATOM 3006 O O . GLU B 1 119 ? -2.42 21.125 11.664 1 97.31 119 GLU B O 1
ATOM 3011 N N . LEU B 1 120 ? -0.331 21.406 10.836 1 97.88 120 LEU B N 1
ATOM 3012 C CA . LEU B 1 120 ? -0.275 20.125 10.156 1 97.88 120 LEU B CA 1
ATOM 3013 C C . LEU B 1 120 ? 1.004 19.375 10.508 1 97.88 120 LEU B C 1
ATOM 3015 O O . LEU B 1 120 ? 1.895 19.922 11.156 1 97.88 120 LEU B O 1
ATOM 3019 N N . VAL B 1 121 ? 0.979 18.109 10.141 1 97.19 121 VAL B N 1
ATOM 3020 C CA . VAL B 1 121 ? 2.152 17.234 10.227 1 97.19 121 VAL B CA 1
ATOM 3021 C C . VAL B 1 121 ? 2.438 16.625 8.859 1 97.19 121 VAL B C 1
ATOM 3023 O O . VAL B 1 121 ? 1.516 16.203 8.156 1 97.19 121 VAL B O 1
ATOM 3026 N N . ILE B 1 122 ? 3.717 16.656 8.484 1 96.94 122 ILE B N 1
ATOM 3027 C CA . ILE B 1 122 ? 4.156 15.938 7.293 1 96.94 122 ILE B CA 1
ATOM 3028 C C . ILE B 1 122 ? 5.023 14.75 7.699 1 96.94 122 ILE B C 1
ATOM 3030 O O . ILE B 1 122 ? 5.992 14.906 8.445 1 96.94 122 ILE B O 1
ATOM 3034 N N . LYS B 1 123 ? 4.648 13.617 7.312 1 95.38 123 LYS B N 1
ATOM 3035 C CA . LYS B 1 123 ? 5.453 12.414 7.512 1 95.38 123 LYS B CA 1
ATOM 3036 C C . LYS B 1 123 ? 6.141 11.992 6.219 1 95.38 123 LYS B C 1
ATOM 3038 O O . LYS B 1 123 ? 5.477 11.742 5.207 1 95.38 123 LYS B O 1
ATOM 3043 N N . PHE B 1 124 ? 7.492 11.914 6.184 1 95.5 124 PHE B N 1
ATOM 3044 C CA . PHE B 1 124 ? 8.281 11.391 5.082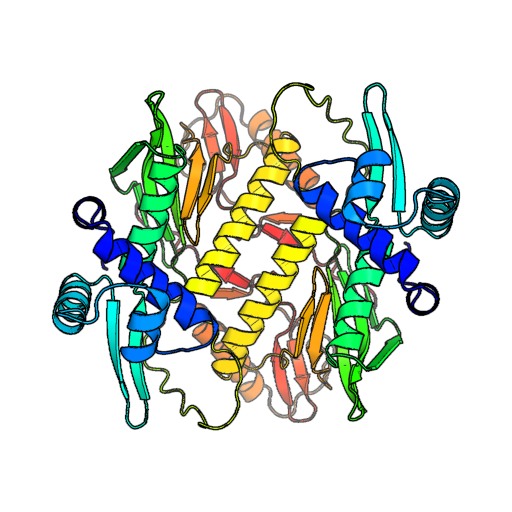 1 95.5 124 PHE B CA 1
ATOM 3045 C C . PHE B 1 124 ? 8.648 9.93 5.328 1 95.5 124 PHE B C 1
ATOM 3047 O O . PHE B 1 124 ? 9.391 9.625 6.266 1 95.5 124 PHE B O 1
ATOM 3054 N N . THR B 1 125 ? 8.094 9.062 4.512 1 93.06 125 THR B N 1
ATOM 3055 C CA . THR B 1 125 ? 8.438 7.652 4.609 1 93.06 125 THR B CA 1
ATOM 3056 C C . THR B 1 125 ? 9.734 7.355 3.867 1 93.06 125 THR B C 1
ATOM 3058 O O . THR B 1 125 ? 9.859 7.656 2.678 1 93.06 125 THR B O 1
ATOM 3061 N N . ARG B 1 126 ? 10.734 6.785 4.555 1 91 126 ARG B N 1
ATOM 3062 C CA . ARG B 1 126 ? 12.055 6.559 3.973 1 91 126 ARG B CA 1
ATOM 3063 C C . ARG B 1 126 ? 12.5 5.113 4.176 1 91 126 ARG B C 1
ATOM 3065 O O . ARG B 1 126 ? 13.461 4.848 4.902 1 91 126 ARG B O 1
ATOM 3072 N N . LEU B 1 127 ? 11.914 4.266 3.449 1 87 127 LEU B N 1
ATOM 3073 C CA . LEU B 1 127 ? 12.281 2.855 3.549 1 87 127 LEU B CA 1
ATOM 3074 C C . LEU B 1 127 ? 13.672 2.611 2.971 1 87 127 LEU B C 1
ATOM 3076 O O . LEU B 1 127 ? 14.047 3.221 1.966 1 87 127 LEU B O 1
ATOM 3080 N N . GLY B 1 128 ? 14.453 1.646 3.594 1 79.25 128 GLY B N 1
ATOM 3081 C CA . GLY B 1 128 ? 15.766 1.271 3.086 1 79.25 128 GLY B CA 1
ATOM 3082 C C . GLY B 1 128 ? 16.859 2.229 3.506 1 79.25 128 GLY B C 1
ATOM 3083 O O . GLY B 1 128 ? 18.031 2.039 3.15 1 79.25 128 GLY B O 1
ATOM 3084 N N . ARG B 1 129 ? 16.484 3.33 4.086 1 73.88 129 ARG B N 1
ATOM 3085 C CA . ARG B 1 129 ? 17.453 4.32 4.543 1 73.88 129 ARG B CA 1
ATOM 3086 C C . ARG B 1 129 ? 18.562 3.664 5.344 1 73.88 129 ARG B C 1
ATOM 3088 O O . ARG B 1 129 ? 19.734 4.055 5.23 1 73.88 129 ARG B O 1
ATOM 3095 N N . SER B 1 130 ? 18.219 2.711 6.109 1 63.75 130 SER B N 1
ATOM 3096 C CA . SER B 1 130 ? 19.203 2.051 6.949 1 63.75 130 SER B CA 1
ATOM 3097 C C . SER B 1 130 ? 19.875 0.896 6.207 1 63.75 130 SER B C 1
ATOM 3099 O O . SER B 1 130 ? 20.734 0.206 6.77 1 63.75 130 SER B O 1
ATOM 3101 N N . SER B 1 131 ? 19.328 0.641 4.992 1 60.53 131 SER B N 1
ATOM 3102 C CA . SER B 1 131 ? 19.844 -0.535 4.289 1 60.53 131 SER B CA 1
ATOM 3103 C C . SER B 1 131 ? 21.266 -0.318 3.809 1 60.53 131 SER B C 1
ATOM 3105 O O . SER B 1 131 ? 21.578 0.714 3.209 1 60.53 131 SER B O 1
ATOM 3107 N N . PHE B 1 132 ? 22.281 -0.697 4.625 1 51.72 132 PHE B N 1
ATOM 3108 C CA . PHE B 1 132 ? 23.688 -0.664 4.254 1 51.72 132 PHE B CA 1
ATOM 3109 C C . PHE B 1 132 ? 23.891 -1.273 2.873 1 51.72 132 PHE B C 1
ATOM 3111 O O . PHE B 1 132 ? 23.188 -2.207 2.486 1 51.72 132 PHE B O 1
ATOM 3118 N N . ARG B 1 133 ? 24.281 -0.538 1.798 1 47.78 133 ARG B N 1
ATOM 3119 C CA . ARG B 1 133 ? 24.609 -0.734 0.391 1 47.78 133 ARG B CA 1
ATOM 3120 C C . ARG B 1 133 ? 25.219 -2.113 0.159 1 47.78 133 ARG B C 1
ATOM 3122 O O . ARG B 1 133 ? 25.578 -2.455 -0.968 1 47.78 133 ARG B O 1
ATOM 3129 N N . GLN B 1 134 ? 25.672 -2.74 1.184 1 42.25 134 GLN B N 1
ATOM 3130 C CA . GLN B 1 134 ? 26.641 -3.717 0.715 1 42.25 134 GLN B CA 1
ATOM 3131 C C . GLN B 1 134 ? 25.984 -4.781 -0.158 1 42.25 134 GLN B C 1
ATOM 3133 O O . GLN B 1 134 ? 26.625 -5.75 -0.559 1 42.25 134 GLN B O 1
ATOM 3138 N N . LEU B 1 135 ? 24.766 -4.727 -0.154 1 41.31 135 LEU B N 1
ATOM 3139 C CA . LEU B 1 135 ? 24.469 -6 -0.795 1 41.31 135 LEU B CA 1
ATOM 3140 C C . LEU B 1 135 ? 24.828 -5.965 -2.277 1 41.31 135 LEU B C 1
ATOM 3142 O O . LEU B 1 135 ? 24.297 -5.145 -3.029 1 41.31 135 LEU B O 1
ATOM 3146 N N . ARG B 1 136 ? 26.031 -6.078 -2.551 1 38.78 136 ARG B N 1
ATOM 3147 C CA . ARG B 1 136 ? 26.562 -6.379 -3.877 1 38.78 136 ARG B CA 1
ATOM 3148 C C . ARG B 1 136 ? 25.656 -7.34 -4.629 1 38.78 136 ARG B C 1
ATOM 3150 O O . ARG B 1 136 ? 25.625 -8.539 -4.332 1 38.78 136 ARG B O 1
ATOM 3157 N N . LEU B 1 137 ? 24.484 -6.973 -4.875 1 42.41 137 LEU B N 1
ATOM 3158 C CA . LEU B 1 137 ? 23.75 -7.957 -5.664 1 42.41 137 LEU B CA 1
ATOM 3159 C C . LEU B 1 137 ? 24.547 -8.352 -6.906 1 42.41 137 LEU B C 1
ATOM 3161 O O . LEU B 1 137 ? 25.016 -7.484 -7.645 1 42.41 137 LEU B O 1
ATOM 3165 N N . LYS B 1 138 ? 25.312 -9.336 -6.863 1 39.66 138 LYS B N 1
ATOM 3166 C CA . LYS B 1 138 ? 25.672 -9.977 -8.125 1 39.66 138 LYS B CA 1
ATOM 3167 C C . LYS B 1 138 ? 24.453 -10.102 -9.047 1 39.66 138 LYS B C 1
ATOM 3169 O O . LYS B 1 138 ? 23.594 -10.945 -8.828 1 39.66 138 LYS B O 1
ATOM 3174 N N . ARG B 1 139 ? 23.984 -8.953 -9.445 1 39.97 139 ARG B N 1
ATOM 3175 C CA . ARG B 1 139 ? 22.859 -8.945 -10.383 1 39.97 139 ARG B CA 1
ATOM 3176 C C . ARG B 1 139 ? 23.141 -9.844 -11.578 1 39.97 139 ARG B C 1
ATOM 3178 O O . ARG B 1 139 ? 24.172 -9.703 -12.242 1 39.97 139 ARG B O 1
ATOM 3185 N N . ASP B 1 140 ? 22.859 -11.031 -11.617 1 37.62 140 ASP B N 1
ATOM 3186 C CA . ASP B 1 140 ? 22.781 -11.664 -12.93 1 37.62 140 ASP B CA 1
ATOM 3187 C C . ASP B 1 140 ? 22.047 -10.766 -13.93 1 37.62 140 ASP B C 1
ATOM 3189 O O . ASP B 1 140 ? 20.969 -10.258 -13.633 1 37.62 140 ASP B O 1
ATOM 3193 N N . TYR B 1 141 ? 22.75 -10.07 -14.758 1 36.53 141 TYR B N 1
ATOM 3194 C CA . TYR B 1 141 ? 22.516 -9.133 -15.852 1 36.53 141 TYR B CA 1
ATOM 3195 C C . TYR B 1 141 ? 21.203 -9.43 -16.562 1 36.53 141 TYR B C 1
ATOM 3197 O O . TYR B 1 141 ? 20.625 -8.539 -17.188 1 36.53 141 TYR B O 1
ATOM 3205 N N . HIS B 1 142 ? 20.812 -10.617 -16.875 1 37.44 142 HIS B N 1
ATOM 3206 C CA . HIS B 1 142 ? 19.891 -10.93 -17.969 1 37.44 142 HIS B CA 1
ATOM 3207 C C . HIS B 1 142 ? 18.453 -10.672 -17.562 1 37.44 142 HIS B C 1
ATOM 3209 O O . HIS B 1 142 ? 17.547 -10.695 -18.406 1 37.44 142 HIS B O 1
ATOM 3215 N N . ALA B 1 143 ? 17.891 -10.992 -16.391 1 41.88 143 ALA B N 1
ATOM 3216 C CA . ALA B 1 143 ? 16.438 -11.078 -16.297 1 41.88 143 ALA B CA 1
ATOM 3217 C C . ALA B 1 143 ? 15.805 -9.695 -16.203 1 41.88 143 ALA B C 1
ATOM 3219 O O . ALA B 1 143 ? 16.25 -8.852 -15.422 1 41.88 143 ALA B O 1
ATOM 3220 N N . ARG B 1 144 ? 15.141 -9.094 -17.125 1 43.53 144 ARG B N 1
ATOM 3221 C CA . ARG B 1 144 ? 14.242 -7.977 -17.375 1 43.53 144 ARG B CA 1
ATOM 3222 C C . ARG B 1 144 ? 13.422 -7.648 -16.125 1 43.53 144 ARG B C 1
ATOM 3224 O O . ARG B 1 144 ? 12.305 -7.129 -16.234 1 43.53 144 ARG B O 1
ATOM 3231 N N . ARG B 1 145 ? 13.719 -8.156 -14.945 1 50.47 145 ARG B N 1
ATOM 3232 C CA . ARG B 1 145 ? 12.695 -7.969 -13.922 1 50.47 145 ARG B CA 1
ATOM 3233 C C . ARG B 1 145 ? 12.797 -6.582 -13.289 1 50.47 145 ARG B C 1
ATOM 3235 O O . ARG B 1 145 ? 13.898 -6.082 -13.047 1 50.47 145 ARG B O 1
ATOM 3242 N N . SER B 1 146 ? 11.805 -5.746 -13.469 1 53.47 146 SER B N 1
ATOM 3243 C CA . SER B 1 146 ? 11.594 -4.391 -12.969 1 53.47 146 SER B CA 1
ATOM 3244 C C . SER B 1 146 ? 12.109 -4.25 -11.531 1 53.47 146 SER B C 1
ATOM 3246 O O . SER B 1 146 ? 11.828 -5.102 -10.688 1 53.47 146 SER B O 1
ATOM 3248 N N . HIS B 1 147 ? 13.281 -3.629 -11.367 1 67.06 147 HIS B N 1
ATOM 3249 C CA . HIS B 1 147 ? 13.875 -3.283 -10.078 1 67.06 147 HIS B CA 1
ATOM 3250 C C . HIS B 1 147 ? 12.953 -2.387 -9.266 1 67.06 147 HIS B C 1
ATOM 3252 O O . HIS B 1 147 ? 12.445 -1.382 -9.781 1 67.06 147 HIS B O 1
ATOM 3258 N N . ILE B 1 148 ? 12.469 -2.994 -8.156 1 72.88 148 ILE B N 1
ATOM 3259 C CA . ILE B 1 148 ? 11.648 -2.178 -7.277 1 72.88 148 ILE B CA 1
ATOM 3260 C C . ILE B 1 148 ? 12.539 -1.288 -6.414 1 72.88 148 ILE B C 1
ATOM 3262 O O . ILE B 1 148 ? 13.406 -1.782 -5.691 1 72.88 148 ILE B O 1
ATOM 3266 N N . SER B 1 149 ? 12.414 0.034 -6.566 1 86.38 149 SER B N 1
ATOM 3267 C CA . SER B 1 149 ? 13.234 0.995 -5.832 1 86.38 149 SER B CA 1
ATOM 3268 C C . SER B 1 149 ? 12.664 1.249 -4.438 1 86.38 149 SER B C 1
ATOM 3270 O O . SER B 1 149 ? 11.469 1.045 -4.203 1 86.38 149 SER B O 1
ATOM 3272 N N . TRP B 1 150 ? 13.531 1.664 -3.572 1 87.94 150 TRP B N 1
ATOM 3273 C CA . TRP B 1 150 ? 13.125 2.053 -2.225 1 87.94 150 TRP B CA 1
ATOM 3274 C C . TRP B 1 150 ? 12.18 3.246 -2.266 1 87.94 150 TRP B C 1
ATOM 3276 O O . TRP B 1 150 ? 11.289 3.369 -1.418 1 87.94 150 TRP B O 1
ATOM 3286 N N . LEU B 1 151 ? 12.367 4.047 -3.275 1 93.12 151 LEU B N 1
ATOM 3287 C CA . LEU B 1 151 ? 11.477 5.188 -3.441 1 93.12 151 LEU B CA 1
ATOM 3288 C C . LEU B 1 151 ? 10.047 4.723 -3.727 1 93.12 151 LEU B C 1
ATOM 3290 O O . LEU B 1 151 ? 9.094 5.242 -3.146 1 93.12 151 LEU B O 1
ATOM 3294 N N . TYR B 1 152 ? 9.945 3.75 -4.555 1 92.81 152 TYR B N 1
ATOM 3295 C CA . TYR B 1 152 ? 8.625 3.223 -4.879 1 92.81 152 TYR B CA 1
ATOM 3296 C C . TYR B 1 152 ? 7.996 2.539 -3.67 1 92.81 152 TYR B C 1
ATOM 3298 O O . TYR B 1 152 ? 6.809 2.715 -3.398 1 92.81 152 TYR B O 1
ATOM 3306 N N . LEU B 1 153 ? 8.75 1.755 -3.008 1 91.69 153 LEU B N 1
ATOM 3307 C CA . LEU B 1 153 ? 8.242 1.086 -1.813 1 91.69 153 LEU B CA 1
ATOM 3308 C C . LEU B 1 153 ? 7.766 2.102 -0.78 1 91.69 153 LEU B C 1
ATOM 3310 O O . LEU B 1 153 ? 6.734 1.902 -0.134 1 91.69 153 LEU B O 1
ATOM 3314 N N . SER B 1 154 ? 8.523 3.174 -0.641 1 94.06 154 SER B N 1
ATOM 3315 C CA . SER B 1 154 ? 8.133 4.242 0.269 1 94.06 154 SER B CA 1
ATOM 3316 C C . SER B 1 154 ? 6.828 4.898 -0.179 1 94.06 154 SER B C 1
ATOM 3318 O O . SER B 1 154 ? 5.957 5.188 0.644 1 94.06 154 SER B O 1
ATOM 3320 N N . ARG B 1 155 ? 6.711 5.078 -1.447 1 96.38 155 ARG B N 1
ATOM 3321 C CA . ARG B 1 155 ? 5.52 5.695 -2.023 1 96.38 155 ARG B CA 1
ATOM 3322 C C . ARG B 1 155 ? 4.281 4.848 -1.762 1 96.38 155 ARG B C 1
ATOM 3324 O O . ARG B 1 155 ? 3.256 5.359 -1.306 1 96.38 155 ARG B O 1
ATOM 3331 N N . ILE B 1 156 ? 4.371 3.604 -2.076 1 93.81 156 ILE B N 1
ATOM 3332 C CA . ILE B 1 156 ? 3.211 2.73 -1.939 1 93.81 156 ILE B CA 1
ATOM 3333 C C . ILE B 1 156 ? 2.859 2.566 -0.463 1 93.81 156 ILE B C 1
ATOM 3335 O O . ILE B 1 156 ? 1.685 2.447 -0.108 1 93.81 156 ILE B O 1
ATOM 3339 N N . SER B 1 157 ? 3.822 2.559 0.386 1 93.38 157 SER B N 1
ATOM 3340 C CA . SER B 1 157 ? 3.578 2.498 1.823 1 93.38 157 SER B CA 1
ATOM 3341 C C . SER B 1 157 ? 2.846 3.744 2.312 1 93.38 157 SER B C 1
ATOM 3343 O O . SER B 1 157 ? 1.894 3.646 3.088 1 93.38 157 SER B O 1
ATOM 3345 N N . ALA B 1 158 ? 3.305 4.863 1.875 1 95.88 158 ALA B N 1
ATOM 3346 C CA . ALA B 1 158 ? 2.65 6.117 2.24 1 95.88 158 ALA B CA 1
ATOM 3347 C C . ALA B 1 158 ? 1.214 6.156 1.727 1 95.88 158 ALA B C 1
ATOM 3349 O O . ALA B 1 158 ? 0.302 6.574 2.443 1 95.88 158 ALA B O 1
ATOM 3350 N N . ALA B 1 159 ? 1.046 5.707 0.548 1 95.62 159 ALA B N 1
ATOM 3351 C CA . ALA B 1 159 ? -0.286 5.684 -0.051 1 95.62 159 ALA B CA 1
ATOM 3352 C C . ALA B 1 159 ? -1.232 4.797 0.752 1 95.62 159 ALA B C 1
ATOM 3354 O O . ALA B 1 159 ? -2.379 5.172 1.006 1 95.62 159 ALA B O 1
ATOM 3355 N N . LYS B 1 160 ? -0.758 3.674 1.11 1 93.94 160 LYS B N 1
ATOM 3356 C CA . LYS B 1 160 ? -1.574 2.758 1.901 1 93.94 160 LYS B CA 1
ATOM 3357 C C . LYS B 1 160 ? -1.929 3.367 3.256 1 93.94 160 LYS B C 1
ATOM 3359 O O . LYS B 1 160 ? -3.082 3.303 3.688 1 93.94 160 LYS B O 1
ATOM 3364 N N . GLU B 1 161 ? -0.923 3.9 3.857 1 93.38 161 GLU B N 1
ATOM 3365 C CA . GLU B 1 161 ? -1.166 4.52 5.156 1 93.38 161 GLU B CA 1
ATOM 3366 C C . GLU B 1 161 ? -2.223 5.613 5.059 1 93.38 161 GLU B C 1
ATOM 3368 O O . GLU B 1 161 ? -3.152 5.664 5.867 1 93.38 161 GLU B O 1
ATOM 3373 N N . HIS B 1 162 ? -2.078 6.445 4.098 1 95.5 162 HIS B N 1
ATOM 3374 C CA . HIS B 1 162 ? -3.033 7.535 3.908 1 95.5 162 HIS B CA 1
ATOM 3375 C C . HIS B 1 162 ? -4.43 6.996 3.627 1 95.5 162 HIS B C 1
ATOM 3377 O O . HIS B 1 162 ? -5.414 7.492 4.18 1 95.5 162 HIS B O 1
ATOM 3383 N N . ALA B 1 163 ? -4.512 6.039 2.807 1 93.19 163 ALA B N 1
ATOM 3384 C CA . ALA B 1 163 ? -5.801 5.453 2.447 1 93.19 163 ALA B CA 1
ATOM 3385 C C . ALA B 1 163 ? -6.48 4.836 3.666 1 93.19 163 ALA B C 1
ATOM 3387 O O . ALA B 1 163 ? -7.688 4.996 3.855 1 93.19 163 ALA B O 1
ATOM 3388 N N . PHE B 1 164 ? -5.73 4.172 4.414 1 91.31 164 PHE B N 1
ATOM 3389 C CA . PHE B 1 164 ? -6.27 3.564 5.625 1 91.31 164 PHE B CA 1
ATOM 3390 C C . PHE B 1 164 ? -6.746 4.633 6.602 1 91.31 164 PHE B C 1
ATOM 3392 O O . PHE B 1 164 ? -7.836 4.523 7.168 1 91.31 164 PHE B O 1
ATOM 3399 N N . MET B 1 165 ? -5.941 5.629 6.762 1 93.44 165 MET B N 1
ATOM 3400 C CA . MET B 1 165 ? -6.332 6.727 7.641 1 93.44 165 MET B CA 1
ATOM 3401 C C . MET B 1 165 ? -7.637 7.363 7.172 1 93.44 165 MET B C 1
ATOM 3403 O O . MET B 1 165 ? -8.516 7.664 7.984 1 93.44 165 MET B O 1
ATOM 3407 N N . GLN B 1 166 ? -7.738 7.559 5.914 1 92.81 166 GLN B N 1
ATOM 3408 C CA . GLN B 1 166 ? -8.953 8.133 5.348 1 92.81 166 GLN B CA 1
ATOM 3409 C C . GLN B 1 166 ? -10.164 7.242 5.617 1 92.81 166 GLN B C 1
ATOM 3411 O O . GLN B 1 166 ? -11.219 7.727 6.031 1 92.81 166 GLN B O 1
ATOM 3416 N N . ALA B 1 167 ? -10 5.992 5.398 1 89.31 167 ALA B N 1
ATOM 3417 C CA . ALA B 1 167 ? -11.086 5.039 5.621 1 89.31 167 ALA B CA 1
ATOM 3418 C C . ALA B 1 167 ? -11.531 5.043 7.078 1 89.31 167 ALA B C 1
ATOM 3420 O O . ALA B 1 167 ? -12.727 5.012 7.371 1 89.31 167 ALA B O 1
ATOM 3421 N N . LEU B 1 168 ? -10.57 5.074 7.926 1 90.94 168 LEU B N 1
ATOM 3422 C CA . LEU B 1 168 ? -10.867 5.078 9.352 1 90.94 168 LEU B CA 1
ATOM 3423 C C . LEU B 1 168 ? -11.5 6.395 9.773 1 90.94 168 LEU B C 1
ATOM 3425 O O . LEU B 1 168 ? -12.469 6.406 10.547 1 90.94 168 LEU B O 1
ATOM 3429 N N . HIS B 1 169 ? -10.938 7.457 9.297 1 92.81 169 HIS B N 1
ATOM 3430 C CA . HIS B 1 169 ? -11.492 8.766 9.602 1 92.81 169 HIS B CA 1
ATOM 3431 C C . HIS B 1 169 ? -12.938 8.875 9.133 1 92.81 169 HIS B C 1
ATOM 3433 O O . HIS B 1 169 ? -13.797 9.367 9.867 1 92.81 169 HIS B O 1
ATOM 3439 N N . ASP B 1 170 ? -13.227 8.391 7.965 1 86.88 170 ASP B N 1
ATOM 3440 C CA . ASP B 1 170 ? -14.562 8.406 7.395 1 86.88 170 ASP B CA 1
ATOM 3441 C C . ASP B 1 170 ? -15.539 7.613 8.266 1 86.88 170 ASP B C 1
ATOM 3443 O O . ASP B 1 170 ? -16.734 7.902 8.281 1 86.88 170 ASP B O 1
ATOM 3447 N N . ARG B 1 171 ? -15.047 6.703 8.93 1 85.62 171 ARG B N 1
ATOM 3448 C CA . ARG B 1 171 ? -15.867 5.855 9.789 1 85.62 171 ARG B CA 1
ATOM 3449 C C . ARG B 1 171 ? -15.812 6.332 11.234 1 85.62 171 ARG B C 1
ATOM 3451 O O . ARG B 1 171 ? -16.156 5.59 12.156 1 85.62 171 ARG B O 1
ATOM 3458 N N . GLN B 1 172 ? -15.203 7.438 11.5 1 91.31 172 GLN B N 1
ATOM 3459 C CA . GLN B 1 172 ? -15.227 8.18 12.758 1 91.31 172 GLN B CA 1
ATOM 3460 C C . GLN B 1 172 ? -14.32 7.516 13.797 1 91.31 172 GLN B C 1
ATOM 3462 O O . GLN B 1 172 ? -14.633 7.52 14.984 1 91.31 172 GLN B O 1
ATOM 3467 N N . PHE B 1 173 ? -13.391 6.82 13.312 1 93.19 173 PHE B N 1
ATOM 3468 C CA . PHE B 1 173 ? -12.344 6.395 14.227 1 93.19 173 PHE B CA 1
ATOM 3469 C C . PHE B 1 173 ? -11.547 7.59 14.734 1 93.19 173 PHE B C 1
ATOM 3471 O O . PHE B 1 173 ? -11.453 8.617 14.055 1 93.19 173 PHE B O 1
ATOM 3478 N N . PRO B 1 174 ? -11.023 7.473 15.953 1 95.62 174 PRO B N 1
ATOM 3479 C CA . PRO B 1 174 ? -10.195 8.562 16.484 1 95.62 174 PRO B CA 1
ATOM 3480 C C . PRO B 1 174 ? -8.781 8.562 15.922 1 95.62 174 PRO B C 1
ATOM 3482 O O . PRO B 1 174 ? -7.836 8.164 16.609 1 95.62 174 PRO B O 1
ATOM 3485 N N . VAL B 1 175 ? -8.633 9.047 14.711 1 95.94 175 VAL B N 1
ATOM 3486 C CA . VAL B 1 175 ? -7.363 9.172 14.008 1 95.94 175 VAL B CA 1
ATOM 3487 C C . VAL B 1 175 ? -7.191 10.594 13.484 1 95.94 175 VAL B C 1
ATOM 3489 O O . VAL B 1 175 ? -8.164 11.352 13.398 1 95.94 175 VAL B O 1
ATOM 3492 N N . PRO B 1 176 ? -5.938 11.008 13.25 1 96.19 176 PRO B N 1
ATOM 3493 C CA . PRO B 1 176 ? -5.777 12.344 12.672 1 96.19 176 PRO B CA 1
ATOM 3494 C C . PRO B 1 176 ? -6.527 12.516 11.352 1 96.19 176 PRO B C 1
ATOM 3496 O O . PRO B 1 176 ? -6.664 11.547 10.594 1 96.19 176 PRO B O 1
ATOM 3499 N N . CYS B 1 177 ? -6.977 13.664 11.086 1 95.81 177 CYS B N 1
ATOM 3500 C CA . CYS B 1 177 ? -7.605 13.938 9.805 1 95.81 177 CYS B CA 1
ATOM 3501 C C . CYS B 1 177 ? -6.582 13.875 8.672 1 95.81 177 CYS B C 1
ATOM 3503 O O . CYS B 1 177 ? -5.602 14.625 8.68 1 95.81 177 CYS B O 1
ATOM 3505 N N . PRO B 1 178 ? -6.805 12.977 7.738 1 95.56 178 PRO B N 1
ATOM 3506 C CA . PRO B 1 178 ? -5.91 12.969 6.578 1 95.56 178 PRO B CA 1
ATOM 3507 C C . PRO B 1 178 ? -6.113 14.188 5.672 1 95.56 178 PRO B C 1
ATOM 3509 O O . PRO B 1 178 ? -7.25 14.586 5.41 1 95.56 178 PRO B O 1
ATOM 3512 N N . VAL B 1 179 ? -5.02 14.773 5.238 1 96.19 179 VAL B N 1
ATOM 3513 C CA . VAL B 1 179 ? -5.102 15.992 4.434 1 96.19 179 VAL B CA 1
ATOM 3514 C C . VAL B 1 179 ? -4.66 15.695 3.002 1 96.19 179 VAL B C 1
ATOM 3516 O O . VAL B 1 179 ? -5.258 16.203 2.047 1 96.19 179 VAL B O 1
ATOM 3519 N N . GLY B 1 180 ? -3.633 14.914 2.854 1 95.31 180 GLY B N 1
ATOM 3520 C CA . GLY B 1 180 ? -3.162 14.602 1.517 1 95.31 180 GLY B CA 1
ATOM 3521 C C . GLY B 1 180 ? -1.965 13.664 1.512 1 95.31 180 GLY B C 1
ATOM 3522 O O . GLY B 1 180 ? -1.401 13.367 2.566 1 95.31 180 GLY B O 1
ATOM 3523 N N . VAL B 1 181 ? -1.718 13.172 0.311 1 96.81 181 VAL B N 1
ATOM 3524 C CA . VAL B 1 181 ? -0.562 12.305 0.11 1 96.81 181 VAL B CA 1
ATOM 3525 C C . VAL B 1 181 ? 0.043 12.562 -1.269 1 96.81 181 VAL B C 1
ATOM 3527 O O . VAL B 1 181 ? -0.681 12.812 -2.236 1 96.81 181 VAL B O 1
ATOM 3530 N N . ASN B 1 182 ? 1.315 12.68 -1.327 1 97.69 182 ASN B N 1
ATOM 3531 C CA . ASN B 1 182 ? 2.055 12.766 -2.582 1 97.69 182 ASN B CA 1
ATOM 3532 C C . ASN B 1 182 ? 3.377 12 -2.508 1 97.69 182 ASN B C 1
ATOM 3534 O O . ASN B 1 182 ? 4.215 12.289 -1.653 1 97.69 182 ASN B O 1
ATOM 3538 N N . ARG B 1 183 ? 3.492 11.016 -3.445 1 97.44 183 ARG B N 1
ATOM 3539 C CA . ARG B 1 183 ? 4.676 10.164 -3.438 1 97.44 183 ARG B CA 1
ATOM 3540 C C . ARG B 1 183 ? 4.875 9.516 -2.07 1 97.44 183 ARG B C 1
ATOM 3542 O O . ARG B 1 183 ? 4.043 8.719 -1.629 1 97.44 183 ARG B O 1
ATOM 3549 N N . HIS B 1 184 ? 5.965 9.773 -1.39 1 97 184 HIS B N 1
ATOM 3550 C CA . HIS B 1 184 ? 6.273 9.125 -0.119 1 97 184 HIS B CA 1
ATOM 3551 C C . HIS B 1 184 ? 5.941 10.039 1.058 1 97 184 HIS B C 1
ATOM 3553 O O . HIS B 1 184 ? 6.352 9.773 2.189 1 97 184 HIS B O 1
ATOM 3559 N N . CYS B 1 185 ? 5.16 11.109 0.836 1 97.19 185 CYS B N 1
ATOM 3560 C CA . CYS B 1 185 ? 4.852 12.086 1.872 1 97.19 185 CYS B CA 1
ATOM 3561 C C . CYS B 1 185 ? 3.365 12.078 2.213 1 97.19 185 CYS B C 1
ATOM 3563 O O . CYS B 1 185 ? 2.52 12.125 1.318 1 97.19 185 CYS B O 1
ATOM 3565 N N . ILE B 1 186 ? 3.082 12.031 3.504 1 97.44 186 ILE B N 1
ATOM 3566 C CA . ILE B 1 186 ? 1.709 12.117 3.988 1 97.44 186 ILE B CA 1
ATO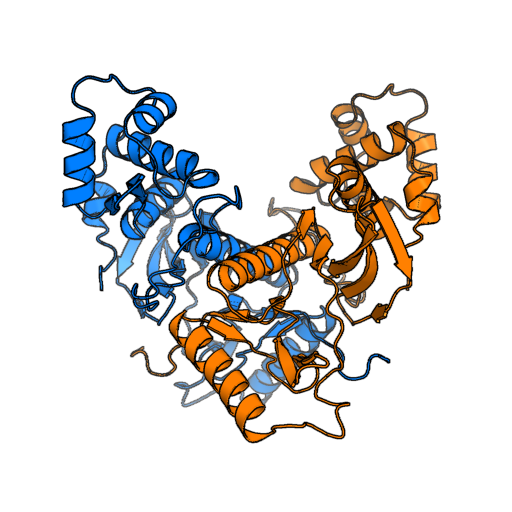M 3567 C C . ILE B 1 186 ? 1.521 13.406 4.781 1 97.44 186 ILE B C 1
ATOM 3569 O O . ILE B 1 186 ? 2.371 13.773 5.598 1 97.44 186 ILE B O 1
ATOM 3573 N N . VAL B 1 187 ? 0.478 14.102 4.496 1 97.69 187 VAL B N 1
ATOM 3574 C CA . VAL B 1 187 ? 0.097 15.289 5.254 1 97.69 187 VAL B CA 1
ATOM 3575 C C . VAL B 1 187 ? -1.153 15 6.082 1 97.69 187 VAL B C 1
ATOM 3577 O O . VAL B 1 187 ? -2.131 14.453 5.566 1 97.69 187 VAL B O 1
ATOM 3580 N N . MET B 1 188 ? -1.133 15.32 7.312 1 97.56 188 MET B N 1
ATOM 3581 C CA . MET B 1 188 ? -2.273 15.078 8.188 1 97.56 188 MET B CA 1
ATOM 3582 C C . MET B 1 188 ? -2.393 16.188 9.242 1 97.56 188 MET B C 1
ATOM 3584 O O . MET B 1 188 ? -1.473 16.984 9.406 1 97.56 188 MET B O 1
ATOM 3588 N N . GLU B 1 189 ? -3.477 16.156 9.891 1 97.06 189 GLU B N 1
ATOM 3589 C CA . GLU B 1 189 ? -3.742 17.125 10.953 1 97.06 189 GLU B CA 1
ATOM 3590 C C . GLU B 1 189 ? -2.766 16.938 12.117 1 97.06 189 GLU B C 1
ATOM 3592 O O . GLU B 1 189 ? -2.447 15.812 12.492 1 97.06 189 GLU B O 1
ATOM 3597 N N . TYR B 1 190 ? -2.287 18.062 12.586 1 97.06 190 TYR B N 1
ATOM 3598 C CA . TYR B 1 190 ? -1.554 18.031 13.844 1 97.06 190 TYR B CA 1
ATOM 3599 C C . TYR B 1 190 ? -2.496 17.797 15.016 1 97.06 190 TYR B C 1
ATOM 3601 O O . TYR B 1 190 ? -3.504 18.5 15.164 1 97.06 190 TYR B O 1
ATOM 3609 N N . VAL B 1 191 ? -2.215 16.844 15.805 1 96 191 VAL B N 1
ATOM 3610 C CA . VAL B 1 191 ? -3.002 16.547 17 1 96 191 VAL B CA 1
ATOM 3611 C C . VAL B 1 191 ? -2.322 17.141 18.234 1 96 191 VAL B C 1
ATOM 3613 O O . VAL B 1 191 ? -1.186 16.797 18.547 1 96 191 VAL B O 1
ATOM 3616 N N . ASP B 1 192 ? -3.057 18.016 18.781 1 94.06 192 ASP B N 1
ATOM 3617 C CA . ASP B 1 192 ? -2.559 18.578 20.047 1 94.06 192 ASP B CA 1
ATOM 3618 C C . ASP B 1 192 ? -2.789 17.625 21.203 1 94.06 192 ASP B C 1
ATOM 3620 O O . ASP B 1 192 ? -3.805 17.703 21.891 1 94.06 192 ASP B O 1
ATOM 3624 N N . GLY B 1 193 ? -1.894 16.688 21.375 1 94 193 GLY B N 1
ATOM 3625 C CA . GLY B 1 193 ? -1.954 15.672 22.422 1 94 193 GLY B CA 1
ATOM 3626 C C . GLY B 1 193 ? -0.586 15.195 22.875 1 94 193 GLY B C 1
ATOM 3627 O O . GLY B 1 193 ? 0.431 15.562 22.281 1 94 193 GLY B O 1
ATOM 3628 N N . VAL B 1 194 ? -0.643 14.492 23.969 1 92.62 194 VAL B N 1
ATOM 3629 C CA . VAL B 1 194 ? 0.572 13.922 24.547 1 92.62 194 VAL B CA 1
ATOM 3630 C C . VAL B 1 194 ? 0.526 12.398 24.438 1 92.62 194 VAL B C 1
ATOM 3632 O O . VAL B 1 194 ? -0.52 11.781 24.672 1 92.62 194 VAL B O 1
ATOM 3635 N N . PRO B 1 195 ? 1.665 11.875 24.047 1 93.06 195 PRO B N 1
ATOM 3636 C CA . PRO B 1 195 ? 1.665 10.414 24.078 1 93.06 195 PRO B CA 1
ATOM 3637 C C . PRO B 1 195 ? 1.218 9.844 25.422 1 93.06 195 PRO B C 1
ATOM 3639 O O . PRO B 1 195 ? 1.588 10.367 26.469 1 93.06 195 PRO B O 1
ATOM 3642 N N . LEU B 1 196 ? 0.442 8.797 25.312 1 93.56 196 LEU B N 1
ATOM 3643 C CA . LEU B 1 196 ? -0.07 8.141 26.516 1 93.56 196 LEU B CA 1
ATOM 3644 C C . LEU B 1 196 ? 1.069 7.746 27.438 1 93.56 196 LEU B C 1
ATOM 3646 O O . LEU B 1 196 ? 0.922 7.797 28.672 1 93.56 196 LEU B O 1
ATOM 3650 N N . ALA B 1 197 ? 2.248 7.445 26.891 1 91.56 197 ALA B N 1
ATOM 3651 C CA . ALA B 1 197 ? 3.432 7.043 27.641 1 91.56 197 ALA B CA 1
ATOM 3652 C C . ALA B 1 197 ? 3.906 8.172 28.547 1 91.56 197 ALA B C 1
ATOM 3654 O O . ALA B 1 197 ? 4.617 7.934 29.531 1 91.56 197 ALA B O 1
ATOM 3655 N N . HIS B 1 198 ? 3.488 9.344 28.25 1 91.69 198 HIS B N 1
ATOM 3656 C CA . HIS B 1 198 ? 3.967 10.508 29 1 91.69 198 HIS B CA 1
ATOM 3657 C C . HIS B 1 198 ? 2.848 11.133 29.828 1 91.69 198 HIS B C 1
ATOM 3659 O O . HIS B 1 198 ? 3.035 12.18 30.438 1 91.69 198 HIS B O 1
ATOM 3665 N N . VAL B 1 199 ? 1.748 10.555 29.766 1 89.12 199 VAL B N 1
ATOM 3666 C CA . VAL B 1 199 ? 0.612 11.07 30.516 1 89.12 199 VAL B CA 1
ATOM 3667 C C . VAL B 1 199 ? 0.709 10.617 31.969 1 89.12 199 VAL B C 1
ATOM 3669 O O . VAL B 1 199 ? 0.821 9.422 32.25 1 89.12 199 VAL B O 1
ATOM 3672 N N . THR B 1 200 ? 0.745 11.562 32.812 1 86.69 200 THR B N 1
ATOM 3673 C CA . THR B 1 200 ? 0.878 11.25 34.25 1 86.69 200 THR B CA 1
ATOM 3674 C C . THR B 1 200 ? -0.486 11.25 34.906 1 86.69 200 THR B C 1
ATOM 3676 O O . THR B 1 200 ? -0.688 10.547 35.906 1 86.69 200 THR B O 1
ATOM 3679 N N . GLU B 1 201 ? -1.376 12.086 34.5 1 86.44 201 GLU B N 1
ATOM 3680 C CA . GLU B 1 201 ? -2.711 12.148 35.094 1 86.44 201 GLU B CA 1
ATOM 3681 C C . GLU B 1 201 ? -3.787 12.164 34 1 86.44 201 GLU B C 1
ATOM 3683 O O . GLU B 1 201 ? -3.643 12.852 33 1 86.44 201 GLU B O 1
ATOM 3688 N N . VAL B 1 202 ? -4.68 11.242 34.219 1 83.88 202 VAL B N 1
ATOM 3689 C CA . VAL B 1 202 ? -5.848 11.203 33.344 1 83.88 202 VAL B CA 1
ATOM 3690 C C . VAL B 1 202 ? -7.113 11.406 34.156 1 83.88 202 VAL B C 1
ATOM 3692 O O . VAL B 1 202 ? -7.273 10.805 35.219 1 83.88 202 VAL B O 1
ATOM 3695 N N . ALA B 1 203 ? -7.922 12.375 33.688 1 84.31 203 ALA B N 1
ATOM 3696 C CA . ALA B 1 203 ? -9.133 12.719 34.438 1 84.31 203 ALA B CA 1
ATOM 3697 C C . ALA B 1 203 ? -10.031 11.5 34.594 1 84.31 203 ALA B C 1
ATOM 3699 O O . ALA B 1 203 ? -10.586 11.266 35.688 1 84.31 203 ALA B O 1
ATOM 3700 N N . ASN B 1 204 ? -10.148 10.711 33.562 1 91.94 204 ASN B N 1
ATOM 3701 C CA . ASN B 1 204 ? -11.016 9.531 33.562 1 91.94 204 ASN B CA 1
ATOM 3702 C C . ASN B 1 204 ? -10.344 8.336 32.906 1 91.94 204 ASN B C 1
ATOM 3704 O O . ASN B 1 204 ? -10.531 8.078 31.734 1 91.94 204 ASN B O 1
ATOM 3708 N N . VAL B 1 205 ? -9.742 7.594 33.719 1 91.62 205 VAL B N 1
ATOM 3709 C CA . VAL B 1 205 ? -8.953 6.453 33.25 1 91.62 205 VAL B CA 1
ATOM 3710 C C . VAL B 1 205 ? -9.883 5.391 32.656 1 91.62 205 VAL B C 1
ATOM 3712 O O . VAL B 1 205 ? -9.578 4.801 31.625 1 91.62 205 VAL B O 1
ATOM 3715 N N . ALA B 1 206 ? -10.984 5.199 33.312 1 93.94 206 ALA B N 1
ATOM 3716 C CA . ALA B 1 206 ? -11.93 4.184 32.875 1 93.94 206 ALA B CA 1
ATOM 3717 C C . ALA B 1 206 ? -12.461 4.512 31.469 1 93.94 206 ALA B C 1
ATOM 3719 O O . ALA B 1 206 ? -12.562 3.629 30.625 1 93.94 206 ALA B O 1
ATOM 3720 N N . GLU B 1 207 ? -12.773 5.723 31.328 1 94.62 207 GLU B N 1
ATOM 3721 C CA . GLU B 1 207 ? -13.289 6.164 30.031 1 94.62 207 GLU B CA 1
ATOM 3722 C C . GLU B 1 207 ? -12.234 6.023 28.938 1 94.62 207 GLU B C 1
ATOM 3724 O O . GLU B 1 207 ? -12.539 5.57 27.828 1 94.62 207 GLU B O 1
ATOM 3729 N N . LEU B 1 208 ? -11.07 6.414 29.25 1 94.75 208 LEU B N 1
ATOM 3730 C CA . LEU B 1 208 ? -9.977 6.293 28.281 1 94.75 208 LEU B CA 1
ATOM 3731 C C . LEU B 1 208 ? -9.742 4.832 27.906 1 94.75 208 LEU B C 1
ATOM 3733 O O . LEU B 1 208 ? -9.594 4.508 26.719 1 94.75 208 LEU B O 1
ATOM 3737 N N . TYR B 1 209 ? -9.727 4.012 28.922 1 95.06 209 TYR B N 1
ATOM 3738 C CA . TYR B 1 209 ? -9.547 2.582 28.688 1 95.06 209 TYR B CA 1
ATOM 3739 C C . TYR B 1 209 ? -10.641 2.031 27.781 1 95.06 209 TYR B C 1
ATOM 3741 O O . TYR B 1 209 ? -10.359 1.288 26.844 1 95.06 209 TYR B O 1
ATOM 3749 N N . GLU B 1 210 ? -11.805 2.389 28.031 1 96.12 210 GLU B N 1
ATOM 3750 C CA . GLU B 1 210 ? -12.938 1.932 27.234 1 96.12 210 GLU B CA 1
ATOM 3751 C C . GLU B 1 210 ? -12.812 2.389 25.781 1 96.12 210 GLU B C 1
ATOM 3753 O O . GLU B 1 210 ? -13.094 1.624 24.859 1 96.12 210 GLU B O 1
ATOM 3758 N N . GLN B 1 211 ? -12.406 3.584 25.562 1 95.88 211 GLN B N 1
ATOM 3759 C CA . GLN B 1 211 ? -12.242 4.125 24.219 1 95.88 211 GLN B CA 1
ATOM 3760 C C . GLN B 1 211 ? -11.156 3.371 23.453 1 95.88 211 GLN B C 1
ATOM 3762 O O . GLN B 1 211 ? -11.297 3.111 22.266 1 95.88 211 GLN B O 1
ATOM 3767 N N . LEU B 1 212 ? -10.164 3.025 24.172 1 95.94 212 LEU B N 1
ATOM 3768 C CA . LEU B 1 212 ? -9.062 2.299 23.547 1 95.94 212 LEU B CA 1
ATOM 3769 C C . LEU B 1 212 ? -9.484 0.884 23.172 1 95.94 212 LEU B C 1
ATOM 3771 O O . LEU B 1 212 ? -9.156 0.397 22.094 1 95.94 212 LEU B O 1
ATOM 3775 N N . ILE B 1 213 ? -10.211 0.265 24.062 1 96 213 ILE B N 1
ATOM 3776 C CA . ILE B 1 213 ? -10.719 -1.074 23.781 1 96 213 ILE B CA 1
ATOM 3777 C C . ILE B 1 213 ? -11.703 -1.021 22.609 1 96 213 ILE B C 1
ATOM 3779 O O . ILE B 1 213 ? -11.648 -1.857 21.703 1 96 213 ILE B O 1
ATOM 3783 N N . ASP B 1 214 ? -12.523 -0.031 22.688 1 95.06 214 ASP B N 1
ATOM 3784 C CA . ASP B 1 214 ? -13.484 0.157 21.594 1 95.06 214 ASP B CA 1
ATOM 3785 C C . ASP B 1 214 ? -12.773 0.338 20.266 1 95.06 214 ASP B C 1
ATOM 3787 O O . ASP B 1 214 ? -13.188 -0.224 19.25 1 95.06 214 ASP B O 1
ATOM 3791 N N . PHE B 1 215 ? -11.742 1.091 20.266 1 94.12 215 PHE B N 1
ATOM 3792 C CA . PHE B 1 215 ? -10.945 1.298 19.062 1 94.12 215 PHE B CA 1
ATOM 3793 C C . PHE B 1 215 ? -10.453 -0.031 18.5 1 94.12 215 PHE B C 1
ATOM 3795 O O . PHE B 1 215 ? -10.625 -0.316 17.312 1 94.12 215 PHE B O 1
ATOM 3802 N N . ALA B 1 216 ? -9.906 -0.835 19.359 1 93.44 216 ALA B N 1
ATOM 3803 C CA . ALA B 1 216 ? -9.32 -2.109 18.938 1 93.44 216 ALA B CA 1
ATOM 3804 C C . ALA B 1 216 ? -10.391 -3.061 18.422 1 93.44 216 ALA B C 1
ATOM 3806 O O . ALA B 1 216 ? -10.195 -3.725 17.391 1 93.44 216 ALA B O 1
ATOM 3807 N N . VAL B 1 217 ? -11.5 -3.129 19.078 1 91.94 217 VAL B N 1
ATOM 3808 C CA . VAL B 1 217 ? -12.594 -4.027 18.719 1 91.94 217 VAL B CA 1
ATOM 3809 C C . VAL B 1 217 ? -13.172 -3.605 17.359 1 91.94 217 VAL B C 1
ATOM 3811 O O . VAL B 1 217 ? -13.352 -4.438 16.469 1 91.94 217 VAL B O 1
ATOM 3814 N N . ARG B 1 218 ? -13.367 -2.33 17.219 1 89.88 218 ARG B N 1
ATOM 3815 C CA . ARG B 1 218 ? -13.93 -1.822 15.961 1 89.88 218 ARG B CA 1
ATOM 3816 C C . ARG B 1 218 ? -12.977 -2.057 14.797 1 89.88 218 ARG B C 1
ATOM 3818 O O . ARG B 1 218 ? -13.406 -2.369 13.688 1 89.88 218 ARG B O 1
ATOM 3825 N N . LEU B 1 219 ? -11.758 -1.802 15.062 1 89.81 219 LEU B N 1
ATOM 3826 C CA . LEU B 1 219 ? -10.75 -2.037 14.039 1 89.81 219 LEU B CA 1
ATOM 3827 C C . LEU B 1 219 ? -10.75 -3.496 13.594 1 89.81 219 LEU B C 1
ATOM 3829 O O . LEU B 1 219 ? -10.719 -3.787 12.398 1 89.81 219 LEU B O 1
ATOM 3833 N N . ALA B 1 220 ? -10.844 -4.367 14.492 1 85.88 220 ALA B N 1
ATOM 3834 C CA . ALA B 1 220 ? -10.891 -5.805 14.219 1 85.88 220 ALA B CA 1
ATOM 3835 C C . ALA B 1 220 ? -12.141 -6.168 13.414 1 85.88 220 ALA B C 1
ATOM 3837 O O . ALA B 1 220 ? -12.094 -7.039 12.547 1 85.88 220 ALA B O 1
ATOM 3838 N N . GLU B 1 221 ? -13.172 -5.496 13.781 1 84 221 GLU B N 1
ATOM 3839 C CA . GLU B 1 221 ? -14.414 -5.734 13.07 1 84 221 GLU B CA 1
ATOM 3840 C C . GLU B 1 221 ? -14.289 -5.359 11.594 1 84 221 GLU B C 1
ATOM 3842 O O . GLU B 1 221 ? -15.023 -5.879 10.75 1 84 221 GLU B O 1
ATOM 3847 N N . CYS B 1 222 ? -13.359 -4.469 11.391 1 79.94 222 CYS B N 1
ATOM 3848 C CA . CYS B 1 222 ? -13.086 -4.078 10.008 1 79.94 222 CYS B CA 1
ATOM 3849 C C . CYS B 1 222 ? -12.055 -5 9.375 1 79.94 222 CYS B C 1
ATOM 3851 O O . CYS B 1 222 ? -11.633 -4.781 8.242 1 79.94 222 CYS B O 1
ATOM 3853 N N . GLY B 1 223 ? -11.656 -6.004 10.148 1 78.44 223 GLY B N 1
ATOM 3854 C CA . GLY B 1 223 ? -10.672 -6.934 9.633 1 78.44 223 GLY B CA 1
ATOM 3855 C C . GLY B 1 223 ? -9.25 -6.402 9.719 1 78.44 223 GLY B C 1
ATOM 3856 O O . GLY B 1 223 ? -8.383 -6.816 8.945 1 78.44 223 GLY B O 1
ATOM 3857 N N . LEU B 1 224 ? -9.047 -5.438 10.555 1 83.88 224 LEU B N 1
ATOM 3858 C CA . LEU B 1 224 ? -7.738 -4.812 10.688 1 83.88 224 LEU B CA 1
ATOM 3859 C C . LEU B 1 224 ? -7.238 -4.895 12.125 1 83.88 224 LEU B C 1
ATOM 3861 O O . LEU B 1 224 ? -8.039 -5.047 13.055 1 83.88 224 LEU B O 1
ATOM 3865 N N . ILE B 1 225 ? -5.969 -4.926 12.188 1 85.12 225 ILE B N 1
ATOM 3866 C CA . ILE B 1 225 ? -5.324 -4.781 13.492 1 85.12 225 ILE B CA 1
ATOM 3867 C C . ILE B 1 225 ? -4.176 -3.777 13.391 1 85.12 225 ILE B C 1
ATOM 3869 O O . ILE B 1 225 ? -3.52 -3.682 12.352 1 85.12 225 ILE B O 1
ATOM 3873 N N . HIS B 1 226 ? -4.027 -3.016 14.375 1 88.19 226 HIS B N 1
ATOM 3874 C CA . HIS B 1 226 ? -2.854 -2.16 14.508 1 88.19 226 HIS B CA 1
ATOM 3875 C C . HIS B 1 226 ? -1.705 -2.896 15.188 1 88.19 226 HIS B C 1
ATOM 3877 O O . HIS B 1 226 ? -1.728 -3.102 16.406 1 88.19 226 HIS B O 1
ATOM 3883 N N . CYS B 1 227 ? -0.672 -3.184 14.57 1 83.62 227 CYS B N 1
ATOM 3884 C CA . CYS B 1 227 ? 0.369 -4.094 15.031 1 83.62 227 CYS B CA 1
ATOM 3885 C C . CYS B 1 227 ? 1.238 -3.426 16.094 1 83.62 227 CYS B C 1
ATOM 3887 O O . CYS B 1 227 ? 1.952 -4.105 16.828 1 83.62 227 CYS B O 1
ATOM 3889 N N . ASP B 1 228 ? 1.192 -2.209 16.188 1 85.81 228 ASP B N 1
ATOM 3890 C CA . ASP B 1 228 ? 1.97 -1.482 17.188 1 85.81 228 ASP B CA 1
ATOM 3891 C C . ASP B 1 228 ? 1.066 -0.609 18.062 1 85.81 228 ASP B C 1
ATOM 3893 O O . ASP B 1 228 ? 1.359 0.568 18.281 1 85.81 228 ASP B O 1
ATOM 3897 N N . PHE B 1 229 ? -0.084 -1.168 18.438 1 89.81 229 PHE B N 1
ATOM 3898 C CA . PHE B 1 229 ? -1.037 -0.469 19.281 1 89.81 229 PHE B CA 1
ATOM 3899 C C . PHE B 1 229 ? -0.543 -0.422 20.734 1 89.81 229 PHE B C 1
ATOM 3901 O O . PHE B 1 229 ? -0.848 -1.313 21.531 1 89.81 229 PHE B O 1
ATOM 3908 N N . ASN B 1 230 ? 0.257 0.63 21.047 1 89.81 230 ASN B N 1
ATOM 3909 C CA . ASN B 1 230 ? 0.842 0.783 22.375 1 89.81 230 ASN B CA 1
ATOM 3910 C C . ASN B 1 230 ? 0.812 2.236 22.844 1 89.81 230 ASN B C 1
ATOM 3912 O O . ASN B 1 230 ? 0.244 3.096 22.156 1 89.81 230 ASN B O 1
ATOM 3916 N N . GLU B 1 231 ? 1.389 2.539 23.969 1 91.38 231 GLU B N 1
ATOM 3917 C CA . GLU B 1 231 ? 1.268 3.832 24.641 1 91.38 231 GLU B CA 1
ATOM 3918 C C . GLU B 1 231 ? 2.018 4.918 23.875 1 91.38 231 GLU B C 1
ATOM 3920 O O . GLU B 1 231 ? 1.775 6.109 24.078 1 91.38 231 GLU B O 1
ATOM 3925 N N . PHE B 1 232 ? 2.883 4.582 23 1 88 232 PHE B N 1
ATOM 3926 C CA . PHE B 1 232 ? 3.641 5.562 22.234 1 88 232 PHE B CA 1
ATOM 3927 C C . PHE B 1 232 ? 2.877 5.98 20.984 1 88 232 PHE B C 1
ATOM 3929 O O . PHE B 1 232 ? 3.18 7.012 20.375 1 88 232 PHE B O 1
ATOM 3936 N N . ASN B 1 233 ? 1.882 5.203 20.562 1 90.88 233 ASN B N 1
ATOM 3937 C CA . ASN B 1 233 ? 1.139 5.461 19.344 1 90.88 233 ASN B CA 1
ATOM 3938 C C . ASN B 1 233 ? -0.291 5.906 19.641 1 90.88 233 ASN B C 1
ATOM 3940 O O . ASN B 1 233 ? -1.156 5.848 18.766 1 90.88 233 ASN B O 1
ATOM 3944 N N . VAL B 1 234 ? -0.478 6.281 20.875 1 95.31 234 VAL B N 1
ATOM 3945 C CA . VAL B 1 234 ? -1.741 6.879 21.297 1 95.31 234 VAL B CA 1
ATOM 3946 C C . VAL B 1 234 ? -1.488 8.266 21.891 1 95.31 234 VAL B C 1
ATOM 3948 O O . VAL B 1 234 ? -0.778 8.398 22.875 1 95.31 234 VAL B O 1
ATOM 3951 N N . LEU B 1 235 ? -2.053 9.25 21.25 1 95.5 235 LEU B N 1
ATOM 3952 C CA . LEU B 1 235 ? -2.012 10.609 21.781 1 95.5 235 LEU B CA 1
ATOM 3953 C C . LEU B 1 235 ? -3.271 10.906 22.594 1 95.5 235 LEU B C 1
ATOM 3955 O O . LEU B 1 235 ? -4.379 10.57 22.172 1 95.5 235 LEU B O 1
ATOM 3959 N N . VAL B 1 236 ? -3.072 11.5 23.719 1 96.06 236 VAL B N 1
ATOM 3960 C CA . VAL B 1 236 ? -4.207 11.891 24.547 1 96.06 236 VAL B CA 1
ATOM 3961 C C . VAL B 1 236 ? -4.363 13.406 24.547 1 96.06 236 VAL B C 1
ATOM 3963 O O . VAL B 1 236 ? -3.43 14.141 24.875 1 96.06 236 VAL B O 1
ATOM 3966 N N . THR B 1 237 ? -5.535 13.82 24.188 1 94.88 237 THR B N 1
ATOM 3967 C CA . THR B 1 237 ? -5.809 15.25 24.109 1 94.88 237 THR B CA 1
ATOM 3968 C C . THR B 1 237 ? -6.066 15.828 25.5 1 94.88 237 THR B C 1
ATOM 3970 O O . THR B 1 237 ? -6.148 15.086 26.484 1 94.88 237 THR B O 1
ATOM 3973 N N . SER B 1 238 ? -6.25 17.172 25.531 1 91.62 238 SER B N 1
ATOM 3974 C CA . SER B 1 238 ? -6.52 17.844 26.797 1 91.62 238 SER B CA 1
ATOM 3975 C C . SER B 1 238 ? -7.863 17.422 27.375 1 91.62 238 SER B C 1
ATOM 3977 O O . SER B 1 238 ? -8.055 17.453 28.594 1 91.62 238 SER B O 1
ATOM 3979 N N . GLU B 1 239 ? -8.734 16.969 26.562 1 91.25 239 GLU B N 1
ATOM 3980 C CA . GLU B 1 239 ? -10.062 16.531 26.984 1 91.25 239 GLU B CA 1
ATOM 3981 C C . GLU B 1 239 ? -10.039 15.07 27.438 1 91.25 239 GLU B C 1
ATOM 3983 O O . GLU B 1 239 ? -11.055 14.539 27.891 1 91.25 239 GLU B O 1
ATOM 3988 N N . GLY B 1 240 ? -8.883 14.508 27.25 1 91.81 240 GLY B N 1
ATOM 3989 C CA . GLY B 1 240 ? -8.75 13.133 27.703 1 91.81 240 GLY B CA 1
ATOM 3990 C C . GLY B 1 240 ? -9.109 12.117 26.625 1 91.81 240 GLY B C 1
ATOM 3991 O O . GLY B 1 240 ? -9.234 10.922 26.922 1 91.81 240 GLY B O 1
ATOM 3992 N N . ASN B 1 241 ? -9.266 12.539 25.406 1 94.31 241 ASN B N 1
ATOM 3993 C CA . ASN B 1 241 ? -9.641 11.648 24.328 1 94.31 241 ASN B CA 1
ATOM 3994 C C . ASN B 1 241 ? -8.406 11.094 23.609 1 94.31 241 ASN B C 1
ATOM 3996 O O . ASN B 1 241 ? -7.434 11.812 23.391 1 94.31 241 ASN B O 1
ATOM 4000 N N . PRO B 1 242 ? -8.453 9.789 23.25 1 96.44 242 PRO B N 1
ATOM 4001 C CA . PRO B 1 242 ? -7.32 9.195 22.547 1 96.44 242 PRO B CA 1
ATOM 4002 C C . PRO B 1 242 ? -7.391 9.414 21.031 1 96.44 242 PRO B C 1
ATOM 4004 O O . PRO B 1 242 ? -8.484 9.406 20.453 1 96.44 242 PRO B O 1
ATOM 4007 N N . ILE B 1 243 ? -6.293 9.656 20.438 1 97.06 243 ILE B N 1
ATOM 4008 C CA . ILE B 1 243 ? -6.082 9.672 18.984 1 97.06 243 ILE B CA 1
ATOM 4009 C C . ILE B 1 243 ? -4.957 8.703 18.625 1 97.06 243 ILE B C 1
ATOM 4011 O O . ILE B 1 243 ? -3.824 8.852 19.094 1 97.06 243 ILE B O 1
ATOM 4015 N N . VAL B 1 244 ? -5.285 7.684 17.844 1 95.69 244 VAL B N 1
ATOM 4016 C CA . VAL B 1 244 ? -4.297 6.672 17.469 1 95.69 244 VAL B CA 1
ATOM 4017 C C . VAL B 1 244 ? -3.551 7.113 16.219 1 95.69 244 VAL B C 1
ATOM 4019 O O . VAL B 1 244 ? -4.16 7.613 15.266 1 95.69 244 VAL B O 1
ATOM 4022 N N . ILE B 1 245 ? -2.225 6.938 16.234 1 92 245 ILE B N 1
ATOM 4023 C CA . ILE B 1 245 ? -1.411 7.379 15.109 1 92 245 ILE B CA 1
ATOM 4024 C C . ILE B 1 245 ? -0.601 6.203 14.562 1 92 245 ILE B C 1
ATOM 4026 O O . ILE B 1 245 ? -0.667 5.098 15.102 1 92 245 ILE B O 1
ATOM 4030 N N . ASP B 1 246 ? 0.112 6.348 13.414 1 87.69 246 ASP B N 1
ATOM 4031 C CA . ASP B 1 246 ? 1.056 5.426 12.789 1 87.69 246 ASP B CA 1
ATOM 4032 C C . ASP B 1 246 ? 0.334 4.215 12.203 1 87.69 246 ASP B C 1
ATOM 4034 O O . ASP B 1 246 ? 0.522 3.09 12.672 1 87.69 246 ASP B O 1
ATOM 4038 N N . PHE B 1 247 ? -0.274 4.359 11.117 1 85.81 247 PHE B N 1
ATOM 4039 C CA . PHE B 1 247 ? -1.171 3.336 10.594 1 85.81 247 PHE B CA 1
ATOM 4040 C C . PHE B 1 247 ? -0.48 2.52 9.508 1 85.81 247 PHE B C 1
ATOM 4042 O O . PHE B 1 247 ? -1.074 1.596 8.945 1 85.81 247 PHE B O 1
ATOM 4049 N N . PRO B 1 248 ? 0.8 2.826 9.102 1 77.44 248 PRO B N 1
ATOM 4050 C CA . PRO B 1 248 ? 1.524 1.772 8.383 1 77.44 248 PRO B CA 1
ATOM 4051 C C . PRO B 1 248 ? 1.492 0.433 9.117 1 77.44 248 PRO B C 1
ATOM 4053 O O . PRO B 1 248 ? 1.69 -0.617 8.5 1 77.44 248 PRO B O 1
ATOM 4056 N N . GLN B 1 249 ? 1.234 0.49 10.328 1 72.5 249 GLN B N 1
ATOM 4057 C CA . GLN B 1 249 ? 1.23 -0.674 11.211 1 72.5 249 GLN B CA 1
ATOM 4058 C C . GLN B 1 249 ? -0.132 -1.361 11.211 1 72.5 249 GLN B C 1
ATOM 4060 O O . GLN B 1 249 ? -0.341 -2.34 11.93 1 72.5 249 GLN B O 1
ATOM 4065 N N . ALA B 1 250 ? -1.04 -0.833 10.43 1 71.69 250 ALA B N 1
ATOM 4066 C CA . ALA B 1 250 ? -2.328 -1.504 10.281 1 71.69 250 ALA B CA 1
ATOM 4067 C C . ALA B 1 250 ? -2.258 -2.6 9.227 1 71.69 250 ALA B C 1
ATOM 4069 O O . ALA B 1 250 ? -1.85 -2.35 8.086 1 71.69 250 ALA B O 1
ATOM 4070 N N . VAL B 1 251 ? -2.545 -3.762 9.656 1 76.56 251 VAL B N 1
ATOM 4071 C CA . VAL B 1 251 ? -2.484 -4.895 8.742 1 76.56 251 VAL B CA 1
ATOM 4072 C C . VAL B 1 251 ? -3.764 -5.719 8.852 1 76.56 251 VAL B C 1
ATOM 4074 O O . VAL B 1 251 ? -4.516 -5.582 9.82 1 76.56 251 VAL B O 1
ATOM 4077 N N . SER B 1 252 ? -3.986 -6.441 7.848 1 74.25 252 SER B N 1
ATOM 4078 C CA . SER B 1 252 ? -5.16 -7.309 7.855 1 74.25 252 SER B CA 1
ATOM 4079 C C . SER B 1 252 ? -4.984 -8.469 8.828 1 74.25 252 SER B C 1
ATOM 4081 O O . SER B 1 252 ? -3.869 -8.953 9.031 1 74.25 252 SER B O 1
ATOM 4083 N N . THR B 1 253 ? -6.086 -8.82 9.586 1 64.69 253 THR B N 1
ATOM 4084 C CA . THR B 1 253 ? -6.074 -9.883 10.586 1 64.69 253 THR B CA 1
ATOM 4085 C C . THR B 1 253 ? -6.059 -11.25 9.914 1 64.69 253 THR B C 1
ATOM 4087 O O . THR B 1 253 ? -6.582 -11.414 8.805 1 64.69 253 THR B O 1
ATOM 4090 N N . LYS B 1 254 ? -5.047 -12.125 10.352 1 57.72 254 LYS B N 1
ATOM 4091 C CA . LYS B 1 254 ? -5.109 -13.531 9.953 1 57.72 254 LYS B CA 1
ATOM 4092 C C . LYS B 1 254 ? -5.898 -14.352 10.961 1 57.72 254 LYS B C 1
ATOM 4094 O O . LYS B 1 254 ? -5.926 -14.023 12.148 1 57.72 254 LYS B O 1
ATOM 4099 N N . HIS B 1 255 ? -7.016 -15 10.695 1 48.06 255 HIS B N 1
ATOM 4100 C CA . HIS B 1 255 ? -7.449 -15.984 11.68 1 48.06 255 HIS B CA 1
ATOM 4101 C C . HIS B 1 255 ? -6.484 -17.156 11.75 1 48.06 255 HIS B C 1
ATOM 4103 O O . HIS B 1 255 ? -6.102 -17.719 10.719 1 48.06 255 HIS B O 1
ATOM 4109 N N . PRO B 1 256 ? -5.742 -17.312 12.906 1 43.31 256 PRO B N 1
ATOM 4110 C CA . PRO B 1 256 ? -4.969 -18.547 13.062 1 43.31 256 PRO B CA 1
ATOM 4111 C C . PRO B 1 256 ? -5.637 -19.75 12.398 1 43.31 256 PRO B C 1
ATOM 4113 O O . PRO B 1 256 ? -4.957 -20.578 11.789 1 43.31 256 PRO B O 1
ATOM 4116 N N . ASN B 1 257 ? -6.789 -20.172 13.031 1 36.62 257 ASN B N 1
ATOM 4117 C CA . ASN B 1 257 ? -7.367 -21.5 12.859 1 36.62 257 ASN B CA 1
ATOM 4118 C C . ASN B 1 257 ? -7.879 -21.703 11.438 1 36.62 257 ASN B C 1
ATOM 4120 O O . ASN B 1 257 ? -8.805 -22.484 11.211 1 36.62 257 ASN B O 1
ATOM 4124 N N . SER B 1 258 ? -7.781 -20.875 10.609 1 36.06 258 SER B N 1
ATOM 4125 C CA . SER B 1 258 ? -8.438 -21.391 9.414 1 36.06 258 SER B CA 1
ATOM 4126 C C . SER B 1 258 ? -7.773 -22.672 8.922 1 36.06 258 SER B C 1
ATOM 4128 O O . SER B 1 258 ? -6.559 -22.828 9.055 1 36.06 258 SER B O 1
ATOM 4130 N N . GLU B 1 259 ? -8.562 -23.719 8.766 1 32.34 259 GLU B N 1
ATOM 4131 C CA . GLU B 1 259 ? -8.266 -25.109 8.43 1 32.34 259 GLU B CA 1
ATOM 4132 C C . GLU B 1 259 ? -7.312 -25.203 7.242 1 32.34 259 GLU B C 1
ATOM 4134 O O . GLU B 1 259 ? -7.633 -24.734 6.145 1 32.34 259 GLU B O 1
ATOM 4139 N N . LEU B 1 260 ? -6.059 -24.891 7.34 1 28.86 260 LEU B N 1
ATOM 4140 C CA . LEU B 1 260 ? -5.234 -25.641 6.406 1 28.86 260 LEU B CA 1
ATOM 4141 C C . LEU B 1 260 ? -5.703 -27.094 6.312 1 28.86 260 LEU B C 1
ATOM 4143 O O . LEU B 1 260 ? -6.039 -27.703 7.328 1 28.86 260 LEU B O 1
#

Solvent-accessible surface area (backbone atoms only — not comparable to full-atom values): 28013 Å² total; per-residue (Å²): 122,91,64,86,53,68,65,62,46,71,66,54,44,74,65,53,51,36,48,53,48,17,38,55,61,41,37,70,79,25,82,49,29,38,69,70,58,32,42,65,61,37,70,50,70,74,80,59,44,66,60,51,51,50,49,36,34,74,71,48,28,30,42,76,47,80,52,99,89,49,58,24,35,33,72,29,71,56,27,50,46,35,55,29,51,51,50,33,42,75,72,56,67,34,64,46,76,59,58,74,67,41,60,46,62,28,32,41,30,26,36,26,25,28,81,86,65,44,61,25,30,36,40,40,42,35,48,40,66,59,34,71,76,70,70,69,66,79,63,75,84,76,71,89,66,72,65,66,49,48,66,53,54,13,16,46,47,31,48,42,25,50,50,49,40,42,41,38,38,76,69,67,43,56,43,53,51,64,66,47,72,37,64,29,32,36,34,27,44,52,73,79,48,41,38,45,71,72,57,86,77,66,94,50,58,67,60,41,52,49,52,53,50,48,50,55,53,53,37,42,40,39,34,29,40,57,76,65,78,46,46,80,34,25,26,31,29,92,86,52,47,66,32,47,57,75,54,64,38,48,27,70,43,73,56,83,76,46,73,112,122,91,64,87,53,67,68,61,47,69,64,54,46,74,66,53,50,37,46,53,49,17,38,54,61,39,39,70,78,25,82,50,30,37,70,71,58,33,43,64,62,36,71,50,70,72,79,58,44,67,60,52,52,50,49,36,34,74,72,47,30,30,42,76,47,80,51,99,90,48,60,24,37,33,74,29,71,55,28,50,48,37,54,29,50,52,50,35,43,74,72,56,65,33,64,46,77,59,57,73,65,39,59,46,64,30,32,40,30,26,35,26,25,27,82,87,64,44,61,24,31,36,39,39,42,36,48,40,65,58,35,72,76,69,69,69,67,81,65,74,82,76,72,87,67,72,68,66,49,49,66,54,55,15,19,45,47,32,49,42,25,50,50,50,40,42,41,38,38,75,68,66,43,55,44,55,53,66,68,46,74,37,64,29,32,35,34,28,44,51,73,80,48,42,38,45,72,72,56,85,77,64,96,50,57,67,59,40,51,50,51,54,50,49,50,54,53,53,37,41,42,40,33,30,40,58,76,66,79,45,47,79,34,25,27,31,29,92,86,52,48,67,32,47,57,74,51,64,38,48,27,69,44,72,55,82,77,46,72,113

pLDDT: mean 85.84, std 15.9, range [28.86, 97.88]

Radius of gyration: 24.14 Å; Cα contacts (8 Å, |Δi|>4): 931; chains: 2; bounding box: 64×63×62 Å

Sequence (520 aa):
MPRMNVSIIRQATGEDLRLLQAVELGMKNHELVGEPLITALAKVRQHGINKRLRSLVQRGLLAYVKQTRREGYRLTFFGYDCLALNALFHQGAVESVGSMIGTGKESDIYLAKSKEEQELVIKFTRLGRSSFRQLRLKRDYHARRSHISWLYLSRISAAKEHAFMQALHDRQFPVPCPVGVNRHCIVMEYVDGVPLAHVTEVANVAELYEQLIDFAVRLAECGLIHCDFNEFNVLVTSEGNPIVIDFPQAVSTKHPNSELMPRMNVSIIRQATGEDLRLLQAVELGMKNHELVGEPLITALAKVRQHGINKRLRSLVQRGLLAYVKQTRREGYRLTFFGYDCLALNALFHQGAVESVGSMIGTGKESDIYLAKSKEEQELVIKFTRLGRSSFRQLRLKRDYHARRSHISWLYLSRISAAKEHAFMQALHDRQFPVPCPVGVNRHCIVMEYVDGVPLAHVTEVANVAELYEQLIDFAVRLAECGLIHCDFNEFNVLVTSEGNPIVIDFPQAVSTKHPNSEL